Protein AF-A0A074RHG2-F1 (afdb_monomer_lite)

Foldseek 3Di:
DQDAFDPAQGDFFPSDPDDPDLWQDDDDPVLLVLLLVLLVLLLVLLVCVVDPPNDPSLSVRGLVSLVSVCNLQQYLVSLLVLLDLSLLLSLLVNQQPDPVVVDGRQLLRGSRSVSSVQSNLSSLLSLLCVLVVNSVVLSVVVVVDPGAGSLQSSQLSSLVVLVVLLVCVVVVHDPCVSQQRDADPVRDRDDGSDDLVSLLSVLVSCLVNVLSNLSNLQSQLPHRADRACLSVLSVLLVSLVVVVVPDDDPVSLVSLLSSLLSLLSCLLRHDLSRNVSSVSSNVSRDHDPCSLVAASAPDLVSLLSLLVSNLVSLVPPPDLVSVLDLSVLSNLSRNVSNDDPNNVVSVVSSVVSLVVSLVSNVVPPDPPDPPVVSVCSSCVSVPDD

Structure (mmCIF, N/CA/C/O backbone):
data_AF-A0A074RHG2-F1
#
_entry.id   AF-A0A074RHG2-F1
#
loop_
_atom_site.group_PDB
_atom_site.id
_atom_site.type_symbol
_atom_site.label_atom_id
_atom_site.label_alt_id
_atom_site.label_comp_id
_atom_site.label_asym_id
_atom_site.label_entity_id
_atom_site.label_seq_id
_atom_site.pdbx_PDB_ins_code
_atom_site.Cartn_x
_atom_site.Cartn_y
_atom_site.Cartn_z
_atom_site.occupancy
_atom_site.B_iso_or_equiv
_atom_site.auth_seq_id
_atom_site.auth_comp_id
_atom_site.auth_asym_id
_atom_site.auth_atom_id
_atom_site.pdbx_PDB_model_num
ATOM 1 N N . MET A 1 1 ? -20.731 -10.506 -21.272 1.00 42.00 1 MET A N 1
ATOM 2 C CA . MET A 1 1 ? -21.414 -11.430 -20.336 1.00 42.00 1 MET A CA 1
ATOM 3 C C . MET A 1 1 ? -21.201 -10.910 -18.922 1.00 42.00 1 MET A C 1
ATOM 5 O O . MET A 1 1 ? -20.057 -10.676 -18.565 1.00 42.00 1 MET A O 1
ATOM 9 N N . SER A 1 2 ? -22.266 -10.666 -18.153 1.00 51.94 2 SER A N 1
ATOM 10 C CA . SER A 1 2 ? -22.148 -10.250 -16.746 1.00 51.94 2 SER A CA 1
ATOM 11 C C . SER A 1 2 ? -21.793 -11.473 -15.893 1.00 51.94 2 SER A C 1
ATOM 13 O O . SER A 1 2 ? -22.537 -12.455 -15.886 1.00 51.94 2 SER A O 1
ATOM 15 N N . ILE A 1 3 ? -20.628 -11.448 -15.242 1.00 67.94 3 ILE A N 1
ATOM 16 C CA . ILE A 1 3 ? -20.178 -12.511 -14.335 1.00 67.94 3 ILE A CA 1
ATOM 17 C C . ILE A 1 3 ? -20.991 -12.388 -13.043 1.00 67.94 3 ILE A C 1
ATOM 19 O O . ILE A 1 3 ? -21.033 -11.317 -12.437 1.00 67.94 3 ILE A O 1
ATOM 23 N N . LYS A 1 4 ? -21.658 -13.470 -12.626 1.00 75.88 4 LYS A N 1
ATOM 24 C CA . LYS A 1 4 ? -22.418 -13.476 -11.369 1.00 75.88 4 LYS A CA 1
ATOM 25 C C . LYS A 1 4 ? -21.465 -13.314 -10.169 1.00 75.88 4 LYS A C 1
ATOM 27 O O . LYS A 1 4 ? -20.420 -13.964 -10.164 1.00 75.88 4 LYS A O 1
ATOM 32 N N . PRO A 1 5 ? -21.817 -12.495 -9.158 1.00 81.12 5 PRO A N 1
ATOM 33 C CA . PRO A 1 5 ? -21.038 -12.381 -7.926 1.00 81.12 5 PRO A CA 1
ATOM 34 C C . PRO A 1 5 ? -20.906 -13.731 -7.214 1.00 81.12 5 PRO A C 1
ATOM 36 O O . PRO A 1 5 ? -21.855 -14.518 -7.186 1.00 81.12 5 PRO A O 1
ATOM 39 N N . HIS A 1 6 ? -19.748 -13.970 -6.600 1.00 82.69 6 HIS A N 1
ATOM 40 C CA . HIS A 1 6 ? -19.561 -15.061 -5.652 1.00 82.69 6 HIS A CA 1
ATOM 41 C C . HIS A 1 6 ? -20.431 -14.802 -4.417 1.00 82.69 6 HIS A C 1
ATOM 43 O O . HIS A 1 6 ? -20.437 -13.692 -3.887 1.00 82.69 6 HIS A O 1
ATOM 49 N N . SER A 1 7 ? -21.146 -15.819 -3.935 1.00 79.94 7 SER A N 1
ATOM 50 C CA . SER A 1 7 ? -22.099 -15.669 -2.824 1.00 79.94 7 SER A CA 1
ATOM 51 C C . SER A 1 7 ? -21.453 -15.181 -1.527 1.00 79.94 7 SER A C 1
ATOM 53 O O . SER A 1 7 ? -22.093 -14.466 -0.767 1.00 79.94 7 SER A O 1
ATOM 55 N N . LEU A 1 8 ? -20.191 -15.550 -1.290 1.00 82.00 8 LEU A N 1
ATOM 56 C CA . LEU A 1 8 ? -19.457 -15.188 -0.076 1.00 82.00 8 LEU A CA 1
ATOM 57 C C . LEU A 1 8 ? -18.489 -14.017 -0.277 1.00 82.00 8 LEU A C 1
ATOM 59 O O . LEU A 1 8 ? -18.319 -13.184 0.604 1.00 82.00 8 LEU A O 1
ATOM 63 N N . TRP A 1 9 ? -17.821 -13.968 -1.429 1.00 85.44 9 TRP A N 1
ATOM 64 C CA . TRP A 1 9 ? -16.699 -13.046 -1.655 1.00 85.44 9 TRP A CA 1
ATOM 65 C C . TRP A 1 9 ? -17.087 -11.850 -2.512 1.00 85.44 9 TRP A C 1
ATOM 67 O O . TRP A 1 9 ? -16.282 -10.940 -2.706 1.00 85.44 9 TRP A O 1
ATOM 77 N N . GLY A 1 10 ? -18.319 -11.857 -3.017 1.00 85.44 10 GLY A N 1
ATOM 78 C CA . GLY A 1 10 ? -18.823 -10.821 -3.884 1.00 85.44 10 GLY A CA 1
ATOM 79 C C . GLY A 1 10 ? -18.240 -10.899 -5.292 1.00 85.44 10 GLY A C 1
ATOM 80 O O . GLY A 1 10 ? -17.945 -11.972 -5.823 1.00 85.44 10 GLY A O 1
ATOM 81 N N . ARG A 1 11 ? -18.135 -9.754 -5.955 1.00 86.25 11 ARG A N 1
ATOM 82 C CA . ARG A 1 11 ? -17.718 -9.658 -7.362 1.00 86.25 11 ARG A CA 1
ATOM 83 C C . ARG A 1 11 ? -16.200 -9.756 -7.527 1.00 86.25 11 ARG A C 1
ATOM 85 O O . ARG A 1 11 ? -15.438 -9.422 -6.624 1.00 86.25 11 ARG A O 1
ATOM 92 N N . ALA A 1 12 ? -15.767 -10.199 -8.707 1.00 87.00 12 ALA A N 1
ATOM 93 C CA . ALA A 1 12 ? -14.352 -10.274 -9.061 1.00 87.00 12 ALA A CA 1
ATOM 94 C C . ALA A 1 12 ? -13.756 -8.875 -9.302 1.00 87.00 12 ALA A C 1
ATOM 96 O O . ALA A 1 12 ? -14.414 -8.008 -9.892 1.00 87.00 12 ALA A O 1
ATOM 97 N N . ILE A 1 13 ? -12.504 -8.653 -8.903 1.00 81.06 13 ILE A N 1
ATOM 98 C CA . ILE A 1 13 ? -11.821 -7.369 -9.122 1.00 81.06 13 ILE A CA 1
ATOM 99 C C . ILE A 1 13 ? -11.649 -7.095 -10.623 1.00 81.06 13 ILE A C 1
ATOM 101 O O . ILE A 1 13 ? -11.209 -7.947 -11.398 1.00 81.06 13 ILE A O 1
ATOM 105 N N . GLY A 1 14 ? -12.016 -5.881 -11.040 1.00 73.62 14 GLY A N 1
ATOM 106 C CA . GLY A 1 14 ? -12.026 -5.463 -12.446 1.00 73.62 14 GLY A CA 1
ATOM 107 C C . GLY A 1 14 ? -13.284 -5.856 -13.230 1.00 73.62 14 GLY A C 1
ATOM 108 O O . GLY A 1 14 ? -13.358 -5.571 -14.418 1.00 73.62 14 GLY A O 1
ATOM 109 N N . SER A 1 15 ? -14.285 -6.480 -12.591 1.00 73.31 15 SER A N 1
ATOM 110 C CA . SER A 1 15 ? -15.606 -6.708 -13.211 1.00 73.31 15 SER A CA 1
ATOM 111 C C . SER A 1 15 ? -16.539 -5.487 -13.150 1.00 73.31 15 SER A C 1
ATOM 113 O O . SER A 1 15 ? -17.617 -5.495 -13.746 1.00 73.31 15 SER A O 1
ATOM 115 N N . TYR A 1 16 ? -16.121 -4.434 -12.447 1.00 63.84 16 TYR A N 1
ATOM 116 C CA . TYR A 1 16 ? -16.829 -3.166 -12.323 1.00 63.84 16 TYR A CA 1
ATOM 117 C C . TYR A 1 16 ? -16.283 -2.133 -13.308 1.00 63.84 16 TYR A C 1
ATOM 119 O O . TYR A 1 16 ? -15.071 -2.003 -13.448 1.00 63.84 16 TYR A O 1
ATOM 127 N N . ALA A 1 17 ? -17.172 -1.341 -13.911 1.00 49.00 17 ALA A N 1
ATOM 128 C CA . ALA A 1 17 ? -16.794 -0.082 -14.558 1.00 49.00 17 ALA A CA 1
ATOM 129 C C . ALA A 1 17 ? -16.627 1.070 -13.543 1.00 49.00 17 ALA A C 1
ATOM 131 O O . ALA A 1 17 ? -16.099 2.118 -13.891 1.00 49.00 17 ALA A O 1
ATOM 132 N N . TYR A 1 18 ? -17.102 0.879 -12.305 1.00 44.72 18 TYR A N 1
ATOM 133 C CA . TYR A 1 18 ? -17.202 1.917 -11.283 1.00 44.72 18 TYR A CA 1
ATOM 134 C C . TYR A 1 18 ? -17.098 1.289 -9.888 1.00 44.72 18 TYR A C 1
ATOM 136 O O . TYR A 1 18 ? -17.935 0.457 -9.526 1.00 44.72 18 TYR A O 1
ATOM 144 N N . TYR A 1 19 ? -16.075 1.654 -9.116 1.00 52.78 19 TYR A N 1
ATOM 145 C CA . TYR A 1 19 ? -16.136 1.491 -7.662 1.00 52.78 19 TYR A CA 1
ATOM 146 C C . TYR A 1 19 ? -17.039 2.601 -7.124 1.00 52.78 19 TYR A C 1
ATOM 148 O O . TYR A 1 19 ? -16.918 3.715 -7.622 1.00 52.78 19 TYR A O 1
ATOM 156 N N . PRO A 1 20 ? -17.957 2.332 -6.175 1.00 47.66 20 PRO A N 1
ATOM 157 C CA . PRO A 1 20 ? -18.769 3.391 -5.596 1.00 47.66 20 PRO A CA 1
ATOM 158 C C . PRO A 1 20 ? -17.838 4.478 -5.074 1.00 47.66 20 PRO A C 1
ATOM 160 O O . PRO A 1 20 ? -16.959 4.216 -4.253 1.00 47.66 20 PRO A O 1
ATOM 163 N N . ASP A 1 21 ? -18.021 5.665 -5.629 1.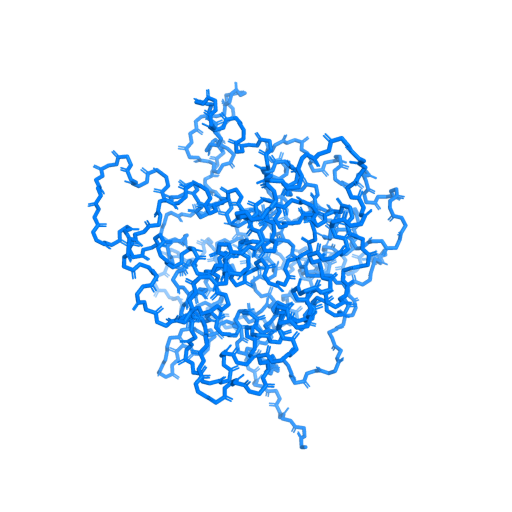00 46.84 21 ASP A N 1
ATOM 164 C CA . ASP A 1 21 ? -17.261 6.849 -5.308 1.00 46.84 21 ASP A CA 1
ATOM 165 C C . ASP A 1 21 ? -17.210 7.061 -3.804 1.00 46.84 21 ASP A C 1
ATOM 167 O O . ASP A 1 21 ? -18.189 7.453 -3.171 1.00 46.84 21 ASP A O 1
ATOM 171 N N . PHE A 1 22 ? -16.027 6.882 -3.234 1.00 54.28 22 PHE A N 1
ATOM 172 C CA . PHE A 1 22 ? -15.697 7.456 -1.942 1.00 54.28 22 PHE A CA 1
ATOM 173 C C . PHE A 1 22 ? -15.365 8.940 -2.152 1.00 54.28 22 PHE A C 1
ATOM 175 O O . PHE A 1 22 ? -14.281 9.409 -1.816 1.00 54.28 22 PHE A O 1
ATOM 182 N N . ILE A 1 23 ? -16.275 9.680 -2.793 1.00 60.59 23 ILE A N 1
ATOM 183 C CA . ILE A 1 23 ? -16.219 11.139 -2.844 1.00 60.59 23 ILE A CA 1
ATOM 184 C C . ILE A 1 23 ? -16.508 11.630 -1.429 1.00 60.59 23 ILE A C 1
ATOM 186 O O . ILE A 1 23 ? -17.357 11.072 -0.731 1.00 60.59 23 ILE A O 1
ATOM 190 N N . ARG A 1 24 ? -15.783 12.668 -1.001 1.00 66.50 24 ARG A N 1
ATOM 191 C CA . ARG A 1 24 ? -16.022 13.353 0.274 1.00 66.50 24 ARG A CA 1
ATOM 192 C C . ARG A 1 24 ? -17.527 13.545 0.484 1.00 66.50 24 ARG A C 1
ATOM 194 O O . ARG A 1 24 ? -18.171 14.265 -0.276 1.00 66.50 24 ARG A O 1
ATOM 201 N N . SER A 1 25 ? -18.056 12.927 1.532 1.00 71.75 25 SER A N 1
ATOM 202 C CA . SER A 1 25 ? -19.470 12.984 1.883 1.00 71.75 25 SER A CA 1
ATOM 203 C C . SER A 1 25 ? -19.589 13.204 3.379 1.00 71.75 25 SER A C 1
ATOM 205 O O 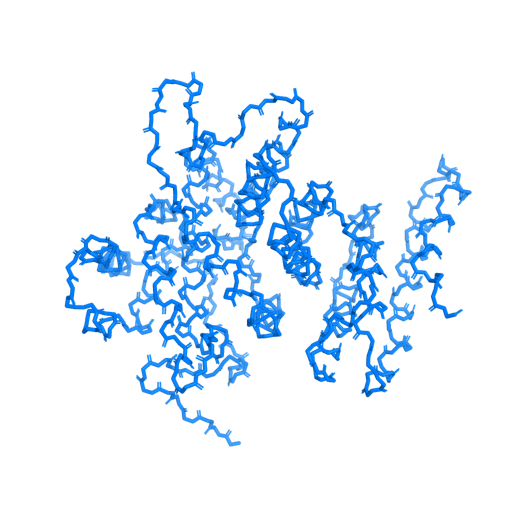. SER A 1 25 ? -18.880 12.566 4.150 1.00 71.75 25 SER A O 1
ATOM 207 N N . SER A 1 26 ? -20.499 14.087 3.792 1.00 80.00 26 SER A N 1
ATOM 208 C CA . SER A 1 26 ? -20.964 14.094 5.178 1.00 80.00 26 SER A CA 1
ATOM 209 C C . SER A 1 26 ? -21.779 12.828 5.399 1.00 80.00 26 SER A C 1
ATOM 211 O O . SER A 1 26 ? -22.755 12.598 4.673 1.00 80.00 26 SER A O 1
ATOM 213 N N . LEU A 1 27 ? -21.385 11.998 6.355 1.00 84.88 27 LEU A N 1
ATOM 214 C CA . LEU A 1 27 ? -22.165 10.820 6.699 1.00 84.88 27 LEU A CA 1
ATOM 215 C C . LEU A 1 27 ? -23.420 11.234 7.467 1.00 84.88 27 LEU A C 1
ATOM 217 O O . LEU A 1 27 ? -23.415 12.157 8.280 1.00 84.88 27 LEU A O 1
ATOM 221 N N . SER A 1 28 ? -24.522 10.534 7.200 1.00 90.50 28 SER A N 1
ATOM 222 C CA . SER A 1 28 ? -25.690 10.619 8.075 1.00 90.50 28 SER A CA 1
ATOM 223 C C . SER A 1 28 ? -25.382 9.944 9.415 1.00 90.50 28 SER A C 1
ATOM 225 O O . SER A 1 28 ? -24.558 9.029 9.465 1.00 90.50 28 SER A O 1
ATOM 227 N N . MET A 1 29 ? -26.087 10.335 10.483 1.00 90.56 29 MET A N 1
ATOM 228 C CA . MET A 1 29 ? -25.952 9.681 11.794 1.00 90.56 29 MET A CA 1
ATOM 229 C C . MET A 1 29 ? -26.195 8.165 11.712 1.00 90.56 29 MET A C 1
ATOM 231 O O . MET A 1 29 ? -25.479 7.395 12.346 1.00 90.56 29 MET A O 1
ATOM 235 N N . ASP A 1 30 ? -27.147 7.724 10.883 1.00 93.56 30 ASP A N 1
ATOM 236 C CA . ASP A 1 30 ? -27.438 6.299 10.684 1.00 93.56 30 ASP A CA 1
ATOM 237 C C . ASP A 1 30 ? -26.280 5.572 9.986 1.00 93.56 30 ASP A C 1
ATOM 239 O O . ASP A 1 30 ? -25.945 4.440 10.334 1.00 93.56 30 ASP A O 1
ATOM 243 N N . SER A 1 31 ? -25.639 6.225 9.009 1.00 92.25 31 SER A N 1
ATOM 244 C CA . SER A 1 31 ? -24.480 5.673 8.299 1.00 92.25 31 SER A CA 1
ATOM 245 C C . SER A 1 31 ? -23.241 5.600 9.190 1.00 92.25 31 SER A C 1
ATOM 247 O O . SER A 1 31 ? -22.529 4.598 9.146 1.00 92.25 31 SER A O 1
ATOM 249 N N . GLU A 1 32 ? -22.999 6.623 10.015 1.00 94.88 32 GLU A N 1
ATOM 250 C CA . GLU A 1 32 ? -21.931 6.605 11.019 1.00 94.88 32 GLU A CA 1
ATOM 251 C C . GLU A 1 32 ? -22.165 5.480 12.034 1.00 94.88 32 GLU A C 1
ATOM 253 O O . GLU A 1 32 ? -21.270 4.666 12.263 1.00 94.88 32 GLU A O 1
ATOM 258 N N . LEU A 1 33 ? -23.381 5.366 12.581 1.00 95.88 33 LEU A N 1
ATOM 259 C CA . LEU A 1 33 ? -23.732 4.313 13.533 1.00 95.88 33 LEU A CA 1
ATOM 260 C C . LEU A 1 33 ? -23.557 2.915 12.925 1.00 95.88 33 LEU A C 1
ATOM 262 O O . LEU A 1 33 ? -22.972 2.039 13.563 1.00 95.88 33 LEU A O 1
ATOM 266 N N . ALA A 1 34 ? -24.012 2.708 11.687 1.00 96.12 34 ALA A N 1
ATOM 267 C CA . ALA A 1 34 ? -23.821 1.448 10.974 1.00 96.12 34 ALA A CA 1
ATOM 268 C C . ALA A 1 34 ? -22.331 1.128 10.760 1.00 96.12 34 ALA A C 1
ATOM 270 O O . ALA A 1 34 ? -21.917 -0.023 10.915 1.00 96.12 34 ALA A O 1
ATOM 271 N N . GLY A 1 35 ? -21.512 2.134 10.440 1.00 95.88 35 GLY A N 1
ATOM 272 C CA . GLY A 1 35 ? -20.065 1.980 10.314 1.00 95.88 35 GLY A CA 1
ATOM 273 C C . GLY A 1 35 ? -19.389 1.615 11.636 1.00 95.88 35 GLY A C 1
ATOM 274 O O . GLY A 1 35 ? -18.554 0.712 11.664 1.00 95.88 35 GLY A O 1
ATOM 275 N N . LEU A 1 36 ? -19.787 2.247 12.742 1.00 97.00 36 LEU A N 1
ATOM 276 C CA . LEU A 1 36 ? -19.278 1.942 14.084 1.00 97.00 36 LEU A CA 1
ATOM 277 C C . LEU A 1 36 ? -19.653 0.523 14.531 1.00 97.00 36 LEU A C 1
ATOM 279 O O . LEU A 1 36 ? -18.794 -0.220 15.005 1.00 97.00 36 LEU A O 1
ATOM 283 N N . GLN A 1 37 ? -20.903 0.109 14.313 1.00 96.81 37 GLN A N 1
ATOM 284 C CA . GLN A 1 37 ? -21.355 -1.258 14.591 1.00 96.81 37 GLN A CA 1
ATOM 285 C C . GLN A 1 37 ? -20.599 -2.289 13.744 1.00 96.81 37 GLN A C 1
ATOM 287 O O . GLN A 1 37 ? -20.224 -3.354 14.236 1.00 96.81 37 GLN A O 1
ATOM 292 N N . ALA A 1 38 ? -20.338 -1.973 12.473 1.00 96.50 38 ALA A N 1
ATOM 293 C CA . ALA A 1 38 ? -19.537 -2.822 11.603 1.00 96.50 38 ALA A CA 1
ATOM 294 C C . ALA A 1 38 ? -18.084 -2.939 12.091 1.00 96.50 38 ALA A C 1
ATOM 296 O O . ALA A 1 38 ? -17.551 -4.048 12.144 1.00 96.50 38 ALA A O 1
ATOM 297 N N . MET A 1 39 ? -17.463 -1.827 12.498 1.00 96.38 39 MET A N 1
ATOM 298 C CA . MET A 1 39 ? -16.118 -1.806 13.085 1.00 96.38 39 MET A CA 1
ATOM 299 C C . MET A 1 39 ? -16.034 -2.660 14.351 1.00 96.38 39 MET A C 1
ATOM 301 O O . MET A 1 39 ? -15.096 -3.443 14.496 1.00 96.38 39 MET A O 1
ATOM 305 N N . GLU A 1 40 ? -17.019 -2.554 15.244 1.00 95.19 40 GLU A N 1
ATOM 306 C CA . GLU A 1 40 ? -17.087 -3.357 16.466 1.00 95.19 40 GLU A CA 1
ATOM 307 C C . GLU A 1 40 ? -17.216 -4.852 16.148 1.00 95.19 40 GLU A C 1
ATOM 309 O O . GLU A 1 40 ? -16.435 -5.663 16.650 1.00 95.19 40 GLU A O 1
ATOM 314 N N . LYS A 1 41 ? -18.133 -5.215 15.245 1.00 94.31 41 LYS A N 1
ATOM 315 C CA . LYS A 1 41 ? -18.333 -6.602 14.804 1.00 94.31 41 LYS A CA 1
ATOM 316 C C . LYS A 1 41 ? -17.066 -7.201 14.185 1.00 94.31 41 LYS A C 1
ATOM 318 O O . LYS A 1 41 ? -16.744 -8.357 14.438 1.00 94.31 41 LYS A O 1
ATOM 323 N N . ILE A 1 42 ? -16.332 -6.425 13.384 1.00 94.94 42 ILE A N 1
ATOM 324 C CA . ILE A 1 42 ? -15.057 -6.860 12.799 1.00 94.94 42 ILE A CA 1
ATOM 325 C C . ILE A 1 42 ? -13.995 -7.009 13.892 1.00 94.94 42 ILE A C 1
ATOM 327 O O . ILE A 1 42 ? -13.310 -8.026 13.931 1.00 94.94 42 ILE A O 1
ATOM 331 N N . ALA A 1 43 ? -13.875 -6.037 14.801 1.00 93.19 43 ALA A N 1
ATOM 332 C CA . ALA A 1 43 ? -12.892 -6.059 15.883 1.00 93.19 43 ALA A CA 1
ATOM 333 C C . ALA A 1 43 ? -13.054 -7.276 16.811 1.00 93.19 43 ALA A C 1
ATOM 335 O O . ALA A 1 43 ? -12.049 -7.812 17.286 1.00 93.19 43 ALA A O 1
ATOM 336 N N . GLN A 1 44 ? -14.289 -7.742 17.033 1.00 90.44 44 GLN A N 1
ATOM 337 C CA . GLN A 1 44 ? -14.590 -8.902 17.880 1.00 90.44 44 GLN A CA 1
ATOM 338 C C . GLN A 1 44 ? -13.887 -10.193 17.420 1.00 90.44 44 GLN A C 1
ATOM 340 O O . GLN A 1 44 ? -13.509 -11.005 18.270 1.00 90.44 44 GLN A O 1
ATOM 345 N N . LEU A 1 45 ? -13.597 -10.343 16.119 1.00 85.44 45 LEU A N 1
ATOM 346 C CA . LEU A 1 45 ? -12.856 -11.491 15.575 1.00 85.44 45 LEU A CA 1
ATOM 347 C C . LEU A 1 45 ? -11.479 -11.662 16.229 1.00 85.44 45 LEU A C 1
ATOM 349 O O . LEU A 1 45 ? -11.070 -12.781 16.540 1.00 85.44 45 LEU A O 1
ATOM 353 N N . SER A 1 46 ? -10.778 -10.560 16.503 1.00 75.38 46 SER A N 1
ATOM 354 C CA . SER A 1 46 ? -9.455 -10.599 17.140 1.00 75.38 46 SER A CA 1
ATOM 355 C C . SER A 1 46 ? -9.481 -11.103 18.592 1.00 75.38 46 SER A C 1
ATOM 357 O O . SER A 1 46 ? -8.519 -11.722 19.051 1.00 75.38 46 SER A O 1
ATOM 359 N N . THR A 1 47 ? -10.588 -10.884 19.305 1.00 67.00 47 THR A N 1
ATOM 360 C CA . THR A 1 47 ? -10.827 -11.341 20.686 1.00 67.00 47 THR A CA 1
ATOM 361 C C . THR A 1 47 ? -11.248 -12.808 20.755 1.00 67.00 47 THR A C 1
ATOM 363 O O . THR A 1 47 ? -10.822 -13.533 21.655 1.00 67.00 47 THR A O 1
ATOM 366 N N . GLU A 1 48 ? -12.057 -13.263 19.797 1.00 57.84 48 GLU A N 1
ATOM 367 C CA . GLU A 1 48 ? -12.600 -14.628 19.753 1.00 57.84 48 GLU A CA 1
ATOM 368 C C . GLU A 1 48 ? -11.622 -15.648 19.143 1.00 57.84 48 GLU A C 1
ATOM 370 O O . GLU A 1 48 ? -11.695 -16.846 19.435 1.00 57.84 48 GLU A O 1
ATOM 375 N N . ALA A 1 49 ? -10.621 -15.178 18.388 1.00 51.50 49 ALA A N 1
ATOM 376 C CA . ALA A 1 49 ? -9.544 -15.970 17.782 1.00 51.50 49 ALA A CA 1
ATOM 377 C C . ALA A 1 49 ? -8.588 -16.673 18.782 1.00 51.50 49 ALA A C 1
ATOM 379 O O . ALA A 1 49 ? -7.540 -17.193 18.394 1.00 51.50 49 ALA A O 1
ATOM 380 N N . ARG A 1 50 ? -8.937 -16.760 20.071 1.00 48.94 50 ARG A N 1
ATOM 381 C CA . ARG A 1 50 ? -8.250 -17.611 21.063 1.00 48.94 50 ARG A CA 1
ATOM 382 C C . ARG A 1 50 ? -9.007 -18.899 21.416 1.00 48.94 50 ARG A C 1
ATOM 384 O O . ARG A 1 50 ? -8.465 -19.713 22.159 1.00 48.94 50 ARG A O 1
ATOM 391 N N . ALA A 1 51 ? -10.208 -19.126 20.874 1.00 46.84 51 ALA A N 1
ATOM 392 C CA . ALA A 1 51 ? -10.957 -20.373 21.059 1.00 46.84 51 ALA A CA 1
ATOM 393 C C . ALA A 1 51 ? -10.868 -21.289 19.813 1.00 46.84 51 ALA A C 1
ATOM 395 O O . ALA A 1 51 ? -11.005 -20.795 18.697 1.00 46.84 51 ALA A O 1
ATOM 396 N N . PRO A 1 52 ? -10.689 -22.620 19.956 1.00 46.38 52 PRO A N 1
ATOM 397 C CA . PRO A 1 52 ? -10.467 -23.556 18.839 1.00 46.38 52 PRO A CA 1
ATOM 398 C C . PRO A 1 52 ? -11.673 -23.795 17.898 1.00 46.38 52 PRO A C 1
ATOM 400 O O . PRO A 1 52 ? -11.599 -24.639 17.007 1.00 46.38 52 PRO A O 1
ATOM 403 N N . ALA A 1 53 ? -12.778 -23.056 18.037 1.00 45.69 53 ALA A N 1
ATOM 404 C CA . ALA A 1 53 ? -13.975 -23.165 17.194 1.00 45.69 53 ALA A CA 1
ATOM 405 C C . ALA A 1 53 ? -13.972 -22.113 16.059 1.00 45.69 53 ALA A C 1
ATOM 407 O O . ALA A 1 53 ? -14.873 -21.293 15.945 1.00 45.69 53 ALA A O 1
ATOM 408 N N . GLN A 1 54 ? -12.916 -22.084 15.243 1.00 50.66 54 GLN A N 1
ATOM 409 C CA . GLN A 1 54 ? -12.511 -20.869 14.511 1.00 50.66 54 GLN A CA 1
ATOM 410 C C . GLN A 1 54 ? -12.976 -20.712 13.062 1.00 50.66 54 GLN A C 1
ATOM 412 O O . GLN A 1 54 ? -12.679 -19.699 12.437 1.00 50.66 54 GLN A O 1
ATOM 417 N N . GLN A 1 55 ? -13.703 -21.672 12.496 1.00 48.94 55 GLN A N 1
ATOM 418 C CA . GLN A 1 55 ? -14.134 -21.537 11.101 1.00 48.94 55 GLN A CA 1
ATOM 419 C C . GLN A 1 55 ? -15.478 -20.816 10.968 1.00 48.94 55 GLN A C 1
ATOM 421 O O . GLN A 1 55 ? -15.659 -20.112 9.990 1.00 48.94 55 GLN A O 1
ATOM 426 N N . HIS A 1 56 ? -16.390 -20.900 11.942 1.00 48.22 56 HIS A N 1
ATOM 427 C CA . HIS A 1 56 ? -17.753 -20.375 11.776 1.00 48.22 56 HIS A CA 1
ATOM 428 C C . HIS A 1 56 ? -17.888 -18.849 11.923 1.00 48.22 56 HIS A C 1
ATOM 430 O O . HIS A 1 56 ? -18.751 -18.272 11.264 1.00 48.22 56 HIS A O 1
ATOM 436 N N . THR A 1 57 ? -17.039 -18.179 12.710 1.00 54.28 57 THR A N 1
ATOM 437 C CA . THR A 1 57 ? -17.182 -16.735 12.985 1.00 54.28 57 THR A CA 1
ATOM 438 C C . THR A 1 57 ? -16.758 -15.850 11.809 1.00 54.28 57 THR A C 1
ATOM 440 O O . THR A 1 57 ? -17.390 -14.828 11.547 1.00 54.28 57 THR A O 1
ATOM 443 N N . VAL A 1 58 ? -15.745 -16.259 11.035 1.00 59.00 58 VAL A N 1
ATOM 444 C CA . VAL A 1 58 ? -15.281 -15.482 9.868 1.00 59.00 58 VAL A CA 1
ATOM 445 C C . VAL A 1 58 ? -16.337 -15.441 8.751 1.00 59.00 58 VAL A C 1
ATOM 447 O O . VAL A 1 58 ? -16.446 -14.445 8.041 1.00 59.00 58 VAL A O 1
ATOM 450 N N . TYR A 1 59 ? -17.204 -16.457 8.658 1.00 64.69 59 TYR A N 1
ATOM 451 C CA . TYR A 1 59 ? -18.339 -16.466 7.721 1.00 64.69 59 TYR A CA 1
ATOM 452 C C . TYR A 1 59 ? -19.472 -15.494 8.100 1.00 64.69 59 TYR A C 1
ATOM 454 O O . TYR A 1 59 ? -20.415 -15.344 7.329 1.00 64.69 59 TYR A O 1
ATOM 462 N N . GLY A 1 60 ? -19.405 -14.838 9.266 1.00 80.25 60 GLY A N 1
ATOM 463 C CA . GLY A 1 60 ? -20.412 -13.876 9.723 1.00 80.25 60 GLY A CA 1
ATOM 464 C C . GLY A 1 60 ? -20.185 -12.431 9.262 1.00 80.25 60 GLY A C 1
ATOM 465 O O . GLY A 1 60 ? -21.059 -11.585 9.483 1.00 80.25 60 GLY A O 1
ATOM 466 N N . ILE A 1 61 ? -19.030 -12.123 8.660 1.00 90.44 61 ILE A N 1
ATOM 467 C CA . ILE A 1 61 ? -18.740 -10.803 8.086 1.00 90.44 61 ILE A CA 1
ATOM 468 C C . ILE A 1 61 ? -19.070 -10.833 6.599 1.00 90.44 61 ILE A C 1
ATOM 470 O O . ILE A 1 61 ? -18.463 -11.585 5.842 1.00 90.44 61 ILE A O 1
ATOM 474 N N . GLU A 1 62 ? -20.011 -9.989 6.185 1.00 92.00 62 GLU A N 1
ATOM 475 C CA . GLU A 1 62 ? -20.418 -9.831 4.789 1.00 92.00 62 GLU A CA 1
ATOM 476 C C . GLU A 1 62 ? -19.707 -8.638 4.131 1.00 92.00 62 GLU A C 1
ATOM 478 O O . GLU A 1 62 ? -19.222 -7.728 4.808 1.00 92.00 62 GLU A O 1
ATOM 483 N N . VAL A 1 63 ? -19.717 -8.590 2.793 1.00 90.50 63 VAL A N 1
ATOM 484 C CA . VAL A 1 63 ? -19.213 -7.446 2.004 1.00 90.50 63 VAL A CA 1
ATOM 485 C C . VAL A 1 63 ? -19.847 -6.121 2.453 1.00 90.50 63 VAL A C 1
ATOM 487 O O . VAL A 1 63 ? -19.150 -5.115 2.567 1.00 90.50 63 VAL A O 1
ATOM 490 N N . SER A 1 64 ? -21.145 -6.125 2.767 1.00 92.19 64 SER A N 1
ATOM 491 C CA . SER A 1 64 ? -21.887 -4.960 3.272 1.00 92.19 64 SER A CA 1
ATOM 492 C C . SER A 1 64 ? -21.314 -4.427 4.589 1.00 92.19 64 SER A C 1
ATOM 494 O O . SER A 1 64 ? -21.191 -3.219 4.761 1.00 92.19 64 SER A O 1
ATOM 496 N N . THR A 1 65 ? -20.888 -5.317 5.492 1.00 94.75 65 THR A N 1
ATOM 497 C CA . THR A 1 65 ? -20.271 -4.945 6.775 1.00 94.75 65 THR A CA 1
ATOM 498 C C . THR A 1 65 ? -18.945 -4.220 6.536 1.00 94.75 65 THR A C 1
ATOM 500 O O . THR A 1 65 ? -18.708 -3.156 7.104 1.00 94.75 65 THR A O 1
ATOM 503 N N . LEU A 1 66 ? -18.101 -4.745 5.640 1.00 94.56 66 LEU A N 1
ATOM 504 C CA . LEU A 1 66 ? -16.832 -4.108 5.270 1.00 94.56 66 LEU A CA 1
ATOM 505 C C . LEU A 1 66 ? -17.044 -2.737 4.617 1.00 94.56 66 LEU A C 1
ATOM 507 O O . LEU A 1 66 ? -16.317 -1.793 4.916 1.00 94.56 66 LEU A O 1
ATOM 511 N N . GLN A 1 67 ? -18.053 -2.616 3.749 1.00 92.88 67 GLN A N 1
ATOM 512 C CA . GLN A 1 67 ? -18.419 -1.346 3.122 1.00 92.88 67 GLN A CA 1
ATOM 513 C C . GLN A 1 67 ? -18.881 -0.322 4.161 1.00 92.88 67 GLN A C 1
ATOM 515 O O . GLN A 1 67 ? -18.381 0.797 4.145 1.00 92.88 67 GLN A O 1
ATOM 520 N N . SER A 1 68 ? -19.773 -0.698 5.085 1.00 94.06 68 SER A N 1
ATOM 521 C CA . SER A 1 68 ? -20.229 0.187 6.164 1.00 94.06 68 SER A CA 1
ATOM 522 C C . SER A 1 68 ? -19.073 0.681 7.033 1.00 94.06 68 SER A C 1
ATOM 524 O O . SER A 1 68 ? -19.008 1.870 7.323 1.00 94.06 68 SER A O 1
ATOM 526 N N . ALA A 1 69 ? -18.131 -0.193 7.401 1.00 95.94 69 ALA A N 1
ATOM 527 C CA . ALA A 1 69 ? -16.945 0.209 8.159 1.00 95.94 69 ALA A CA 1
ATOM 528 C C . ALA A 1 69 ? -16.054 1.184 7.365 1.00 95.94 69 ALA A C 1
ATOM 530 O O . ALA A 1 69 ? -15.626 2.208 7.895 1.00 95.94 69 ALA A O 1
ATOM 531 N N . LEU A 1 70 ? -15.813 0.905 6.079 1.00 92.50 70 LEU A N 1
ATOM 532 C CA . LEU A 1 70 ? -15.014 1.772 5.210 1.00 92.50 70 LEU A CA 1
ATOM 533 C C . LEU A 1 70 ? -15.661 3.128 4.933 1.00 92.50 70 LEU A C 1
ATOM 535 O O . LEU A 1 70 ? -14.935 4.086 4.713 1.00 92.50 70 LEU A O 1
ATOM 539 N N . GLN A 1 71 ? -16.989 3.255 4.984 1.00 91.75 71 GLN A N 1
ATOM 540 C CA . GLN A 1 71 ? -17.640 4.560 4.825 1.00 91.75 71 GLN A CA 1
ATOM 541 C C . GLN A 1 71 ? -17.140 5.582 5.855 1.00 91.75 71 GLN A C 1
ATOM 543 O O . GLN A 1 71 ? -17.027 6.759 5.532 1.00 91.75 71 GLN A O 1
ATOM 548 N N . LEU A 1 72 ? -16.712 5.155 7.047 1.00 92.81 72 LEU A N 1
ATOM 549 C CA . LEU A 1 72 ? -16.126 6.064 8.037 1.00 92.81 72 LEU A CA 1
ATOM 550 C C . LEU A 1 72 ? -14.858 6.786 7.534 1.00 92.81 72 LEU A C 1
ATOM 552 O O . LEU A 1 72 ? -14.481 7.801 8.117 1.00 92.81 72 LEU A O 1
ATOM 556 N N . SER A 1 73 ? -14.192 6.307 6.473 1.00 90.62 73 SER A N 1
ATOM 557 C CA . SER A 1 73 ? -13.007 6.960 5.895 1.00 90.62 73 SER A CA 1
ATOM 558 C C . SER A 1 73 ? -13.334 8.122 4.954 1.00 90.62 73 SER A C 1
ATOM 560 O O . SER A 1 73 ? -12.411 8.828 4.538 1.00 90.62 73 SER A O 1
ATOM 562 N N . VAL A 1 74 ? -14.607 8.336 4.595 1.00 87.31 74 VAL A N 1
ATOM 563 C CA . VAL A 1 74 ? -15.000 9.400 3.651 1.00 87.31 74 VAL A CA 1
ATOM 564 C C . VAL A 1 74 ? -15.468 10.694 4.295 1.00 87.31 74 VAL A C 1
ATOM 566 O O . VAL A 1 74 ? -15.596 11.700 3.591 1.00 87.31 74 VAL A O 1
ATOM 569 N N . ASP A 1 75 ? -15.662 10.691 5.613 1.00 88.00 75 ASP A N 1
ATOM 570 C CA . ASP A 1 75 ? -16.035 11.871 6.389 1.00 88.00 75 ASP A CA 1
ATOM 571 C C . ASP A 1 75 ? -14.871 12.293 7.316 1.00 88.00 75 ASP A C 1
ATOM 573 O O . ASP A 1 75 ? -14.345 11.472 8.079 1.00 88.00 75 ASP A O 1
ATOM 577 N N . PRO A 1 76 ? -14.427 13.568 7.258 1.00 85.75 76 PRO A N 1
ATOM 578 C CA . PRO A 1 76 ? -13.353 14.074 8.115 1.00 85.75 76 PRO A CA 1
ATOM 579 C C . PRO A 1 76 ? -13.623 13.901 9.618 1.00 85.75 76 PRO A C 1
ATOM 581 O O . PRO A 1 76 ? -12.681 13.777 10.404 1.00 85.75 76 PRO A O 1
ATOM 584 N N . LEU A 1 77 ? -14.891 13.914 10.035 1.00 88.62 77 LEU A N 1
ATOM 585 C CA . LEU A 1 77 ? -15.273 13.780 11.439 1.00 88.62 77 LEU A CA 1
ATOM 586 C C . LEU A 1 77 ? -15.100 12.334 11.911 1.00 88.62 77 LEU A C 1
ATOM 588 O O . LEU A 1 77 ? -14.547 12.089 12.989 1.00 88.62 77 LEU A O 1
ATOM 592 N N . THR A 1 78 ? -15.471 11.371 11.068 1.00 92.25 78 THR A N 1
ATOM 593 C CA . THR A 1 78 ? -15.512 9.953 11.436 1.00 92.25 78 THR A CA 1
ATOM 594 C C . THR A 1 78 ? -14.210 9.204 11.181 1.00 92.25 78 THR A C 1
ATOM 596 O O . THR A 1 78 ? -14.018 8.133 11.746 1.00 92.25 78 THR A O 1
ATOM 599 N N . ILE A 1 79 ? -13.279 9.744 10.386 1.00 90.31 79 ILE A N 1
ATOM 600 C CA . ILE A 1 79 ? -12.037 9.037 10.016 1.00 90.31 79 ILE A CA 1
ATOM 601 C C . ILE A 1 79 ? -11.169 8.622 11.213 1.00 90.31 79 ILE A C 1
ATOM 603 O O . ILE A 1 79 ? -10.448 7.625 11.149 1.00 90.31 79 ILE A O 1
ATOM 607 N N . GLY A 1 80 ? -11.252 9.349 12.330 1.00 92.25 80 GLY A N 1
ATOM 608 C CA . GLY A 1 80 ? -10.541 8.969 13.551 1.00 92.25 80 GLY A CA 1
ATOM 609 C C . GLY A 1 80 ? -11.137 7.751 14.253 1.00 92.25 80 GLY A C 1
ATOM 610 O O . GLY A 1 80 ? -10.406 7.064 14.953 1.00 92.25 80 GLY A O 1
ATOM 611 N N . HIS A 1 81 ? -12.403 7.396 13.998 1.00 94.94 81 HIS A N 1
ATOM 612 C CA . HIS A 1 81 ? -12.988 6.140 14.493 1.00 94.94 81 HIS A CA 1
ATOM 613 C C . HIS A 1 81 ? -12.286 4.904 13.915 1.00 94.94 81 HIS A C 1
ATOM 615 O O . HIS A 1 81 ? -12.376 3.814 14.478 1.00 94.94 81 HIS A O 1
ATOM 621 N N . LEU A 1 82 ? -11.555 5.064 12.805 1.00 94.94 82 LEU A N 1
ATOM 622 C CA . LEU A 1 82 ? -10.746 4.000 12.214 1.00 94.94 82 LEU A CA 1
ATOM 623 C C . LEU A 1 82 ? -9.461 3.713 12.994 1.00 94.94 82 LEU A C 1
ATOM 625 O O . LEU A 1 82 ? -8.846 2.684 12.735 1.00 94.94 82 LEU A O 1
ATOM 629 N N . ALA A 1 83 ? -9.059 4.554 13.955 1.00 95.19 83 ALA A N 1
ATOM 630 C CA . ALA A 1 83 ? -7.893 4.324 14.810 1.00 95.19 83 ALA A CA 1
ATOM 631 C C . ALA A 1 83 ? -8.141 3.200 15.847 1.00 95.19 83 ALA A C 1
ATOM 633 O O . ALA A 1 83 ? -7.980 3.374 17.050 1.00 95.19 83 ALA A O 1
ATOM 634 N N . ASN A 1 84 ? -8.532 2.011 15.379 1.00 94.06 84 ASN A N 1
ATOM 635 C CA . ASN A 1 84 ? -8.794 0.831 16.192 1.00 94.06 84 ASN A CA 1
ATOM 636 C C . ASN A 1 84 ? -7.830 -0.313 15.815 1.00 94.06 84 ASN A C 1
ATOM 638 O O . ASN A 1 84 ? -8.047 -0.998 14.809 1.00 94.06 84 ASN A O 1
ATOM 642 N N . PRO A 1 85 ? -6.798 -0.590 16.639 1.00 92.62 85 PRO A N 1
ATOM 643 C CA . PRO A 1 85 ? -5.813 -1.637 16.359 1.00 92.62 85 PRO A CA 1
ATOM 644 C C . PRO A 1 85 ? -6.408 -3.045 16.190 1.00 92.62 85 PRO A C 1
ATOM 646 O O . PRO A 1 85 ? -5.883 -3.855 15.429 1.00 92.62 85 PRO A O 1
ATOM 649 N N . SER A 1 86 ? -7.520 -3.348 16.866 1.00 93.06 86 SER A N 1
ATOM 650 C CA . SER A 1 86 ? -8.168 -4.669 16.819 1.00 93.06 86 SER A CA 1
ATOM 651 C C . SER A 1 86 ? -8.726 -4.995 15.430 1.00 93.06 86 SER A C 1
ATOM 653 O O . SER A 1 86 ? -8.760 -6.159 15.017 1.00 93.06 86 SER A O 1
ATOM 655 N N . VAL A 1 87 ? -9.121 -3.966 14.675 1.00 95.50 87 VAL A N 1
ATOM 656 C CA . VAL A 1 87 ? -9.604 -4.116 13.297 1.00 95.50 87 VAL A CA 1
ATOM 657 C C . VAL A 1 87 ? -8.470 -4.516 12.358 1.00 95.50 87 VAL A C 1
ATOM 659 O O . VAL A 1 87 ? -8.684 -5.360 11.493 1.00 95.50 87 VAL A O 1
ATOM 662 N N . ILE A 1 88 ? -7.251 -4.009 12.572 1.00 95.62 88 ILE A N 1
ATOM 663 C CA . ILE A 1 88 ? -6.086 -4.313 11.726 1.00 95.62 88 ILE A CA 1
ATOM 664 C C . ILE A 1 88 ? -5.825 -5.829 11.700 1.00 95.62 88 ILE A C 1
ATOM 666 O O . ILE A 1 88 ? -5.778 -6.431 10.627 1.00 95.62 88 ILE A O 1
ATOM 670 N N . ASN A 1 89 ? -5.736 -6.462 12.876 1.00 91.69 89 ASN A N 1
ATOM 671 C CA . ASN A 1 89 ? -5.524 -7.912 12.996 1.00 91.69 89 ASN A CA 1
ATOM 672 C C . ASN A 1 89 ? -6.688 -8.716 12.401 1.00 91.69 89 ASN A C 1
ATOM 674 O O . ASN A 1 89 ? -6.478 -9.717 11.717 1.00 91.69 89 ASN A O 1
ATOM 678 N N . SER A 1 90 ? -7.921 -8.265 12.639 1.00 93.75 90 SER A N 1
ATOM 679 C CA . SER A 1 90 ? -9.124 -8.930 12.133 1.00 93.75 90 SER A CA 1
ATOM 680 C C . SER A 1 90 ? -9.152 -8.926 10.603 1.00 93.75 90 SER A C 1
ATOM 682 O O . SER A 1 90 ? -9.395 -9.962 9.991 1.00 93.75 90 SER A O 1
ATOM 684 N N . CYS A 1 91 ? -8.791 -7.812 9.961 1.00 95.69 91 CYS A N 1
ATOM 685 C CA . CYS A 1 91 ? -8.708 -7.731 8.504 1.00 95.69 91 CYS A CA 1
ATOM 686 C C . CYS A 1 91 ? -7.656 -8.677 7.901 1.00 95.69 91 CYS A C 1
ATOM 688 O O . CYS A 1 91 ? -7.903 -9.238 6.833 1.00 95.69 91 CYS A O 1
ATOM 690 N N . VAL A 1 92 ? -6.523 -8.918 8.580 1.00 94.19 92 VAL A N 1
ATOM 691 C CA . VAL A 1 92 ? -5.547 -9.936 8.141 1.00 94.19 92 VAL A CA 1
ATOM 692 C C . VAL A 1 92 ? -6.202 -11.319 8.097 1.00 94.19 92 VAL A C 1
ATOM 694 O O . VAL A 1 92 ? -6.042 -12.037 7.111 1.00 94.19 92 VAL A O 1
ATOM 697 N N . GLN A 1 93 ? -6.979 -11.680 9.124 1.00 92.00 93 GLN A N 1
ATOM 698 C CA . GLN A 1 93 ? -7.702 -12.958 9.173 1.00 92.00 93 GLN A CA 1
ATOM 699 C C . GLN A 1 93 ? -8.766 -13.052 8.073 1.00 92.00 93 GLN A C 1
ATOM 701 O O . GLN A 1 93 ? -8.864 -14.077 7.400 1.00 92.00 93 GLN A O 1
ATOM 706 N N . LEU A 1 94 ? -9.528 -11.977 7.840 1.00 92.69 94 LEU A N 1
ATOM 707 C CA . LEU A 1 94 ? -10.540 -11.934 6.780 1.00 92.69 94 LEU A CA 1
ATOM 708 C C . LEU A 1 94 ? -9.921 -12.179 5.399 1.00 92.69 94 LEU A C 1
ATOM 710 O O . LEU A 1 94 ? -10.420 -13.004 4.631 1.00 92.69 94 LEU A O 1
ATOM 714 N N . MET A 1 95 ? -8.794 -11.527 5.104 1.00 93.00 95 MET A N 1
ATOM 715 C CA . MET A 1 95 ? -8.086 -11.680 3.831 1.00 93.00 95 MET A CA 1
ATOM 716 C C . MET A 1 95 ? -7.612 -13.119 3.573 1.00 93.00 95 MET A C 1
ATOM 718 O O . MET A 1 95 ? -7.665 -13.578 2.433 1.00 93.00 95 MET A O 1
ATOM 722 N N . GLN A 1 96 ? -7.219 -13.864 4.614 1.00 90.81 96 GLN A N 1
ATOM 723 C CA . GLN A 1 96 ? -6.786 -15.266 4.485 1.00 90.81 96 GLN A CA 1
ATOM 724 C C . GLN A 1 96 ? -7.893 -16.199 3.972 1.00 90.81 96 GLN A C 1
ATOM 726 O O . GLN A 1 96 ? -7.600 -17.285 3.472 1.00 90.81 96 GLN A O 1
ATOM 731 N N . THR A 1 97 ? -9.163 -15.809 4.097 1.00 87.50 97 THR A N 1
ATOM 732 C CA . THR A 1 97 ? -10.294 -16.677 3.734 1.00 87.50 97 THR A CA 1
ATOM 733 C C . THR A 1 97 ? -10.666 -16.642 2.255 1.00 87.50 97 THR A C 1
ATOM 735 O O . THR A 1 97 ? -11.405 -17.511 1.786 1.00 87.50 97 THR A O 1
ATOM 738 N N . VAL A 1 98 ? -10.156 -15.667 1.500 1.00 84.44 98 VAL A N 1
ATOM 739 C CA . VAL A 1 98 ? -10.521 -15.460 0.095 1.00 84.44 98 VAL A CA 1
ATOM 740 C C . VAL A 1 98 ? -9.682 -16.355 -0.809 1.00 84.44 98 VAL A C 1
ATOM 742 O O . VAL A 1 98 ? -8.458 -16.291 -0.789 1.00 84.44 98 VAL A O 1
ATOM 745 N N . GLY A 1 99 ? -10.328 -17.192 -1.627 1.00 68.19 99 GLY A N 1
ATOM 746 C CA . GLY A 1 99 ? -9.647 -18.055 -2.606 1.00 68.19 99 GLY A CA 1
ATOM 747 C C . GLY A 1 99 ? -8.916 -19.271 -2.016 1.00 68.19 99 GLY A C 1
ATOM 748 O O . GLY A 1 99 ? -8.392 -20.092 -2.761 1.00 68.19 99 GLY A O 1
ATOM 749 N N . GLY A 1 100 ? -8.933 -19.441 -0.691 1.00 62.41 100 GLY A N 1
ATOM 750 C CA . GLY A 1 100 ? -8.056 -20.361 0.037 1.00 62.41 100 GLY A CA 1
ATOM 751 C C . GLY A 1 100 ? -8.319 -21.870 -0.082 1.00 62.41 100 GLY A C 1
ATOM 752 O O . GLY A 1 100 ? -7.739 -22.617 0.706 1.00 62.41 100 GLY A O 1
ATOM 753 N N . ARG A 1 101 ? -9.184 -22.380 -0.982 1.00 57.97 101 ARG A N 1
ATOM 754 C CA . ARG A 1 101 ? -9.401 -2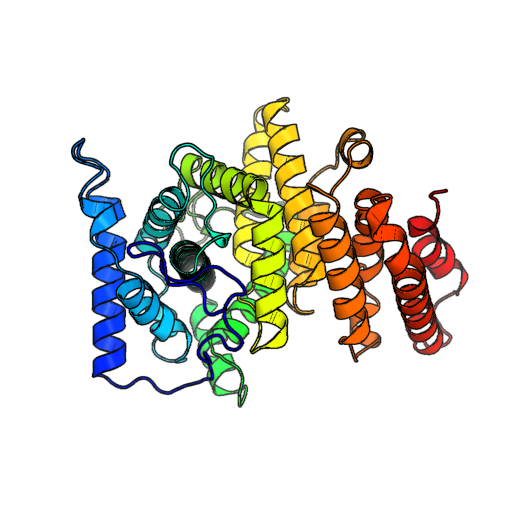3.842 -1.113 1.00 57.97 101 ARG A CA 1
ATOM 755 C C . ARG A 1 101 ? -9.688 -24.337 -2.541 1.00 57.97 101 ARG A C 1
ATOM 757 O O . ARG A 1 101 ? -10.752 -24.007 -3.064 1.00 57.97 101 ARG A O 1
ATOM 764 N N . PRO A 1 102 ? -8.834 -25.220 -3.113 1.00 55.25 102 PRO A N 1
ATOM 765 C CA . PRO A 1 102 ? -7.475 -25.603 -2.698 1.00 55.25 102 PRO A CA 1
ATOM 766 C C . PRO A 1 102 ? -6.440 -24.688 -3.379 1.00 55.25 102 PRO A C 1
ATOM 768 O O . PRO A 1 102 ? -5.987 -24.976 -4.481 1.00 55.25 102 PRO A O 1
ATOM 771 N N . GLY A 1 103 ? -6.077 -23.566 -2.756 1.00 69.06 103 GLY A N 1
ATOM 772 C CA . GLY A 1 103 ? -5.113 -22.616 -3.320 1.00 69.06 103 GLY A CA 1
ATOM 773 C C . GLY A 1 103 ? -4.613 -21.615 -2.277 1.00 69.06 103 GLY A C 1
ATOM 774 O O . GLY A 1 103 ? -5.203 -21.541 -1.194 1.00 69.06 103 GLY A O 1
ATOM 775 N N . PRO A 1 104 ? -3.522 -20.879 -2.557 1.00 75.75 104 PRO A N 1
ATOM 776 C CA . PRO A 1 104 ? -3.101 -19.774 -1.703 1.00 75.75 104 PRO A CA 1
ATOM 777 C C . PRO A 1 104 ? -4.214 -18.716 -1.622 1.00 75.75 104 PRO A C 1
ATOM 779 O O . PRO A 1 104 ? -4.991 -18.578 -2.574 1.00 75.75 104 PRO A O 1
ATOM 782 N N . PRO A 1 105 ? -4.314 -17.964 -0.511 1.00 83.06 105 PRO A N 1
ATOM 783 C CA . PRO A 1 105 ? -5.254 -16.857 -0.435 1.00 83.06 105 PRO A CA 1
ATOM 784 C C . PRO A 1 105 ? -5.009 -15.861 -1.571 1.00 83.06 105 PRO A C 1
ATOM 786 O O . PRO A 1 105 ? -3.865 -15.519 -1.864 1.00 83.06 105 PRO A O 1
ATOM 789 N N . SER A 1 106 ? -6.087 -15.382 -2.185 1.00 89.81 106 SER A N 1
ATOM 790 C CA . SER A 1 106 ? -6.042 -14.348 -3.220 1.00 89.81 106 SER A CA 1
ATOM 791 C C . SER A 1 106 ? -7.005 -13.222 -2.841 1.00 89.81 106 SER A C 1
ATOM 793 O O . SER A 1 106 ? -8.120 -13.134 -3.375 1.00 89.81 106 SER A O 1
ATOM 795 N N . PRO A 1 107 ? -6.636 -12.392 -1.844 1.00 91.38 107 PRO A N 1
ATOM 796 C CA . PRO A 1 107 ? -7.488 -11.308 -1.360 1.00 91.38 107 PRO A CA 1
ATOM 797 C C . PRO A 1 107 ? -7.889 -10.325 -2.467 1.00 91.38 107 PRO A C 1
ATOM 799 O O . PRO A 1 107 ? -8.969 -9.745 -2.397 1.00 91.38 107 PRO A O 1
ATOM 802 N N . PHE A 1 108 ? -7.080 -10.163 -3.514 1.00 92.19 108 PHE A N 1
ATOM 803 C CA . PHE A 1 108 ? -7.347 -9.244 -4.618 1.00 92.19 108 PHE A CA 1
ATOM 804 C C . PHE A 1 108 ? -8.050 -9.904 -5.812 1.00 92.19 108 PHE A C 1
ATOM 806 O O . PHE A 1 108 ? -8.258 -9.254 -6.836 1.00 92.19 108 PHE A O 1
ATOM 813 N N . SER A 1 109 ? -8.474 -11.166 -5.699 1.00 90.19 109 SER A N 1
ATOM 814 C CA . SER A 1 109 ? -9.365 -11.774 -6.697 1.00 90.19 109 SER A CA 1
ATOM 815 C C . SER A 1 109 ? -10.803 -11.258 -6.593 1.00 90.19 109 SER A C 1
ATOM 817 O O . SER A 1 109 ? -11.501 -11.169 -7.605 1.00 90.19 109 SER A O 1
ATOM 819 N N . TYR A 1 110 ? -11.253 -10.895 -5.387 1.00 90.12 110 TYR A N 1
ATOM 820 C CA . TYR A 1 110 ? -12.643 -10.526 -5.106 1.00 90.12 110 TYR A CA 1
ATOM 821 C C . TYR A 1 110 ? -12.754 -9.276 -4.233 1.00 90.12 110 TYR A C 1
ATOM 823 O O . TYR A 1 110 ? -11.843 -8.932 -3.482 1.00 90.12 110 TYR A O 1
ATOM 831 N N . GLU A 1 111 ? -13.911 -8.617 -4.293 1.00 88.81 111 GLU A N 1
ATOM 832 C CA . GLU A 1 111 ? -14.169 -7.388 -3.539 1.00 88.81 111 GLU A CA 1
ATOM 833 C C . GLU A 1 111 ? -14.030 -7.560 -2.026 1.00 88.81 111 GLU A C 1
ATOM 835 O O . GLU A 1 111 ? -13.565 -6.642 -1.360 1.00 88.81 111 GLU A O 1
ATOM 840 N N . TYR A 1 112 ? -14.368 -8.730 -1.481 1.00 92.06 112 TYR A N 1
ATOM 841 C CA . TYR A 1 112 ? -14.263 -8.989 -0.048 1.00 92.06 112 TYR A CA 1
ATOM 842 C C . TYR A 1 112 ? -12.840 -8.808 0.492 1.00 92.06 112 TYR A C 1
ATOM 844 O O . TYR A 1 112 ? -12.627 -8.108 1.483 1.00 92.06 112 TYR A O 1
ATOM 852 N N . GLY A 1 113 ? -11.848 -9.418 -0.162 1.00 92.69 113 GLY A N 1
ATOM 853 C CA . GLY A 1 113 ? -10.459 -9.320 0.285 1.00 92.69 113 GLY A CA 1
ATOM 854 C C . GLY A 1 113 ? -9.881 -7.933 0.016 1.00 92.69 113 GLY A C 1
ATOM 855 O O . GLY A 1 113 ? -9.172 -7.399 0.864 1.00 92.69 113 GLY A O 1
ATOM 856 N N . TYR A 1 114 ? -10.273 -7.299 -1.091 1.00 92.19 114 TYR A N 1
ATOM 857 C CA . TYR A 1 114 ? -9.892 -5.922 -1.402 1.00 92.19 114 TYR A CA 1
ATOM 858 C C . TYR A 1 114 ? -10.434 -4.905 -0.383 1.00 92.19 114 TYR A C 1
ATOM 860 O O . TYR A 1 114 ? -9.690 -4.052 0.095 1.00 92.19 114 TYR A O 1
ATOM 868 N N . LEU A 1 115 ? -11.707 -5.011 0.008 1.00 92.56 115 LEU A N 1
ATOM 869 C CA . LEU A 1 115 ? -12.300 -4.161 1.045 1.00 92.56 115 LEU A CA 1
ATOM 870 C C . LEU A 1 115 ? -11.665 -4.431 2.413 1.00 92.56 115 LEU A C 1
ATOM 872 O O . LEU A 1 115 ? -11.371 -3.487 3.141 1.00 92.56 115 LEU A O 1
ATOM 876 N N . SER A 1 116 ? -11.393 -5.699 2.738 1.00 95.12 116 SER A N 1
ATOM 877 C CA . SER A 1 116 ? -10.667 -6.065 3.963 1.00 95.12 116 SER A CA 1
ATOM 878 C C . SER A 1 116 ? -9.274 -5.423 3.998 1.00 95.12 116 SER A C 1
ATOM 880 O O . SER A 1 116 ? -8.882 -4.849 5.012 1.00 95.12 116 SER A O 1
ATOM 882 N N . PHE A 1 117 ? -8.551 -5.452 2.874 1.00 95.69 117 PHE A N 1
ATOM 883 C CA . PHE A 1 117 ? -7.251 -4.799 2.725 1.00 95.69 117 PHE A CA 1
ATOM 884 C C . PHE A 1 117 ? -7.347 -3.275 2.866 1.00 95.69 117 PHE A C 1
ATOM 886 O O . PHE A 1 117 ? -6.581 -2.676 3.616 1.00 95.69 117 PHE A O 1
ATOM 893 N N . ASN A 1 118 ? -8.311 -2.635 2.204 1.00 93.75 118 ASN A N 1
ATOM 894 C CA . ASN A 1 118 ? -8.504 -1.191 2.326 1.00 93.75 118 ASN A CA 1
ATOM 895 C C . ASN A 1 118 ? -8.846 -0.782 3.761 1.00 93.75 118 ASN A C 1
ATOM 897 O O . ASN A 1 118 ? -8.338 0.228 4.241 1.00 93.75 118 ASN A O 1
ATOM 901 N N . LEU A 1 119 ? -9.677 -1.559 4.462 1.00 95.56 119 LEU A N 1
ATOM 902 C CA . LEU A 1 119 ? -10.012 -1.287 5.857 1.00 95.56 119 LEU A CA 1
ATOM 903 C C . LEU A 1 119 ? -8.791 -1.456 6.765 1.00 95.56 119 LEU A C 1
ATOM 905 O O . LEU A 1 119 ? -8.560 -0.610 7.625 1.00 95.56 119 LEU A O 1
ATOM 909 N N . LEU A 1 120 ? -7.981 -2.497 6.534 1.00 97.19 120 LEU A N 1
ATOM 910 C CA . LEU A 1 120 ? -6.702 -2.699 7.218 1.00 97.19 120 LEU A CA 1
ATOM 911 C C . LEU A 1 120 ? -5.797 -1.479 7.072 1.00 97.19 120 LEU A C 1
ATOM 913 O O . LEU A 1 120 ? -5.300 -0.967 8.073 1.00 97.19 120 LEU A O 1
ATOM 917 N N . VAL A 1 121 ? -5.580 -1.016 5.838 1.00 96.44 121 VAL A N 1
ATOM 918 C CA . VAL A 1 121 ? -4.678 0.109 5.568 1.00 96.44 121 VAL A CA 1
ATOM 919 C C . VAL A 1 121 ? -5.250 1.405 6.143 1.00 96.44 121 VAL A C 1
ATOM 921 O O . VAL A 1 121 ? -4.505 2.156 6.762 1.00 96.44 121 VAL A O 1
ATOM 924 N N . SER A 1 122 ? -6.559 1.654 6.031 1.00 95.06 122 SER A N 1
ATOM 925 C CA . SER A 1 122 ? -7.188 2.834 6.640 1.00 95.06 122 SER A CA 1
ATOM 926 C C . SER A 1 122 ? -7.022 2.846 8.156 1.00 95.06 122 SER A C 1
ATOM 928 O O . SER A 1 122 ? -6.606 3.857 8.718 1.00 95.06 122 SER A O 1
ATOM 930 N N . ALA A 1 123 ? -7.303 1.719 8.816 1.00 96.81 123 ALA A N 1
ATOM 931 C CA . ALA A 1 123 ? -7.175 1.610 10.262 1.00 96.81 123 ALA A CA 1
ATOM 932 C C . ALA A 1 123 ? -5.717 1.754 10.715 1.00 96.81 123 ALA A C 1
ATOM 934 O O . ALA A 1 123 ? -5.425 2.486 11.660 1.00 96.81 123 ALA A O 1
ATOM 935 N N . LEU A 1 124 ? -4.784 1.127 9.991 1.00 97.62 124 LEU A N 1
ATOM 936 C CA . LEU A 1 124 ? -3.352 1.264 10.238 1.00 97.62 124 LEU A CA 1
ATOM 937 C C . LEU A 1 124 ? -2.895 2.721 10.107 1.00 97.62 124 LEU A C 1
ATOM 939 O O . LEU A 1 124 ? -2.210 3.227 10.994 1.00 97.62 124 LEU A O 1
ATOM 943 N N . ASN A 1 125 ? -3.293 3.397 9.030 1.00 96.38 125 ASN A N 1
ATOM 944 C CA . ASN A 1 125 ? -2.929 4.784 8.767 1.00 96.38 125 ASN A CA 1
ATOM 945 C C . ASN A 1 125 ? -3.454 5.716 9.872 1.00 96.38 125 ASN A C 1
ATOM 947 O O . ASN A 1 125 ? -2.686 6.524 10.399 1.00 96.38 125 ASN A O 1
ATOM 951 N N . SER A 1 126 ? -4.720 5.561 10.278 1.00 96.00 126 SER A N 1
ATOM 952 C CA . SER A 1 126 ? -5.307 6.333 11.380 1.00 96.00 126 SER A CA 1
ATOM 953 C C . SER A 1 126 ? -4.612 6.059 12.717 1.00 96.00 126 SER A C 1
ATOM 955 O O . SER A 1 126 ? -4.281 7.005 13.427 1.00 96.00 126 SER A O 1
ATOM 957 N N . CYS A 1 127 ? -4.316 4.797 13.048 1.00 97.06 127 CYS A N 1
ATOM 958 C CA . CYS A 1 127 ? -3.588 4.451 14.272 1.00 97.06 127 CYS A CA 1
ATOM 959 C C . CYS A 1 127 ? -2.161 5.020 14.308 1.00 97.06 127 CYS A C 1
ATOM 961 O O . CYS A 1 127 ? -1.699 5.445 15.366 1.00 97.06 127 CYS A O 1
ATOM 963 N N . LEU A 1 128 ? -1.439 5.006 13.184 1.00 97.12 128 LEU A N 1
ATOM 964 C CA . LEU A 1 128 ? -0.088 5.567 13.107 1.00 97.12 128 LEU A CA 1
ATOM 965 C C . LEU A 1 128 ? -0.107 7.082 13.332 1.00 97.12 128 LEU A C 1
ATOM 967 O O . LEU A 1 128 ? 0.651 7.583 14.160 1.00 97.12 128 LEU A O 1
ATOM 971 N N . LEU A 1 129 ? -1.012 7.797 12.657 1.00 96.75 129 LEU A N 1
ATOM 972 C CA . LEU A 1 129 ? -1.181 9.238 12.850 1.00 96.75 129 LEU A CA 1
ATOM 973 C C . LEU A 1 129 ? -1.618 9.583 14.274 1.00 96.75 129 LEU A C 1
ATOM 975 O O . LEU A 1 129 ? -1.101 10.535 14.848 1.00 96.75 129 LEU A O 1
ATOM 979 N N . GLU A 1 130 ? -2.530 8.811 14.869 1.00 95.62 130 GLU A N 1
ATOM 980 C CA . GLU A 1 130 ? -2.948 9.016 16.259 1.00 95.62 130 GLU A CA 1
ATOM 981 C C . GLU A 1 130 ? -1.756 8.885 17.212 1.00 95.62 130 GLU A C 1
ATOM 983 O O . GLU A 1 130 ? -1.519 9.755 18.050 1.00 95.62 130 GLU A O 1
ATOM 988 N N . ARG A 1 131 ? -0.952 7.829 17.052 1.00 94.88 131 ARG A N 1
ATOM 989 C CA . ARG A 1 131 ? 0.213 7.592 17.911 1.00 94.88 131 ARG A CA 1
ATOM 990 C C . ARG A 1 131 ? 1.312 8.632 17.720 1.00 94.88 131 ARG A C 1
ATOM 992 O O . ARG A 1 131 ? 1.977 8.951 18.702 1.00 94.88 131 ARG A O 1
ATOM 999 N N . TRP A 1 132 ? 1.483 9.171 16.512 1.00 94.31 132 TRP A N 1
ATOM 1000 C CA . TRP A 1 132 ? 2.382 10.298 16.237 1.00 94.31 132 TRP A CA 1
ATOM 1001 C C . TRP A 1 132 ? 1.809 11.668 16.616 1.00 94.31 132 TRP A C 1
ATOM 1003 O O . TRP A 1 132 ? 2.550 12.641 16.567 1.00 94.31 132 TRP A O 1
ATOM 1013 N N . ASN A 1 133 ? 0.553 11.744 17.071 1.00 93.50 133 ASN A N 1
ATOM 1014 C CA . ASN A 1 133 ? -0.147 12.994 17.385 1.00 93.50 133 ASN A CA 1
ATOM 1015 C C . ASN A 1 133 ? -0.360 13.910 16.157 1.00 93.50 133 ASN A C 1
ATOM 1017 O O . ASN A 1 133 ? -0.380 15.129 16.276 1.00 93.50 133 ASN A O 1
ATOM 1021 N N . GLU A 1 134 ? -0.556 13.298 14.988 1.00 95.19 134 GLU A N 1
ATOM 1022 C CA . GLU A 1 134 ? -0.704 13.944 13.672 1.00 95.19 134 GLU A CA 1
ATOM 1023 C C . GLU A 1 134 ? -2.122 13.774 13.088 1.00 95.19 134 GLU A C 1
ATOM 1025 O O . GLU A 1 134 ? -2.458 14.303 12.027 1.00 95.19 134 GLU A O 1
ATOM 1030 N N . LEU A 1 135 ? -2.993 13.010 13.762 1.00 92.62 135 LEU A N 1
ATOM 1031 C CA . LEU A 1 135 ? -4.340 12.709 13.263 1.00 92.62 135 LEU A CA 1
ATOM 1032 C C . LEU A 1 135 ? -5.238 13.953 13.203 1.00 92.62 135 LEU A C 1
ATOM 1034 O O . LEU A 1 135 ? -5.982 14.127 12.237 1.00 92.62 135 LEU A O 1
ATOM 1038 N N . ASP A 1 136 ? -5.163 14.828 14.204 1.00 91.19 136 ASP A N 1
ATOM 1039 C CA . ASP A 1 136 ? -5.963 16.057 14.236 1.00 91.19 136 ASP A CA 1
ATOM 1040 C C . ASP A 1 136 ? -5.476 17.090 13.211 1.00 91.19 136 ASP A C 1
ATOM 1042 O O . ASP A 1 136 ? -6.287 17.810 12.620 1.00 91.19 136 ASP A O 1
ATOM 1046 N N . GLU A 1 137 ? -4.172 17.115 12.921 1.00 89.94 137 GLU A N 1
ATOM 1047 C CA . GLU A 1 137 ? -3.623 17.906 11.820 1.00 89.94 137 GLU A CA 1
ATOM 1048 C C . GLU A 1 137 ? -4.130 17.384 10.470 1.00 89.94 137 GLU A C 1
ATOM 1050 O O . GLU A 1 137 ? -4.670 18.156 9.675 1.00 89.94 137 GLU A O 1
ATOM 1055 N N . ALA A 1 138 ? -4.073 16.068 10.239 1.00 89.44 138 ALA A N 1
ATOM 1056 C CA . ALA A 1 138 ? -4.612 15.449 9.028 1.00 89.44 138 ALA A CA 1
ATOM 1057 C C . ALA A 1 138 ? -6.115 15.744 8.842 1.00 89.44 138 ALA A C 1
ATOM 1059 O O . ALA A 1 138 ? -6.573 16.042 7.732 1.00 89.44 138 ALA A O 1
ATOM 1060 N N . ARG A 1 139 ? -6.897 15.710 9.930 1.00 87.69 139 ARG A N 1
ATOM 1061 C CA . ARG A 1 139 ? -8.320 16.092 9.932 1.00 87.69 139 ARG A CA 1
ATOM 1062 C C . ARG A 1 139 ? -8.513 17.560 9.580 1.00 87.69 139 ARG A C 1
ATOM 1064 O O . ARG A 1 139 ? -9.340 17.881 8.726 1.00 87.69 139 ARG A O 1
ATOM 1071 N N . THR A 1 140 ? -7.727 18.443 10.187 1.00 87.06 140 THR A N 1
ATOM 1072 C CA . THR A 1 140 ? -7.771 19.882 9.909 1.00 87.06 140 THR A CA 1
ATOM 1073 C C . THR A 1 140 ? -7.462 20.152 8.438 1.00 87.06 140 THR A C 1
ATOM 1075 O O . THR A 1 140 ? -8.243 20.821 7.759 1.00 87.06 140 THR A O 1
ATOM 1078 N N . LEU A 1 141 ? -6.402 19.548 7.899 1.00 85.12 141 LEU A N 1
ATOM 1079 C CA . LEU A 1 141 ? -6.038 19.660 6.487 1.00 85.12 141 LEU A CA 1
ATOM 1080 C C . LEU A 1 141 ? -7.160 19.163 5.567 1.00 85.12 141 LEU A C 1
ATOM 1082 O O . LEU A 1 141 ? -7.481 19.798 4.565 1.00 85.12 141 LEU A O 1
ATOM 1086 N N . THR A 1 142 ? -7.830 18.075 5.942 1.00 82.44 142 THR A N 1
ATOM 1087 C CA . THR A 1 142 ? -8.967 17.544 5.183 1.00 82.44 142 THR A CA 1
ATOM 1088 C C . THR A 1 142 ? -10.115 18.552 5.078 1.00 82.44 142 THR A C 1
ATOM 1090 O O . THR A 1 142 ? -10.770 18.654 4.038 1.00 82.44 142 THR A O 1
ATOM 1093 N N . THR A 1 143 ? -10.367 19.339 6.128 1.00 78.38 143 THR A N 1
ATOM 1094 C CA . THR A 1 143 ? -11.404 20.380 6.065 1.00 78.38 143 THR A CA 1
ATOM 1095 C C . THR A 1 143 ? -11.031 21.511 5.101 1.00 78.38 143 THR A C 1
ATOM 1097 O O . THR A 1 143 ? -11.925 22.046 4.445 1.00 78.38 143 THR A O 1
ATOM 1100 N N . GLN A 1 144 ? -9.733 21.804 4.956 1.00 79.88 144 GLN A N 1
ATOM 1101 C CA . GLN A 1 144 ? -9.183 22.877 4.117 1.00 79.88 144 GLN A CA 1
ATOM 1102 C C . GLN A 1 144 ? -9.064 22.496 2.634 1.00 79.88 144 GLN A C 1
ATOM 1104 O O . GLN A 1 144 ? -9.254 23.347 1.766 1.00 79.88 144 GLN A O 1
ATOM 1109 N N . VAL A 1 145 ? -8.775 21.229 2.318 1.00 74.69 145 VAL A N 1
ATOM 1110 C CA . VAL A 1 145 ? -8.659 20.763 0.929 1.00 74.69 145 VAL A CA 1
ATOM 1111 C C . VAL A 1 145 ? -10.050 20.441 0.376 1.00 74.69 145 VAL A C 1
ATOM 1113 O O . VAL A 1 145 ? -10.629 19.380 0.630 1.00 74.69 145 VAL A O 1
ATOM 1116 N N . ALA A 1 146 ? -10.611 21.379 -0.389 1.00 65.44 146 ALA A N 1
ATOM 1117 C CA . ALA A 1 146 ? -11.872 21.174 -1.094 1.00 65.44 146 ALA A CA 1
ATOM 1118 C C . ALA A 1 146 ? -11.768 19.972 -2.056 1.00 65.44 146 ALA A C 1
ATOM 1120 O O . ALA A 1 146 ? -10.771 19.813 -2.756 1.00 65.44 146 ALA A O 1
ATOM 1121 N N . ASN A 1 147 ? -12.812 19.138 -2.099 1.00 68.62 147 ASN A N 1
ATOM 1122 C CA . ASN A 1 147 ? -12.970 17.994 -3.013 1.00 68.62 147 ASN A CA 1
ATOM 1123 C C . ASN A 1 147 ? -12.000 16.805 -2.843 1.00 68.62 147 ASN A C 1
ATOM 1125 O O . ASN A 1 147 ? -12.122 15.838 -3.591 1.00 68.62 147 ASN A O 1
ATOM 1129 N N . ALA A 1 148 ? -11.086 16.814 -1.866 1.00 71.69 148 ALA A N 1
ATOM 1130 C CA . ALA A 1 148 ? -10.289 15.630 -1.541 1.00 71.69 148 ALA A CA 1
ATOM 1131 C C . ALA A 1 148 ? -11.022 14.722 -0.543 1.00 71.69 148 ALA A C 1
ATOM 1133 O O . ALA A 1 148 ? -11.568 15.192 0.459 1.00 71.69 148 ALA A O 1
ATOM 1134 N N . THR A 1 149 ? -11.010 13.414 -0.798 1.00 78.44 149 THR A N 1
ATOM 1135 C CA . THR A 1 149 ? -11.510 12.418 0.154 1.00 78.44 149 THR A CA 1
ATOM 1136 C C . THR A 1 149 ? -10.613 12.402 1.399 1.00 78.44 149 THR A C 1
ATOM 1138 O O . THR A 1 149 ? -9.388 12.347 1.245 1.00 78.44 149 THR A O 1
ATOM 1141 N N . PRO A 1 150 ? -11.173 12.404 2.625 1.00 84.62 150 PRO A N 1
ATOM 1142 C CA . PRO A 1 150 ? -10.398 12.380 3.871 1.00 84.62 150 PRO A CA 1
ATOM 1143 C C . PRO A 1 150 ? -9.326 11.300 3.904 1.00 84.62 150 PRO A C 1
ATOM 1145 O O . PRO A 1 150 ? -8.170 11.581 4.195 1.00 84.62 150 PRO A O 1
ATOM 1148 N N . GLN A 1 151 ? -9.670 10.089 3.476 1.00 86.88 151 GLN A N 1
ATOM 1149 C CA . GLN A 1 151 ? -8.743 8.967 3.365 1.00 86.88 151 GLN A CA 1
ATOM 1150 C C . GLN A 1 151 ? -7.472 9.270 2.550 1.00 86.88 151 GLN A C 1
ATOM 1152 O O . GLN A 1 151 ? -6.387 8.804 2.908 1.00 86.88 151 GLN A O 1
ATOM 1157 N N . ILE A 1 152 ? -7.577 10.051 1.471 1.00 84.75 152 ILE A N 1
ATOM 1158 C CA . ILE A 1 152 ? -6.437 10.429 0.622 1.00 84.75 152 ILE A CA 1
ATOM 1159 C C . ILE A 1 152 ? -5.568 11.450 1.347 1.00 84.75 152 ILE A C 1
ATOM 1161 O O . ILE A 1 152 ? -4.348 11.305 1.373 1.00 84.75 152 ILE A O 1
ATOM 1165 N N . VAL A 1 153 ? -6.191 12.460 1.962 1.00 87.56 153 VAL A N 1
ATOM 1166 C CA . VAL A 1 153 ? -5.479 13.491 2.728 1.00 87.56 153 VAL A CA 1
ATOM 1167 C C . VAL A 1 153 ? -4.736 12.848 3.895 1.00 87.56 153 VAL A C 1
ATOM 1169 O O . VAL A 1 153 ? -3.528 13.014 4.001 1.00 87.56 153 VAL A O 1
ATOM 1172 N N . THR A 1 154 ? -5.416 12.013 4.682 1.00 90.75 154 THR A N 1
ATOM 1173 C CA . THR A 1 154 ? -4.827 11.215 5.765 1.00 90.75 154 THR A CA 1
ATOM 1174 C C . THR A 1 154 ? -3.663 10.361 5.272 1.00 90.75 154 THR A C 1
ATOM 1176 O O . THR A 1 154 ? -2.600 10.358 5.888 1.00 90.75 154 THR A O 1
ATOM 1179 N N . SER A 1 155 ? -3.816 9.678 4.135 1.00 91.94 155 SER A N 1
ATOM 1180 C CA . SER A 1 155 ? -2.731 8.878 3.557 1.00 91.94 155 SER A CA 1
ATOM 1181 C C . SER A 1 155 ? -1.530 9.737 3.144 1.00 91.94 155 SER A C 1
ATOM 1183 O O . SER A 1 155 ? -0.387 9.338 3.361 1.00 91.94 155 SER A O 1
ATOM 1185 N N . ASN A 1 156 ? -1.760 10.913 2.554 1.00 90.12 156 ASN A N 1
ATOM 1186 C CA . ASN A 1 156 ? -0.697 11.823 2.121 1.00 90.12 156 ASN A CA 1
ATOM 1187 C C . ASN A 1 156 ? 0.026 12.468 3.308 1.00 90.12 156 ASN A C 1
ATOM 1189 O O . ASN A 1 156 ? 1.255 12.511 3.309 1.00 90.12 156 ASN A O 1
ATOM 1193 N N . THR A 1 157 ? -0.709 12.897 4.338 1.00 93.44 157 THR A N 1
ATOM 1194 C CA . THR A 1 157 ? -0.123 13.365 5.601 1.00 93.44 157 THR A CA 1
ATOM 1195 C C . THR A 1 157 ? 0.745 12.270 6.209 1.00 93.44 157 THR A C 1
ATOM 1197 O O . THR A 1 157 ? 1.907 12.509 6.524 1.00 93.44 157 THR A O 1
ATOM 1200 N N . LEU A 1 158 ? 0.235 11.036 6.274 1.00 95.81 158 LEU A N 1
ATOM 1201 C CA . LEU A 1 158 ? 0.997 9.899 6.780 1.00 95.81 158 LEU A CA 1
ATOM 1202 C C . LEU A 1 158 ? 2.286 9.652 5.991 1.00 95.81 158 LEU A C 1
ATOM 1204 O O . LEU A 1 158 ? 3.313 9.379 6.604 1.00 95.81 158 LEU A O 1
ATOM 1208 N N . ALA A 1 159 ? 2.265 9.751 4.660 1.00 95.06 159 ALA A N 1
ATOM 1209 C CA . ALA A 1 159 ? 3.475 9.585 3.856 1.00 95.06 159 ALA A CA 1
ATOM 1210 C C . ALA A 1 159 ? 4.546 10.629 4.208 1.00 95.06 159 ALA A C 1
ATOM 1212 O O . ALA A 1 159 ? 5.714 10.270 4.350 1.00 95.06 159 ALA A O 1
ATOM 1213 N N . SER A 1 160 ? 4.149 11.886 4.434 1.00 94.50 160 SER A N 1
ATOM 1214 C CA . SER A 1 160 ? 5.061 12.932 4.912 1.00 94.50 160 SER A CA 1
ATOM 1215 C C . SER A 1 160 ? 5.636 12.602 6.291 1.00 94.50 160 SER A C 1
ATOM 1217 O O . SER A 1 160 ? 6.839 12.730 6.503 1.00 94.50 160 SER A O 1
ATOM 1219 N N . VAL A 1 161 ? 4.803 12.131 7.224 1.00 96.19 161 VAL A N 1
ATOM 1220 C CA . VAL A 1 161 ? 5.261 11.738 8.566 1.00 96.19 161 VAL A CA 1
ATOM 1221 C C . VAL A 1 161 ? 6.233 10.560 8.481 1.00 96.19 161 VAL A C 1
ATOM 1223 O O . VAL A 1 161 ? 7.292 10.598 9.102 1.00 96.19 161 VAL A O 1
ATOM 1226 N N . VAL A 1 162 ? 5.929 9.544 7.669 1.00 96.44 162 VAL A N 1
ATOM 1227 C CA . VAL A 1 162 ? 6.797 8.377 7.435 1.00 96.44 162 VAL A CA 1
ATOM 1228 C C . VAL A 1 162 ? 8.177 8.792 6.919 1.00 96.44 162 VAL A C 1
ATOM 1230 O O . VAL A 1 162 ? 9.177 8.240 7.378 1.00 96.44 162 VAL A O 1
ATOM 1233 N N . LEU A 1 163 ? 8.262 9.777 6.019 1.00 94.88 163 LEU A N 1
ATOM 1234 C CA . LEU A 1 163 ? 9.547 10.311 5.553 1.00 94.88 163 LEU A CA 1
ATOM 1235 C C . LEU A 1 163 ? 10.372 10.893 6.700 1.00 94.88 163 LEU A C 1
ATOM 1237 O O . LEU A 1 163 ? 11.527 10.505 6.876 1.00 94.88 163 LEU A O 1
ATOM 1241 N N . THR A 1 164 ? 9.755 11.727 7.538 1.00 95.19 164 THR A N 1
ATOM 1242 C CA . THR A 1 164 ? 10.402 12.260 8.743 1.00 95.19 164 THR A CA 1
ATOM 1243 C C . THR A 1 164 ? 10.887 11.135 9.659 1.00 95.19 164 THR A C 1
ATOM 1245 O O . THR A 1 164 ? 11.981 11.211 10.214 1.00 95.19 164 THR A O 1
ATOM 1248 N N . GLN A 1 165 ? 10.124 10.045 9.795 1.00 95.06 165 GLN A N 1
ATOM 1249 C CA . GLN A 1 165 ? 10.542 8.903 10.614 1.00 95.06 165 GLN A CA 1
ATOM 1250 C C . GLN A 1 165 ? 11.716 8.125 10.018 1.00 95.06 165 GLN A C 1
ATOM 1252 O O . GLN A 1 165 ? 12.550 7.621 10.771 1.00 95.06 165 GLN A O 1
ATOM 1257 N N . PHE A 1 166 ? 11.832 8.041 8.691 1.00 93.75 166 PHE A N 1
ATOM 1258 C CA . PHE A 1 166 ? 13.032 7.490 8.062 1.00 93.75 166 PHE A CA 1
ATOM 1259 C C . PHE A 1 166 ? 14.269 8.351 8.332 1.00 93.75 166 PHE A C 1
ATOM 1261 O O . PHE A 1 166 ? 15.345 7.797 8.569 1.00 93.75 166 PHE A O 1
ATOM 1268 N N . ASP A 1 167 ? 14.131 9.676 8.363 1.00 93.50 167 ASP A N 1
ATOM 1269 C CA . ASP A 1 167 ? 15.236 10.576 8.709 1.00 93.50 167 ASP A CA 1
ATOM 1270 C C . ASP A 1 167 ? 15.637 10.436 10.191 1.00 93.50 167 ASP A C 1
ATOM 1272 O O . ASP A 1 167 ? 16.829 10.365 10.515 1.00 93.50 167 ASP A O 1
ATOM 1276 N N . VAL A 1 168 ? 14.658 10.279 11.093 1.00 92.31 168 VAL A N 1
ATOM 1277 C CA . VAL A 1 168 ? 14.896 9.952 12.512 1.00 92.31 168 VAL A CA 1
ATOM 1278 C C . VAL A 1 168 ? 15.636 8.620 12.647 1.00 92.31 168 VAL A C 1
ATOM 1280 O O . VAL A 1 168 ? 16.657 8.556 13.332 1.00 92.31 168 VAL A O 1
ATOM 1283 N N . ALA A 1 169 ? 15.172 7.570 11.966 1.00 90.75 169 ALA A N 1
ATOM 1284 C CA . ALA A 1 169 ? 15.798 6.250 12.001 1.00 90.75 169 ALA A CA 1
ATOM 1285 C C . ALA A 1 169 ? 17.240 6.281 11.472 1.00 90.75 169 ALA A C 1
ATOM 1287 O O . ALA A 1 169 ? 18.133 5.674 12.062 1.00 90.75 169 ALA A O 1
ATOM 1288 N N . SER A 1 170 ? 17.479 7.023 10.387 1.00 89.25 170 SER A N 1
ATOM 1289 C CA . SER A 1 170 ? 18.810 7.196 9.786 1.00 89.25 170 SER A CA 1
ATOM 1290 C C . SER A 1 170 ? 19.765 7.956 10.708 1.00 89.25 170 SER A C 1
ATOM 1292 O O . SER A 1 170 ? 20.970 7.721 10.683 1.00 89.25 170 SER A O 1
ATOM 1294 N N . SER A 1 171 ? 19.222 8.815 11.573 1.00 91.19 171 SER A N 1
ATOM 1295 C CA . SER A 1 171 ? 19.964 9.533 12.614 1.00 91.19 171 SER A CA 1
ATOM 1296 C C . SER A 1 171 ? 20.164 8.706 13.896 1.00 91.19 171 SER A C 1
ATOM 1298 O O . SER A 1 171 ? 20.659 9.227 14.893 1.00 91.19 171 SER A O 1
ATOM 1300 N N . GLY A 1 172 ? 19.774 7.424 13.897 1.00 87.62 172 GLY A N 1
ATOM 1301 C CA . GLY A 1 172 ? 19.878 6.526 15.051 1.00 87.62 172 GLY A CA 1
ATOM 1302 C C . GLY A 1 172 ? 18.752 6.670 16.081 1.00 87.62 172 GLY A C 1
ATOM 1303 O O . GLY A 1 172 ? 18.859 6.123 17.177 1.00 87.62 172 GLY A O 1
ATOM 1304 N N . GLY A 1 173 ? 17.684 7.403 15.756 1.00 88.94 173 GLY A N 1
ATOM 1305 C CA . GLY A 1 173 ? 16.512 7.554 16.614 1.00 88.94 173 GLY A CA 1
ATOM 1306 C C . GLY A 1 173 ? 15.584 6.335 16.600 1.00 88.94 173 GLY A C 1
ATOM 1307 O O . GLY A 1 173 ? 15.578 5.532 15.665 1.00 88.94 173 GLY A O 1
ATOM 1308 N N . ASP A 1 174 ? 14.760 6.218 17.643 1.00 87.88 174 ASP A N 1
ATOM 1309 C CA . ASP A 1 174 ? 13.739 5.176 17.749 1.00 87.88 174 ASP A CA 1
ATOM 1310 C C . ASP A 1 174 ? 12.436 5.608 17.059 1.00 87.88 174 ASP A C 1
ATOM 1312 O O . ASP A 1 174 ? 11.773 6.558 17.477 1.00 87.88 174 ASP A O 1
ATOM 1316 N N . CYS A 1 175 ? 12.059 4.872 16.017 1.00 90.56 175 CYS A N 1
ATOM 1317 C CA . CYS A 1 175 ? 10.791 5.013 15.302 1.00 90.56 175 CYS A CA 1
ATOM 1318 C C . CYS A 1 175 ? 9.875 3.786 15.473 1.00 90.56 175 CYS A C 1
ATOM 1320 O O . CYS A 1 175 ? 8.781 3.754 14.914 1.00 90.56 175 CYS A O 1
ATOM 1322 N N . ASP A 1 176 ? 10.290 2.784 16.254 1.00 92.12 176 ASP A N 1
ATOM 1323 C CA . ASP A 1 176 ? 9.546 1.540 16.462 1.00 92.12 176 ASP A CA 1
ATOM 1324 C C . ASP A 1 176 ? 8.494 1.686 17.581 1.00 92.12 176 ASP A C 1
ATOM 1326 O O . ASP A 1 176 ? 7.524 0.926 17.633 1.00 92.12 176 ASP A O 1
ATOM 1330 N N . TRP A 1 177 ? 8.609 2.693 18.452 1.00 91.88 177 TRP A N 1
ATOM 1331 C CA . TRP A 1 177 ? 7.679 2.888 19.574 1.00 91.88 177 TRP A CA 1
ATOM 1332 C C . TRP A 1 177 ? 6.231 3.088 19.112 1.00 91.88 177 TRP A C 1
ATOM 1334 O O . TRP A 1 177 ? 5.297 2.598 19.751 1.00 91.88 177 TRP A O 1
ATOM 1344 N N . VAL A 1 178 ? 6.033 3.746 17.965 1.00 92.88 178 VAL A N 1
ATOM 1345 C CA . VAL A 1 178 ? 4.714 3.958 17.348 1.00 92.88 178 VAL A CA 1
ATOM 1346 C C . VAL A 1 178 ? 4.069 2.626 16.956 1.00 92.88 178 VAL A C 1
ATOM 1348 O O . VAL A 1 178 ? 2.853 2.468 17.011 1.00 92.88 178 VAL A O 1
ATOM 135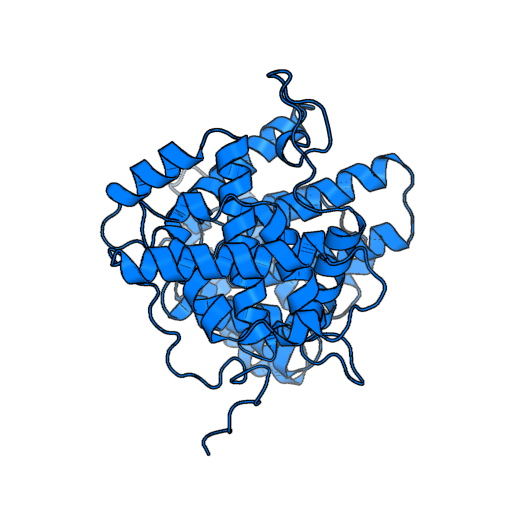1 N N . LEU A 1 179 ? 4.877 1.611 16.651 1.00 94.25 179 LEU A N 1
ATOM 1352 C CA . LEU A 1 179 ? 4.418 0.268 16.313 1.00 94.25 179 LEU A CA 1
ATOM 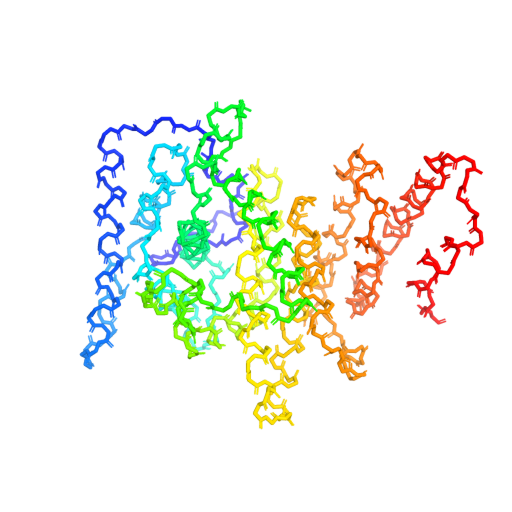1353 C C . LEU A 1 179 ? 4.090 -0.560 17.562 1.00 94.25 179 LEU A C 1
ATOM 1355 O O . LEU A 1 179 ? 3.562 -1.662 17.432 1.00 94.25 179 LEU A O 1
ATOM 1359 N N . GLY A 1 180 ? 4.343 -0.027 18.766 1.00 92.31 180 GLY A N 1
ATOM 1360 C CA . GLY A 1 180 ? 4.198 -0.731 20.044 1.00 92.31 180 GLY A CA 1
ATOM 1361 C C . GLY A 1 180 ? 5.337 -1.718 20.304 1.00 92.31 180 GLY A C 1
ATOM 1362 O O . GLY A 1 180 ? 5.142 -2.758 20.927 1.00 92.31 180 GLY A O 1
ATOM 1363 N N . TRP A 1 181 ? 6.514 -1.444 19.743 1.00 91.19 181 TRP A N 1
ATOM 1364 C CA . TRP A 1 181 ? 7.651 -2.366 19.696 1.00 91.19 181 TRP A CA 1
ATOM 1365 C C . TRP A 1 181 ? 8.808 -1.999 20.625 1.00 91.19 181 TRP A C 1
ATOM 1367 O O . TRP A 1 181 ? 9.680 -2.840 20.870 1.00 91.19 181 TRP A O 1
ATOM 1377 N N . SER A 1 182 ? 8.790 -0.766 21.119 1.00 87.44 182 SER A N 1
ATOM 1378 C CA . SER A 1 182 ? 9.706 -0.165 22.084 1.00 87.44 182 SER A CA 1
ATOM 1379 C C . SER A 1 182 ? 8.936 0.849 22.946 1.00 87.44 182 SER A C 1
ATOM 1381 O O . SER A 1 182 ? 7.745 1.099 22.727 1.00 87.44 182 SER A O 1
ATOM 1383 N N . SER A 1 183 ? 9.588 1.395 23.971 1.00 86.31 183 SER A N 1
ATOM 1384 C CA . SER A 1 183 ? 8.978 2.370 24.881 1.00 86.31 183 SER A CA 1
ATOM 1385 C C . SER A 1 183 ? 8.816 3.735 24.208 1.00 86.31 183 SER A C 1
ATOM 1387 O O . SER A 1 183 ? 9.754 4.236 23.596 1.00 86.31 183 SER A O 1
ATOM 1389 N N . SER A 1 184 ? 7.650 4.373 24.361 1.00 86.75 184 SER A N 1
ATOM 1390 C CA . SER A 1 184 ? 7.452 5.739 23.859 1.00 86.75 184 SER A CA 1
ATOM 1391 C C . SER A 1 184 ? 8.347 6.737 24.606 1.00 86.75 184 SER A C 1
ATOM 1393 O O . SER A 1 184 ? 8.480 6.619 25.829 1.00 86.75 184 SER A O 1
ATOM 1395 N N . PRO A 1 185 ? 8.850 7.793 23.934 1.00 80.62 185 PRO A N 1
ATOM 1396 C CA . PRO A 1 185 ? 9.527 8.915 24.593 1.00 80.62 185 PRO A CA 1
ATOM 1397 C C . PRO A 1 185 ? 8.687 9.571 25.701 1.00 80.62 185 PRO A C 1
ATOM 1399 O O . PRO A 1 185 ? 9.224 10.117 26.658 1.00 80.62 185 PRO A O 1
ATOM 1402 N N . SER A 1 186 ? 7.357 9.488 25.587 1.00 83.19 186 SER A N 1
ATOM 1403 C CA . SER A 1 186 ? 6.398 10.007 26.571 1.00 83.19 186 SER A CA 1
ATOM 1404 C C . SER A 1 186 ? 6.153 9.077 27.770 1.00 83.19 186 SER A C 1
ATOM 1406 O O . SER A 1 186 ? 5.334 9.389 28.631 1.00 83.19 186 SER A O 1
ATOM 1408 N N . GLY A 1 187 ? 6.786 7.899 27.805 1.00 80.19 187 GLY A N 1
ATOM 1409 C CA . GLY A 1 187 ? 6.511 6.847 28.789 1.00 80.19 187 GLY A CA 1
ATOM 1410 C C . GLY A 1 187 ? 5.196 6.090 28.556 1.00 80.19 187 GLY A C 1
ATOM 1411 O O . GLY A 1 187 ? 4.877 5.174 29.311 1.00 80.19 187 GLY A O 1
ATOM 1412 N N . ARG A 1 188 ? 4.425 6.429 27.511 1.00 83.62 188 ARG A N 1
ATOM 1413 C CA . ARG A 1 188 ? 3.222 5.678 27.127 1.00 83.62 188 ARG A CA 1
ATOM 1414 C C . ARG A 1 188 ? 3.599 4.313 26.550 1.00 83.62 188 ARG A C 1
ATOM 1416 O O . ARG A 1 188 ? 4.432 4.210 25.650 1.00 83.62 188 ARG A O 1
ATOM 1423 N N . HIS A 1 189 ? 2.938 3.267 27.028 1.00 82.25 189 HIS A N 1
ATOM 1424 C CA . HIS A 1 189 ? 3.045 1.934 26.450 1.00 82.25 189 HIS A CA 1
ATOM 1425 C C . HIS A 1 189 ? 1.890 1.699 25.485 1.00 82.25 189 HIS A C 1
ATOM 1427 O O . HIS A 1 189 ? 0.727 1.711 25.883 1.00 82.25 189 HIS A O 1
ATOM 1433 N N . TYR A 1 190 ? 2.221 1.466 24.218 1.00 88.50 190 TYR A N 1
ATOM 1434 C CA . TYR A 1 190 ? 1.246 1.087 23.207 1.00 88.50 190 TYR A CA 1
ATOM 1435 C C . TYR A 1 190 ? 1.296 -0.418 22.965 1.00 88.50 190 TYR A C 1
ATOM 1437 O O . TYR A 1 190 ? 2.374 -0.997 22.833 1.00 88.50 190 TYR A O 1
ATOM 1445 N N . ALA A 1 191 ? 0.127 -1.050 22.849 1.00 90.56 191 ALA A N 1
ATOM 1446 C CA . ALA A 1 191 ? 0.051 -2.414 22.344 1.00 90.56 191 ALA A CA 1
ATOM 1447 C C . ALA A 1 191 ? 0.564 -2.470 20.888 1.00 90.56 191 ALA A C 1
ATOM 1449 O O . ALA A 1 191 ? 0.386 -1.494 20.144 1.00 90.56 191 ALA A O 1
ATOM 1450 N N . PRO A 1 192 ? 1.177 -3.580 20.445 1.00 92.81 192 PRO A N 1
ATOM 1451 C CA . PRO A 1 192 ? 1.572 -3.740 19.051 1.00 92.81 192 PRO A CA 1
ATOM 1452 C C . PRO A 1 192 ? 0.388 -3.545 18.093 1.00 92.81 192 PRO A C 1
ATOM 1454 O O . PRO A 1 192 ? -0.688 -4.081 18.347 1.00 92.81 192 PRO A O 1
ATOM 1457 N N . LEU A 1 193 ? 0.577 -2.791 17.001 1.00 94.31 193 LEU A N 1
ATOM 1458 C CA . LEU A 1 193 ? -0.473 -2.621 15.974 1.00 94.31 193 LEU A CA 1
ATOM 1459 C C . LEU A 1 193 ? -0.764 -3.926 15.229 1.00 94.31 193 LEU A C 1
ATOM 1461 O O . LEU A 1 193 ? -1.910 -4.215 14.908 1.00 94.31 193 LEU A O 1
ATOM 1465 N N . LEU A 1 194 ? 0.289 -4.702 14.986 1.00 93.50 194 LEU A N 1
ATOM 1466 C CA . LEU A 1 194 ? 0.256 -6.029 14.389 1.00 93.50 194 LEU A CA 1
ATOM 1467 C C . LEU A 1 194 ? 1.271 -6.915 15.112 1.00 93.50 194 LEU A C 1
ATOM 1469 O O . LEU A 1 194 ? 2.341 -6.450 15.529 1.00 93.50 194 LEU A O 1
ATOM 1473 N N . SER A 1 195 ? 0.959 -8.204 15.232 1.00 92.12 195 SER A N 1
ATOM 1474 C CA . SER A 1 195 ? 1.936 -9.191 15.691 1.00 92.12 195 SER A CA 1
ATOM 1475 C C . SER A 1 195 ? 2.985 -9.470 14.605 1.00 92.12 195 SER A C 1
ATOM 1477 O O . SER A 1 195 ? 2.743 -9.291 13.412 1.00 92.12 195 SER A O 1
ATOM 1479 N N . GLN A 1 196 ? 4.164 -9.964 14.993 1.00 91.75 196 GLN A N 1
ATOM 1480 C CA . GLN A 1 196 ? 5.203 -10.339 14.023 1.00 91.75 196 GLN A CA 1
ATOM 1481 C C . GLN A 1 196 ? 4.751 -11.444 13.053 1.00 91.75 196 GLN A C 1
ATOM 1483 O O . GLN A 1 196 ? 5.188 -11.461 11.899 1.00 91.75 196 GLN A O 1
ATOM 1488 N N . SER A 1 197 ? 3.890 -12.361 13.509 1.00 91.62 197 SER A N 1
ATOM 1489 C CA . SER A 1 197 ? 3.295 -13.401 12.666 1.00 91.62 197 SER A CA 1
ATOM 1490 C C . SER A 1 197 ? 2.304 -12.818 11.667 1.00 91.62 197 SER A C 1
ATOM 1492 O O . SER A 1 197 ? 2.336 -13.211 10.501 1.00 91.62 197 SER A O 1
ATOM 1494 N N . ASP A 1 198 ? 1.481 -11.850 12.076 1.00 93.75 198 ASP A N 1
ATOM 1495 C CA . ASP A 1 198 ? 0.508 -11.216 11.180 1.00 93.75 198 ASP A CA 1
ATOM 1496 C C . ASP A 1 198 ? 1.210 -10.389 10.106 1.00 93.75 198 ASP A C 1
ATOM 1498 O O . ASP A 1 198 ? 0.840 -10.469 8.940 1.00 93.75 198 ASP A O 1
ATOM 1502 N N . ILE A 1 199 ? 2.289 -9.679 10.456 1.00 96.12 199 ILE A N 1
ATOM 1503 C CA . ILE A 1 199 ? 3.103 -8.926 9.488 1.00 96.12 199 ILE A CA 1
ATOM 1504 C C . ILE A 1 199 ? 3.727 -9.864 8.460 1.00 96.12 199 ILE A C 1
ATOM 1506 O O . ILE A 1 199 ? 3.637 -9.612 7.260 1.00 96.12 199 ILE A O 1
ATOM 1510 N N . SER A 1 200 ? 4.333 -10.967 8.914 1.00 94.69 200 SER A N 1
ATOM 1511 C CA . SER A 1 200 ? 4.907 -11.962 8.004 1.00 94.69 200 SER A CA 1
ATOM 1512 C C . SER A 1 200 ? 3.840 -12.590 7.111 1.00 94.69 200 SER A C 1
ATOM 1514 O O . SER A 1 200 ? 4.096 -12.838 5.935 1.00 94.69 200 SER A O 1
ATOM 1516 N N . THR A 1 201 ? 2.657 -12.864 7.661 1.00 94.31 201 THR A N 1
ATOM 1517 C CA . THR A 1 201 ? 1.552 -13.473 6.916 1.00 94.31 201 THR A CA 1
ATOM 1518 C C . THR A 1 201 ? 1.002 -12.513 5.874 1.00 94.31 201 THR A C 1
ATOM 1520 O O . THR A 1 201 ? 0.831 -12.903 4.724 1.00 94.31 201 THR A O 1
ATOM 1523 N N . LEU A 1 202 ? 0.795 -11.250 6.247 1.00 96.81 202 LEU A N 1
ATOM 1524 C CA . LEU A 1 202 ? 0.346 -10.206 5.340 1.00 96.81 202 LEU A CA 1
ATOM 1525 C C . LEU A 1 202 ? 1.361 -9.989 4.214 1.00 96.81 202 LEU A C 1
ATOM 1527 O O . LEU A 1 202 ? 0.980 -10.030 3.052 1.00 96.81 202 LEU A O 1
ATOM 1531 N N . LEU A 1 203 ? 2.654 -9.847 4.529 1.00 96.94 203 LEU A N 1
ATOM 1532 C CA . LEU A 1 203 ? 3.706 -9.681 3.520 1.00 96.94 203 LEU A CA 1
ATOM 1533 C C . LEU A 1 203 ? 3.737 -10.847 2.519 1.00 96.94 203 LEU A C 1
ATOM 1535 O O . LEU A 1 203 ? 3.798 -10.624 1.310 1.00 96.94 203 LEU A O 1
ATOM 1539 N N . ASN A 1 204 ? 3.671 -12.088 3.013 1.00 95.75 204 ASN A N 1
ATOM 1540 C CA . ASN A 1 204 ? 3.634 -13.269 2.152 1.00 95.75 204 ASN A CA 1
ATOM 1541 C C . ASN A 1 204 ? 2.378 -13.290 1.281 1.00 95.75 204 ASN A C 1
ATOM 1543 O O . ASN A 1 204 ? 2.500 -13.480 0.079 1.00 95.75 204 ASN A O 1
ATOM 1547 N N . MET A 1 205 ? 1.208 -13.018 1.858 1.00 95.56 205 MET A N 1
ATOM 1548 C CA . MET A 1 205 ? -0.060 -13.011 1.132 1.00 95.56 205 MET A CA 1
ATOM 1549 C C . MET A 1 205 ? -0.087 -11.959 0.019 1.00 95.56 205 MET A C 1
ATOM 1551 O O . MET A 1 205 ? -0.493 -12.260 -1.098 1.00 95.56 205 MET A O 1
ATOM 1555 N N . LEU A 1 206 ? 0.383 -10.738 0.299 1.00 96.81 206 LEU A N 1
ATOM 1556 C CA . LEU A 1 206 ? 0.466 -9.680 -0.709 1.00 96.81 206 LEU A CA 1
ATOM 1557 C C . LEU A 1 206 ? 1.425 -10.062 -1.843 1.00 96.81 206 LEU A C 1
ATOM 1559 O O . LEU A 1 206 ? 1.140 -9.778 -3.002 1.00 96.81 206 LEU A O 1
ATOM 1563 N N . TRP A 1 207 ? 2.553 -10.707 -1.525 1.00 96.50 207 TRP A N 1
ATOM 1564 C CA . TRP A 1 207 ? 3.517 -11.141 -2.536 1.00 96.50 207 TRP A CA 1
ATOM 1565 C C . TRP A 1 207 ? 3.028 -12.351 -3.346 1.00 96.50 207 TRP A C 1
ATOM 1567 O O . TRP A 1 207 ? 3.231 -12.404 -4.560 1.00 96.50 207 TRP A O 1
ATOM 1577 N N . ASP A 1 208 ? 2.361 -13.312 -2.711 1.00 95.06 208 ASP A N 1
ATOM 1578 C CA . ASP A 1 208 ? 1.766 -14.459 -3.401 1.00 95.06 208 ASP A CA 1
ATOM 1579 C C . ASP A 1 208 ? 0.670 -13.985 -4.378 1.00 95.06 208 ASP A C 1
ATOM 1581 O O . ASP A 1 208 ? 0.584 -14.490 -5.496 1.00 95.06 208 ASP A O 1
ATOM 1585 N N . ASP A 1 209 ? -0.078 -12.934 -4.016 1.00 94.94 209 ASP A N 1
ATOM 1586 C CA . ASP A 1 209 ? -1.143 -12.323 -4.827 1.00 94.94 209 ASP A CA 1
ATOM 1587 C C . ASP A 1 209 ? -0.691 -11.060 -5.601 1.00 94.94 209 ASP A C 1
ATOM 1589 O O . ASP A 1 209 ? -1.505 -10.231 -6.012 1.00 94.94 209 ASP A O 1
ATOM 1593 N N . ARG A 1 210 ? 0.622 -10.881 -5.817 1.00 95.88 210 ARG A N 1
ATOM 1594 C CA . ARG A 1 210 ? 1.234 -9.619 -6.298 1.00 95.88 210 ARG A CA 1
ATOM 1595 C C . ARG A 1 210 ? 0.747 -9.104 -7.657 1.00 95.88 210 ARG A C 1
ATOM 1597 O O . ARG A 1 210 ? 0.744 -7.892 -7.886 1.00 95.88 210 ARG A O 1
ATOM 1604 N N . LYS A 1 211 ? 0.325 -10.003 -8.553 1.00 95.25 211 LYS A N 1
ATOM 1605 C CA . LYS A 1 211 ? -0.295 -9.645 -9.842 1.00 95.25 211 LYS A CA 1
ATOM 1606 C C . LYS A 1 211 ? -1.637 -8.953 -9.612 1.00 95.25 211 LYS A C 1
ATOM 1608 O O . LYS A 1 211 ? -1.880 -7.859 -10.121 1.00 95.25 211 LYS A O 1
ATOM 1613 N N . PHE A 1 212 ? -2.506 -9.571 -8.811 1.00 93.56 212 PHE A N 1
ATOM 1614 C CA . PHE A 1 212 ? -3.814 -9.008 -8.492 1.00 93.56 212 PHE A CA 1
ATOM 1615 C C . PHE A 1 212 ? -3.711 -7.803 -7.559 1.00 93.56 212 PHE A C 1
ATOM 1617 O O . PHE A 1 212 ? -4.495 -6.873 -7.714 1.00 93.56 212 PHE A O 1
ATOM 1624 N N . PHE A 1 213 ? -2.707 -7.754 -6.679 1.00 94.81 213 PHE A N 1
ATOM 1625 C CA . PHE A 1 213 ? -2.359 -6.555 -5.917 1.00 94.81 213 PHE A CA 1
ATOM 1626 C C . PHE A 1 213 ? -2.107 -5.362 -6.849 1.00 94.81 213 PHE A C 1
ATOM 1628 O O . PHE A 1 213 ? -2.804 -4.355 -6.738 1.00 94.81 213 PHE A O 1
ATOM 1635 N N . LEU A 1 214 ? -1.184 -5.484 -7.816 1.00 94.81 214 LEU A N 1
ATOM 1636 C CA . LEU A 1 214 ? -0.899 -4.410 -8.776 1.00 94.81 214 LEU A CA 1
ATOM 1637 C C . LEU A 1 214 ? -2.150 -4.026 -9.577 1.00 94.81 214 LEU A C 1
ATOM 1639 O O . LEU A 1 214 ? -2.440 -2.843 -9.734 1.00 94.81 214 LEU A O 1
ATOM 1643 N N . LYS A 1 215 ? -2.920 -5.021 -10.034 1.00 92.50 215 LYS A N 1
ATOM 1644 C CA . LYS A 1 215 ? -4.167 -4.802 -10.777 1.00 92.50 215 LYS A CA 1
ATOM 1645 C C . LYS A 1 215 ? -5.205 -4.040 -9.951 1.00 92.50 215 LYS A C 1
ATOM 1647 O O . LYS A 1 215 ? -5.857 -3.137 -10.463 1.00 92.50 215 LYS A O 1
ATOM 1652 N N . ALA A 1 216 ? -5.383 -4.404 -8.685 1.00 89.62 216 ALA A N 1
ATOM 1653 C CA . ALA A 1 216 ? -6.326 -3.739 -7.796 1.00 89.62 216 ALA A CA 1
ATOM 1654 C C . ALA A 1 216 ? -5.917 -2.279 -7.564 1.00 89.62 216 ALA A C 1
ATOM 1656 O O . ALA A 1 216 ? -6.757 -1.388 -7.655 1.00 89.62 216 ALA A O 1
ATOM 1657 N N . GLN A 1 217 ? -4.625 -2.026 -7.337 1.00 89.06 217 GLN A N 1
ATOM 1658 C CA . GLN A 1 217 ? -4.113 -0.668 -7.162 1.00 89.06 217 GLN A CA 1
ATOM 1659 C C . GLN A 1 217 ? -4.263 0.173 -8.443 1.00 89.06 217 GLN A C 1
ATOM 1661 O O . GLN A 1 217 ? -4.787 1.287 -8.373 1.00 89.06 217 GLN A O 1
ATOM 1666 N N . SER A 1 218 ? -3.915 -0.368 -9.618 1.00 87.31 218 SER A N 1
ATOM 1667 C CA . SER A 1 218 ? -3.997 0.365 -10.893 1.00 87.31 218 SER A CA 1
ATOM 1668 C C . SER A 1 218 ? -5.428 0.751 -11.275 1.00 87.31 218 SER A C 1
ATOM 1670 O O . SER A 1 218 ? -5.666 1.864 -11.743 1.00 87.31 218 SER A O 1
ATOM 1672 N N . LEU A 1 219 ? -6.408 -0.121 -11.013 1.00 81.56 219 LEU A N 1
ATOM 1673 C CA . LEU A 1 219 ? -7.824 0.179 -11.255 1.00 81.56 219 LEU A CA 1
ATOM 1674 C C . LEU A 1 219 ? -8.326 1.351 -10.401 1.00 81.56 219 LEU A C 1
ATOM 1676 O O . LEU A 1 219 ? -9.186 2.114 -10.836 1.00 81.56 219 LEU A O 1
ATOM 1680 N N . THR A 1 220 ? -7.793 1.509 -9.191 1.00 69.00 220 THR A N 1
ATOM 1681 C CA . THR A 1 220 ? -8.262 2.534 -8.243 1.00 69.00 220 THR A CA 1
ATOM 1682 C C . THR A 1 220 ? -7.601 3.893 -8.432 1.00 69.00 220 THR A C 1
ATOM 1684 O O . THR A 1 220 ? -8.205 4.920 -8.119 1.00 69.00 220 THR A O 1
ATOM 1687 N N . GLN A 1 221 ? -6.408 3.914 -9.031 1.00 61.72 221 GLN A N 1
ATOM 1688 C CA . GLN A 1 221 ? -5.707 5.138 -9.408 1.00 61.72 221 GLN A CA 1
ATOM 1689 C C . GLN A 1 221 ? -6.523 5.994 -10.391 1.00 61.72 221 GLN A C 1
ATOM 1691 O O . GLN A 1 221 ? -6.544 7.215 -10.270 1.00 61.72 221 GLN A O 1
ATOM 1696 N N . SER A 1 222 ? -7.229 5.352 -11.327 1.00 50.72 222 SER A N 1
ATOM 1697 C CA . SER A 1 222 ? -8.011 6.022 -12.374 1.00 50.72 222 SER A CA 1
ATOM 1698 C C . SER A 1 222 ? -9.299 6.681 -11.875 1.00 50.72 222 SER A C 1
ATOM 1700 O O . SER A 1 222 ? -9.855 7.504 -12.598 1.00 50.72 222 SER A O 1
ATOM 1702 N N . ILE A 1 223 ? -9.821 6.269 -10.717 1.00 49.00 223 ILE A N 1
ATOM 1703 C CA . ILE A 1 223 ? -11.212 6.554 -10.356 1.00 49.00 223 ILE A CA 1
ATOM 1704 C C . ILE A 1 223 ? -11.269 7.697 -9.342 1.00 49.00 223 ILE A C 1
ATOM 1706 O O . ILE A 1 223 ? -11.759 8.752 -9.708 1.00 49.00 223 ILE A O 1
ATOM 1710 N N . HIS A 1 224 ? -10.682 7.582 -8.144 1.00 49.12 224 HIS A N 1
ATOM 1711 C CA . HIS A 1 224 ? -10.729 8.666 -7.142 1.00 49.12 224 HIS A CA 1
ATOM 1712 C C . HIS A 1 224 ? -9.535 8.692 -6.169 1.00 49.12 224 HIS A C 1
ATOM 1714 O O . HIS A 1 224 ? -9.639 9.269 -5.096 1.00 49.12 224 HIS A O 1
ATOM 1720 N N . GLY A 1 225 ? -8.382 8.126 -6.547 1.00 57.44 225 GLY A N 1
ATOM 1721 C CA . GLY A 1 225 ? -7.173 8.073 -5.716 1.00 57.44 225 GLY A CA 1
ATOM 1722 C C . GLY A 1 225 ? -7.127 6.825 -4.833 1.00 57.44 225 GLY A C 1
ATOM 1723 O O . GLY A 1 225 ? -8.031 6.563 -4.044 1.00 57.44 225 GLY A O 1
ATOM 1724 N N . SER A 1 226 ? -6.068 6.027 -4.979 1.00 69.06 226 SER A N 1
ATOM 1725 C CA . SER A 1 226 ? -5.854 4.830 -4.164 1.00 69.06 226 SER A CA 1
ATOM 1726 C C . SER A 1 226 ? -5.523 5.209 -2.719 1.00 69.06 226 SER A C 1
ATOM 1728 O O . SER A 1 226 ? -4.888 6.237 -2.459 1.00 69.06 226 SER A O 1
ATOM 1730 N N . ILE A 1 227 ? -5.896 4.351 -1.767 1.00 83.31 227 ILE A N 1
ATOM 1731 C CA . ILE A 1 227 ? -5.403 4.490 -0.398 1.00 83.31 227 ILE A CA 1
ATOM 1732 C C . ILE A 1 227 ? -3.874 4.384 -0.392 1.00 83.31 227 ILE A C 1
ATOM 1734 O O . ILE A 1 227 ? -3.294 3.517 -1.048 1.00 83.31 227 ILE A O 1
ATOM 1738 N N . GLY A 1 228 ? -3.207 5.293 0.316 1.00 90.69 228 GLY A N 1
ATOM 1739 C CA . GLY A 1 228 ? -1.751 5.311 0.356 1.00 90.69 228 GLY A CA 1
ATOM 1740 C C . GLY A 1 228 ? -1.194 4.205 1.244 1.00 90.69 228 GLY A C 1
ATOM 1741 O O . GLY A 1 228 ? -1.633 4.027 2.381 1.00 90.69 228 GLY A O 1
ATOM 1742 N N . LEU A 1 229 ? -0.199 3.480 0.731 1.00 95.56 229 LEU A N 1
ATOM 1743 C CA . LEU A 1 229 ? 0.437 2.353 1.415 1.00 95.56 229 LEU A CA 1
ATOM 1744 C C . LEU A 1 229 ? 1.714 2.726 2.180 1.00 95.56 229 LEU A C 1
ATOM 1746 O O . LEU A 1 229 ? 2.355 1.829 2.722 1.00 95.56 229 LEU A O 1
ATOM 1750 N N . ALA A 1 230 ? 2.101 4.007 2.259 1.00 95.50 230 ALA A N 1
ATOM 1751 C CA . ALA A 1 230 ? 3.345 4.418 2.922 1.00 95.50 230 ALA A CA 1
ATOM 1752 C C . ALA A 1 230 ? 3.469 3.878 4.361 1.00 95.50 230 ALA A C 1
ATOM 1754 O O . ALA A 1 230 ? 4.517 3.350 4.726 1.00 95.50 230 ALA A O 1
ATOM 1755 N N . GLY A 1 231 ? 2.388 3.927 5.150 1.00 96.69 231 GLY A N 1
ATOM 1756 C CA . GLY A 1 231 ? 2.362 3.370 6.507 1.00 96.69 231 GLY A CA 1
ATOM 1757 C C . GLY A 1 231 ? 2.583 1.857 6.545 1.00 96.69 231 GLY A C 1
ATOM 1758 O O . GLY A 1 231 ? 3.385 1.367 7.336 1.00 96.69 231 GLY A O 1
ATOM 1759 N N . LEU A 1 232 ? 1.929 1.108 5.654 1.00 97.62 232 LEU A N 1
ATOM 1760 C CA . LEU A 1 232 ? 2.102 -0.343 5.561 1.00 97.62 232 LEU A CA 1
ATOM 1761 C C . LEU A 1 232 ? 3.528 -0.722 5.130 1.00 97.62 232 LEU A C 1
ATOM 1763 O O . LEU A 1 232 ? 4.140 -1.608 5.727 1.00 97.62 232 LEU A O 1
ATOM 1767 N N . MET A 1 233 ? 4.080 -0.024 4.134 1.00 97.06 233 MET A N 1
ATOM 1768 C CA . MET A 1 233 ? 5.450 -0.262 3.671 1.00 97.06 233 MET A CA 1
ATOM 1769 C C . MET A 1 233 ? 6.482 0.098 4.748 1.00 97.06 233 MET A C 1
ATOM 1771 O O . MET A 1 233 ? 7.469 -0.620 4.906 1.00 97.06 233 MET A O 1
ATOM 1775 N N . PHE A 1 234 ? 6.225 1.142 5.544 1.00 96.56 234 PHE A N 1
ATOM 1776 C CA . PHE A 1 234 ? 7.015 1.468 6.732 1.00 96.56 234 PHE A CA 1
ATOM 1777 C C . PHE A 1 234 ? 6.970 0.341 7.775 1.00 96.56 234 PHE A C 1
ATOM 1779 O O . PHE A 1 234 ? 8.015 -0.102 8.242 1.00 96.56 234 PHE A O 1
ATOM 1786 N N . VAL A 1 235 ? 5.792 -0.205 8.098 1.00 97.12 235 VAL A N 1
ATOM 1787 C CA . VAL A 1 235 ? 5.684 -1.352 9.025 1.00 97.12 235 VAL A CA 1
ATOM 1788 C C . VAL A 1 235 ? 6.522 -2.538 8.539 1.00 97.12 235 VAL A C 1
ATOM 1790 O O . VAL A 1 235 ? 7.256 -3.138 9.330 1.00 97.12 235 VAL A O 1
ATOM 1793 N N . PHE A 1 236 ? 6.453 -2.869 7.246 1.00 97.00 236 PHE A N 1
ATOM 1794 C CA . PHE A 1 236 ? 7.251 -3.955 6.679 1.00 97.00 236 PHE A CA 1
ATOM 1795 C C . PHE A 1 236 ? 8.754 -3.675 6.717 1.00 97.00 236 PHE A C 1
ATOM 1797 O O . PHE A 1 236 ? 9.524 -4.574 7.067 1.00 97.00 236 PHE A O 1
ATOM 1804 N N . SER A 1 237 ? 9.185 -2.452 6.399 1.00 95.50 237 SER A N 1
ATOM 1805 C CA . SER A 1 237 ? 10.607 -2.097 6.428 1.00 95.50 237 SER A CA 1
ATOM 1806 C C . SER A 1 237 ? 11.168 -2.226 7.843 1.00 95.50 237 SER A C 1
ATOM 1808 O O . SER A 1 237 ? 12.163 -2.923 8.051 1.00 95.50 237 SER A O 1
ATOM 1810 N N . ARG A 1 238 ? 10.464 -1.674 8.840 1.00 94.06 238 ARG A N 1
ATOM 1811 C CA . ARG A 1 238 ? 10.845 -1.755 10.255 1.00 94.06 238 ARG A CA 1
ATOM 1812 C C . ARG A 1 238 ? 10.861 -3.190 10.768 1.00 94.06 238 ARG A C 1
ATOM 1814 O O . ARG A 1 238 ? 11.791 -3.580 11.476 1.00 94.06 238 ARG A O 1
ATOM 1821 N N . TYR A 1 239 ? 9.878 -4.002 10.372 1.00 93.62 239 TYR A N 1
ATOM 1822 C CA . TYR A 1 239 ? 9.839 -5.428 10.698 1.00 93.62 239 TYR A CA 1
ATOM 1823 C C . TYR A 1 239 ? 11.108 -6.156 10.233 1.00 93.62 239 TYR A C 1
ATOM 1825 O O . TYR A 1 239 ? 11.725 -6.885 11.014 1.00 93.62 239 TYR A O 1
ATOM 1833 N N . LEU A 1 240 ? 11.539 -5.925 8.989 1.00 91.81 240 LEU A N 1
ATOM 1834 C CA . LEU A 1 240 ? 12.764 -6.524 8.459 1.00 91.81 240 LEU A CA 1
ATOM 1835 C C . LEU A 1 240 ? 14.025 -5.968 9.122 1.00 91.81 240 LEU A C 1
ATOM 1837 O O . LEU A 1 240 ? 14.933 -6.742 9.428 1.00 91.81 240 LEU A O 1
ATOM 1841 N N . SER A 1 241 ? 14.085 -4.659 9.381 1.00 89.88 241 SER A N 1
ATOM 1842 C CA . SER A 1 241 ? 15.222 -4.038 10.069 1.00 89.88 241 SER A CA 1
ATOM 1843 C C . SER A 1 241 ? 15.468 -4.668 11.439 1.00 89.88 241 SER A C 1
ATOM 1845 O O . SER A 1 241 ? 16.611 -4.984 11.754 1.00 89.88 241 SER A O 1
ATOM 1847 N N . ARG A 1 242 ? 14.415 -4.921 12.230 1.00 87.12 242 ARG A N 1
ATOM 1848 C CA . ARG A 1 242 ? 14.555 -5.537 13.562 1.00 87.12 242 ARG A CA 1
ATOM 1849 C C . ARG A 1 242 ? 15.015 -6.989 13.513 1.00 87.12 242 ARG A C 1
ATOM 1851 O O . ARG A 1 242 ? 15.803 -7.396 14.359 1.00 87.12 242 ARG A O 1
ATOM 1858 N N . ARG A 1 243 ? 14.538 -7.769 12.539 1.00 83.00 243 ARG A N 1
ATOM 1859 C CA . ARG A 1 243 ? 14.925 -9.183 12.400 1.00 83.00 243 ARG A CA 1
ATOM 1860 C C . ARG A 1 243 ? 16.400 -9.348 12.033 1.00 83.00 243 ARG A C 1
ATOM 1862 O O . ARG A 1 243 ? 17.097 -10.146 12.652 1.00 83.00 243 ARG A O 1
ATOM 1869 N N . ARG A 1 244 ? 16.903 -8.492 11.142 1.00 73.38 244 ARG A N 1
ATOM 1870 C CA . ARG A 1 244 ? 18.301 -8.527 10.684 1.00 73.38 244 ARG A CA 1
ATOM 1871 C C . ARG A 1 244 ? 19.341 -8.210 11.750 1.00 73.38 244 ARG A C 1
ATOM 1873 O O . ARG A 1 244 ? 20.492 -8.598 11.581 1.00 73.38 244 ARG A O 1
ATOM 1880 N N . VAL A 1 245 ? 18.966 -7.515 12.827 1.00 62.16 245 VAL A N 1
ATOM 1881 C CA . VAL A 1 245 ? 19.868 -7.305 13.974 1.00 62.16 245 VAL A CA 1
ATOM 1882 C C . VAL A 1 245 ? 20.258 -8.646 14.607 1.00 62.16 245 VAL A C 1
ATOM 1884 O O . VAL A 1 245 ? 21.325 -8.743 15.204 1.00 62.16 245 VAL A O 1
ATOM 1887 N N . SER A 1 246 ? 19.421 -9.679 14.458 1.00 61.09 246 SER A N 1
ATOM 1888 C CA . SER A 1 246 ? 19.625 -10.963 15.119 1.00 61.09 246 SER A CA 1
ATOM 1889 C C . SER A 1 246 ? 20.486 -11.944 14.320 1.00 61.09 246 SER A C 1
ATOM 1891 O O . SER A 1 246 ? 21.316 -12.580 14.950 1.00 61.09 246 SER A O 1
ATOM 1893 N N . GLU A 1 247 ? 20.307 -12.098 12.997 1.00 60.44 247 GLU A N 1
ATOM 1894 C CA . GLU A 1 247 ? 21.136 -12.963 12.124 1.00 60.44 247 GLU A CA 1
ATOM 1895 C C . GLU A 1 247 ? 20.656 -12.905 10.658 1.00 60.44 247 GLU A C 1
ATOM 1897 O O . GLU A 1 247 ? 19.467 -13.060 10.394 1.00 60.44 247 GLU A O 1
ATOM 1902 N N . LYS A 1 248 ? 21.559 -12.760 9.672 1.00 73.38 248 LYS A N 1
ATOM 1903 C CA . LYS A 1 248 ? 21.181 -12.759 8.244 1.00 73.38 248 LYS A CA 1
ATOM 1904 C C . LYS A 1 248 ? 20.856 -14.181 7.772 1.00 73.38 248 LYS A C 1
ATOM 1906 O O . LYS A 1 248 ? 21.744 -14.930 7.369 1.00 73.38 248 LYS A O 1
ATOM 1911 N N . THR A 1 249 ? 19.580 -14.557 7.813 1.00 82.44 249 THR A N 1
ATOM 1912 C CA . THR A 1 249 ? 19.118 -15.878 7.352 1.00 82.44 249 THR A CA 1
ATOM 1913 C C . THR A 1 249 ? 18.626 -15.842 5.893 1.00 82.44 249 THR A C 1
ATOM 1915 O O . THR A 1 249 ? 18.094 -14.819 5.453 1.00 82.44 249 THR A O 1
ATOM 1918 N N . PRO A 1 250 ? 18.698 -16.956 5.131 1.00 84.75 250 PRO A N 1
ATOM 1919 C CA . PRO A 1 250 ? 18.123 -17.035 3.777 1.00 84.75 250 PRO A CA 1
ATOM 1920 C C . PRO A 1 250 ? 16.622 -16.704 3.728 1.00 84.75 250 PRO A C 1
ATOM 1922 O O . PRO A 1 250 ? 16.102 -16.193 2.733 1.00 84.75 250 PRO A O 1
ATOM 1925 N N . TYR A 1 251 ? 15.911 -16.977 4.824 1.00 85.62 251 TYR A N 1
ATOM 1926 C CA . TYR A 1 251 ? 14.507 -16.614 4.985 1.00 85.62 251 TYR A CA 1
ATOM 1927 C C . TYR A 1 251 ? 14.306 -15.091 5.008 1.00 85.62 251 TYR A C 1
ATOM 1929 O O . TYR A 1 251 ? 13.411 -14.574 4.343 1.00 85.62 251 TYR A O 1
ATOM 1937 N N . GLU A 1 252 ? 15.157 -14.353 5.721 1.00 84.69 252 GLU A N 1
ATOM 1938 C CA . GLU A 1 252 ? 15.090 -12.889 5.775 1.00 84.69 252 GLU A CA 1
ATOM 1939 C C . GLU A 1 252 ? 15.462 -12.229 4.450 1.00 84.69 252 GLU A C 1
ATOM 1941 O O . GLU A 1 252 ? 14.838 -11.241 4.066 1.00 84.69 252 GLU A O 1
ATOM 1946 N N . GLU A 1 253 ? 16.431 -12.790 3.725 1.00 86.31 253 GLU A N 1
ATOM 1947 C CA . GLU A 1 253 ? 16.744 -12.362 2.356 1.00 86.31 253 GLU A CA 1
ATOM 1948 C C . GLU A 1 253 ? 15.541 -12.571 1.429 1.00 86.31 253 GLU A C 1
ATOM 1950 O O . GLU A 1 253 ? 15.189 -11.690 0.645 1.00 86.31 253 GLU A O 1
ATOM 1955 N N . THR A 1 254 ? 14.845 -13.699 1.579 1.00 90.38 254 THR A N 1
ATOM 1956 C CA . THR A 1 254 ? 13.617 -13.973 0.827 1.00 90.38 254 THR A CA 1
ATOM 1957 C C . THR A 1 254 ? 12.534 -12.941 1.142 1.00 90.38 254 THR A C 1
ATOM 1959 O O . THR A 1 254 ? 11.966 -12.363 0.219 1.00 90.38 254 THR A O 1
ATOM 1962 N N . LEU A 1 255 ? 12.267 -12.650 2.419 1.00 91.06 255 LEU A N 1
ATOM 1963 C CA . LEU A 1 255 ? 11.274 -11.638 2.799 1.00 91.06 255 LEU A CA 1
ATOM 1964 C C . LEU A 1 255 ? 11.645 -10.232 2.306 1.00 91.06 255 LEU A C 1
ATOM 1966 O O . LEU A 1 255 ? 10.771 -9.488 1.866 1.00 91.06 255 LEU A O 1
ATOM 1970 N N . ALA A 1 256 ? 12.929 -9.879 2.337 1.00 92.00 256 ALA A N 1
ATOM 1971 C CA . ALA A 1 256 ? 13.430 -8.622 1.791 1.00 92.00 256 ALA A CA 1
ATOM 1972 C C . ALA A 1 256 ? 13.176 -8.502 0.287 1.00 92.00 256 ALA A C 1
ATOM 1974 O O . ALA A 1 256 ? 12.683 -7.476 -0.175 1.00 92.00 256 ALA A O 1
ATOM 1975 N N . ASN A 1 257 ? 13.437 -9.572 -0.465 1.00 92.12 257 ASN A N 1
ATOM 1976 C CA . ASN A 1 257 ? 13.167 -9.625 -1.898 1.00 92.12 257 ASN A CA 1
ATOM 1977 C C . ASN A 1 257 ? 11.667 -9.500 -2.202 1.00 92.12 257 ASN A C 1
ATOM 1979 O O . ASN A 1 257 ? 11.299 -8.781 -3.134 1.00 92.12 257 ASN A O 1
ATOM 1983 N N . LYS A 1 258 ? 10.809 -10.140 -1.392 1.00 94.50 258 LYS A N 1
ATOM 1984 C CA . LYS A 1 258 ? 9.348 -10.008 -1.499 1.00 94.50 258 LYS A CA 1
ATOM 1985 C C . LYS A 1 258 ? 8.891 -8.568 -1.276 1.00 94.50 258 LYS A C 1
ATOM 1987 O O . LYS A 1 258 ? 8.110 -8.050 -2.071 1.00 94.50 258 LYS A O 1
ATOM 1992 N N . LEU A 1 259 ? 9.397 -7.916 -0.225 1.00 95.56 259 LEU A N 1
ATOM 1993 C CA . LEU A 1 259 ? 9.072 -6.520 0.063 1.00 95.56 259 LEU A CA 1
ATOM 1994 C C . LEU A 1 259 ? 9.559 -5.591 -1.053 1.00 95.56 259 LEU A C 1
ATOM 1996 O O . LEU A 1 259 ? 8.775 -4.778 -1.526 1.00 95.56 259 LEU A O 1
ATOM 2000 N N . ASN A 1 260 ? 10.799 -5.753 -1.525 1.00 93.25 260 ASN A N 1
ATOM 2001 C CA . ASN A 1 260 ? 11.324 -4.970 -2.646 1.00 93.25 260 ASN A CA 1
ATOM 2002 C C . ASN A 1 260 ? 10.412 -5.063 -3.871 1.00 93.25 260 ASN A C 1
ATOM 2004 O O . ASN A 1 260 ? 10.026 -4.039 -4.425 1.00 93.25 260 ASN A O 1
ATOM 2008 N N . GLU A 1 261 ? 10.015 -6.272 -4.273 1.00 94.81 261 GLU A N 1
ATOM 2009 C CA . GLU A 1 261 ? 9.127 -6.448 -5.426 1.00 94.81 261 GLU A CA 1
ATOM 2010 C C . GLU A 1 261 ? 7.760 -5.776 -5.224 1.00 94.81 261 GLU A C 1
ATOM 2012 O O . GLU A 1 261 ? 7.266 -5.115 -6.137 1.00 94.81 261 GLU A O 1
ATOM 2017 N N . LEU A 1 262 ? 7.161 -5.887 -4.033 1.00 96.69 262 LEU A N 1
ATOM 2018 C CA . LEU A 1 262 ? 5.897 -5.212 -3.722 1.00 96.69 262 LEU A CA 1
ATOM 2019 C C . LEU A 1 262 ? 6.018 -3.688 -3.766 1.00 96.69 262 LEU A C 1
ATOM 2021 O O . LEU A 1 262 ? 5.118 -3.020 -4.275 1.00 96.69 262 LEU A O 1
ATOM 2025 N N . VAL A 1 263 ? 7.120 -3.139 -3.259 1.00 95.44 263 VAL A N 1
ATOM 2026 C CA . VAL A 1 263 ? 7.365 -1.694 -3.254 1.00 95.44 263 VAL A CA 1
ATOM 2027 C C . VAL A 1 263 ? 7.597 -1.181 -4.675 1.00 95.44 263 VAL A C 1
ATOM 2029 O O . VAL A 1 263 ? 6.984 -0.187 -5.055 1.00 95.44 263 VAL A O 1
ATOM 2032 N N . PHE A 1 264 ? 8.382 -1.887 -5.497 1.00 94.56 264 PHE A N 1
ATOM 2033 C CA . PHE A 1 264 ? 8.543 -1.543 -6.914 1.00 94.56 264 PHE A CA 1
ATOM 2034 C C . PHE A 1 264 ? 7.211 -1.579 -7.668 1.00 94.56 264 PHE A C 1
ATOM 2036 O O . PHE A 1 264 ? 6.900 -0.634 -8.388 1.00 94.56 264 PHE A O 1
ATOM 2043 N N . ARG A 1 265 ? 6.387 -2.616 -7.459 1.00 95.50 265 ARG A N 1
ATOM 2044 C CA . ARG A 1 265 ? 5.035 -2.684 -8.039 1.00 95.50 265 ARG A CA 1
ATOM 2045 C C . ARG A 1 265 ? 4.164 -1.519 -7.578 1.00 95.50 265 ARG A C 1
ATOM 2047 O O . ARG A 1 265 ? 3.456 -0.936 -8.390 1.00 95.50 265 ARG A O 1
ATOM 2054 N N . TYR A 1 266 ? 4.222 -1.161 -6.297 1.00 94.81 266 TYR A N 1
ATOM 2055 C CA . TYR A 1 266 ? 3.447 -0.048 -5.761 1.00 94.81 266 TYR A CA 1
ATOM 2056 C C . TYR A 1 266 ? 3.875 1.301 -6.353 1.00 94.81 266 TYR A C 1
ATOM 2058 O O . TYR A 1 266 ? 3.013 2.094 -6.706 1.00 94.81 266 TYR A O 1
ATOM 2066 N N . ILE A 1 267 ? 5.174 1.554 -6.540 1.00 92.38 267 ILE A N 1
ATOM 2067 C CA . ILE A 1 267 ? 5.683 2.808 -7.129 1.00 92.38 267 ILE A CA 1
ATOM 2068 C C . ILE A 1 267 ? 5.102 3.078 -8.529 1.00 92.38 267 ILE A C 1
ATOM 2070 O O . ILE A 1 267 ? 4.880 4.241 -8.865 1.00 92.38 267 ILE A O 1
ATOM 2074 N N . LEU A 1 268 ? 4.793 2.030 -9.305 1.00 91.94 268 LEU A N 1
ATOM 2075 C CA . LEU A 1 268 ? 4.186 2.139 -10.643 1.00 91.94 268 LEU A CA 1
ATOM 2076 C C . LEU A 1 268 ? 2.755 2.692 -10.642 1.00 91.94 268 LEU A C 1
ATOM 2078 O O . LEU A 1 268 ? 2.241 3.033 -11.700 1.00 91.94 268 LEU A O 1
ATOM 2082 N N . VAL A 1 269 ? 2.088 2.699 -9.489 1.00 90.81 269 VAL A N 1
ATOM 2083 C CA . VAL A 1 269 ? 0.675 3.094 -9.339 1.00 90.81 269 VAL A CA 1
ATOM 2084 C C . VAL A 1 269 ? 0.459 4.077 -8.186 1.00 90.81 269 VAL A C 1
ATOM 2086 O O . VAL A 1 269 ? -0.644 4.580 -7.977 1.00 90.81 269 VAL A O 1
ATOM 2089 N N . ALA A 1 270 ? 1.507 4.347 -7.407 1.00 89.31 270 ALA A N 1
ATOM 2090 C CA . ALA A 1 270 ? 1.477 5.254 -6.277 1.00 89.31 270 ALA A CA 1
ATOM 2091 C C . ALA A 1 270 ? 1.343 6.704 -6.750 1.00 89.31 270 ALA A C 1
ATOM 2093 O O . ALA A 1 270 ? 1.985 7.141 -7.709 1.00 89.31 270 ALA A O 1
ATOM 2094 N N . SER A 1 271 ? 0.563 7.489 -6.005 1.00 85.38 271 SER A N 1
ATOM 2095 C CA . SER A 1 271 ? 0.547 8.937 -6.192 1.00 85.38 271 SER A CA 1
ATOM 2096 C C . SER A 1 271 ? 1.913 9.543 -5.853 1.00 85.38 271 SER A C 1
ATOM 2098 O O . SER A 1 271 ? 2.664 9.008 -5.030 1.00 85.38 271 SER A O 1
ATOM 2100 N N . LYS A 1 272 ? 2.202 10.717 -6.422 1.00 81.94 272 LYS A N 1
ATOM 2101 C CA . LYS A 1 272 ? 3.429 11.482 -6.149 1.00 81.94 272 LYS A CA 1
ATOM 2102 C C . LYS A 1 272 ? 3.737 11.669 -4.657 1.00 81.94 272 LYS A C 1
ATOM 2104 O O . LYS A 1 272 ? 4.889 11.628 -4.249 1.00 81.94 272 LYS A O 1
ATOM 2109 N N . TYR A 1 273 ? 2.707 11.821 -3.823 1.00 84.94 273 TYR A N 1
ATOM 2110 C CA . TYR A 1 273 ? 2.862 12.022 -2.378 1.00 84.94 273 TYR A CA 1
ATOM 2111 C C . TYR A 1 273 ? 3.285 10.747 -1.640 1.00 84.94 273 TYR A C 1
ATOM 2113 O O . TYR A 1 273 ? 3.903 10.818 -0.585 1.00 84.94 273 TYR A O 1
ATOM 2121 N N . GLN A 1 274 ? 2.943 9.578 -2.181 1.00 90.19 274 GLN A N 1
ATOM 2122 C CA . GLN A 1 274 ? 3.253 8.281 -1.582 1.00 90.19 274 GLN A CA 1
ATOM 2123 C C . GLN A 1 274 ? 4.595 7.724 -2.055 1.00 90.19 274 GLN A C 1
ATOM 2125 O O . GLN A 1 274 ? 5.217 6.925 -1.352 1.00 90.19 274 GLN A O 1
ATOM 2130 N N . ARG A 1 275 ? 5.017 8.108 -3.262 1.00 89.31 275 ARG A N 1
ATOM 2131 C CA . ARG A 1 275 ? 6.132 7.475 -3.959 1.00 89.31 275 ARG A CA 1
ATOM 2132 C C . ARG A 1 275 ? 7.467 7.676 -3.252 1.0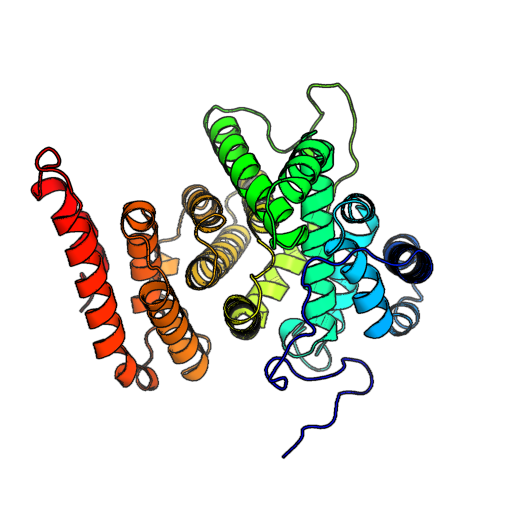0 89.31 275 ARG A C 1
ATOM 2134 O O . ARG A 1 275 ? 8.174 6.698 -3.044 1.00 89.31 275 ARG A O 1
ATOM 2141 N N . GLU A 1 276 ? 7.761 8.889 -2.794 1.00 89.25 276 GLU A N 1
ATOM 2142 C CA . GLU A 1 276 ? 9.000 9.181 -2.057 1.00 89.25 276 GLU A CA 1
ATOM 2143 C C . GLU A 1 276 ? 9.133 8.292 -0.804 1.00 89.25 276 GLU A C 1
ATOM 2145 O O . GLU A 1 276 ? 10.185 7.709 -0.549 1.00 89.25 276 GLU A O 1
ATOM 2150 N N . ALA A 1 277 ? 8.044 8.112 -0.044 1.00 91.94 277 ALA A N 1
ATOM 2151 C CA . ALA A 1 277 ? 8.042 7.247 1.138 1.00 91.94 277 ALA A CA 1
ATOM 2152 C C . ALA A 1 277 ? 8.277 5.772 0.773 1.00 91.94 277 ALA A C 1
ATOM 2154 O O . ALA A 1 277 ? 8.981 5.059 1.487 1.00 91.94 277 ALA A O 1
ATOM 2155 N N . ALA A 1 278 ? 7.726 5.319 -0.355 1.00 92.69 278 ALA A N 1
ATOM 2156 C CA . ALA A 1 278 ? 7.981 3.987 -0.890 1.00 92.69 278 ALA A CA 1
ATOM 2157 C C . ALA A 1 278 ? 9.443 3.821 -1.352 1.00 92.69 278 ALA A C 1
ATOM 2159 O O . ALA A 1 278 ? 10.050 2.786 -1.096 1.00 92.69 278 ALA A O 1
ATOM 2160 N N . ILE A 1 279 ? 10.050 4.839 -1.964 1.00 91.19 279 ILE A N 1
ATOM 2161 C CA . ILE A 1 279 ? 11.462 4.808 -2.377 1.00 91.19 279 ILE A CA 1
ATOM 2162 C C . ILE A 1 279 ? 12.385 4.707 -1.162 1.00 91.19 279 ILE A C 1
ATOM 2164 O O . ILE A 1 279 ? 13.267 3.850 -1.146 1.00 91.19 279 ILE A O 1
ATOM 2168 N N . ARG A 1 280 ? 12.121 5.468 -0.090 1.00 91.81 280 ARG A N 1
ATOM 2169 C CA . ARG A 1 280 ? 12.887 5.339 1.163 1.00 91.81 280 ARG A CA 1
ATOM 2170 C C . ARG A 1 280 ? 12.834 3.926 1.742 1.00 91.81 280 ARG A C 1
ATOM 2172 O O . ARG A 1 280 ? 13.816 3.471 2.319 1.00 91.81 280 ARG A O 1
ATOM 2179 N N . VAL A 1 281 ? 11.731 3.194 1.560 1.00 92.06 281 VAL A N 1
ATOM 2180 C CA . VAL A 1 281 ? 11.663 1.778 1.954 1.00 92.06 281 VAL A CA 1
ATOM 2181 C C . VAL A 1 281 ? 12.694 0.953 1.181 1.00 92.06 281 VAL A C 1
ATOM 2183 O O . VAL A 1 281 ? 13.424 0.194 1.816 1.00 92.06 281 VAL A O 1
ATOM 2186 N N . ILE A 1 282 ? 12.815 1.134 -0.139 1.00 89.31 282 ILE A N 1
ATOM 2187 C CA . ILE A 1 282 ? 13.821 0.439 -0.967 1.00 89.31 282 ILE A CA 1
ATOM 2188 C C . ILE A 1 282 ? 15.232 0.732 -0.453 1.00 89.31 282 ILE A C 1
ATOM 2190 O O . ILE A 1 282 ? 16.015 -0.198 -0.274 1.00 89.31 282 ILE A O 1
ATOM 2194 N N . ASP A 1 283 ? 15.540 1.991 -0.140 1.00 87.62 283 ASP A N 1
ATOM 2195 C CA . ASP A 1 283 ? 16.873 2.384 0.336 1.00 87.62 283 ASP A CA 1
ATOM 2196 C C . ASP A 1 283 ? 17.250 1.715 1.668 1.00 87.62 283 ASP A C 1
ATOM 2198 O O . ASP A 1 283 ? 18.422 1.436 1.928 1.00 87.62 283 ASP A O 1
ATOM 2202 N N . THR A 1 284 ? 16.260 1.388 2.508 1.00 85.75 284 THR A N 1
ATOM 2203 C CA . THR A 1 284 ? 16.488 0.643 3.760 1.00 85.75 284 THR A CA 1
ATOM 2204 C C . THR A 1 284 ? 16.634 -0.872 3.574 1.00 85.75 284 THR A C 1
ATOM 2206 O O . THR A 1 284 ? 17.000 -1.590 4.515 1.00 85.75 284 THR A O 1
ATOM 2209 N N . ILE A 1 285 ? 16.355 -1.396 2.377 1.00 83.69 285 ILE A N 1
ATOM 2210 C CA . ILE A 1 285 ? 16.394 -2.827 2.080 1.00 83.69 285 ILE A CA 1
ATOM 2211 C C . ILE A 1 285 ? 17.609 -3.110 1.175 1.00 83.69 285 ILE A C 1
ATOM 2213 O O . ILE A 1 285 ? 17.555 -2.876 -0.031 1.00 83.69 285 ILE A O 1
ATOM 2217 N N . PRO A 1 286 ? 18.707 -3.688 1.704 1.00 74.44 286 PRO A N 1
ATOM 2218 C CA . PRO A 1 286 ? 19.803 -4.162 0.883 1.00 74.44 286 PRO A CA 1
ATOM 2219 C C . PRO A 1 286 ? 19.252 -5.168 -0.123 1.00 74.44 286 PRO A C 1
ATOM 2221 O O . PRO A 1 286 ? 18.622 -6.166 0.240 1.00 74.44 286 PRO A O 1
ATOM 2224 N N . THR A 1 287 ? 19.478 -4.864 -1.393 1.00 69.38 287 THR A N 1
ATOM 2225 C CA . THR A 1 287 ? 19.076 -5.718 -2.503 1.00 69.38 287 THR A CA 1
ATOM 2226 C C . THR A 1 287 ? 20.146 -6.788 -2.688 1.00 69.38 287 THR A C 1
ATOM 2228 O O . THR A 1 287 ? 21.330 -6.473 -2.806 1.00 69.38 287 THR A O 1
ATOM 2231 N N . ASP A 1 288 ? 19.744 -8.059 -2.673 1.00 75.81 288 ASP A N 1
ATOM 2232 C CA . ASP A 1 288 ? 20.640 -9.165 -3.017 1.00 75.81 288 ASP A CA 1
ATOM 2233 C C . ASP A 1 288 ? 20.976 -9.096 -4.516 1.00 75.81 288 ASP A C 1
ATOM 2235 O O . ASP A 1 288 ? 20.107 -8.806 -5.337 1.00 75.81 288 ASP A O 1
ATOM 2239 N N . ALA A 1 289 ? 22.214 -9.416 -4.895 1.00 74.56 289 ALA A N 1
ATOM 2240 C CA . ALA A 1 289 ? 22.614 -9.559 -6.294 1.00 74.56 289 ALA A CA 1
ATOM 2241 C C . ALA A 1 289 ? 21.729 -10.570 -7.050 1.00 74.56 289 ALA A C 1
ATOM 2243 O O . ALA A 1 289 ? 21.537 -10.445 -8.255 1.00 74.56 289 ALA A O 1
ATOM 2244 N N . LYS A 1 290 ? 21.139 -11.547 -6.346 1.00 79.06 290 LYS A N 1
ATOM 2245 C CA . LYS A 1 290 ? 20.170 -12.494 -6.924 1.00 79.06 290 LYS A CA 1
ATOM 2246 C C . LYS A 1 290 ? 18.797 -11.887 -7.204 1.00 79.06 290 LYS A C 1
ATOM 2248 O O . LYS A 1 290 ? 17.999 -12.480 -7.926 1.00 79.06 290 LYS A O 1
ATOM 2253 N N . TRP A 1 291 ? 18.475 -10.728 -6.634 1.00 83.69 291 TRP A N 1
ATOM 2254 C CA . TRP A 1 291 ? 17.183 -10.099 -6.885 1.00 83.69 291 TRP A CA 1
ATOM 2255 C C . TRP A 1 291 ? 17.057 -9.687 -8.353 1.00 83.69 291 TRP A C 1
ATOM 2257 O O . TRP A 1 291 ? 16.013 -9.917 -8.950 1.00 83.69 291 TRP A O 1
ATOM 2267 N N . THR A 1 292 ? 18.115 -9.172 -8.980 1.00 85.31 292 THR A N 1
ATOM 2268 C CA . THR A 1 292 ? 18.086 -8.785 -10.402 1.00 85.31 292 THR A CA 1
ATOM 2269 C C . THR A 1 292 ? 18.149 -9.974 -11.364 1.00 85.31 292 THR A C 1
ATOM 2271 O O . THR A 1 292 ? 17.916 -9.794 -12.553 1.00 85.31 292 THR A O 1
ATOM 2274 N N . SER A 1 293 ? 18.425 -11.193 -10.886 1.00 85.31 293 SER A N 1
ATOM 2275 C CA . SER A 1 293 ? 18.607 -12.368 -11.750 1.00 85.31 293 SER A CA 1
ATOM 2276 C C . SER A 1 293 ? 17.331 -13.168 -12.022 1.00 85.31 293 SER A C 1
ATOM 2278 O O . SER A 1 293 ? 17.390 -14.177 -12.718 1.00 85.31 293 SER A O 1
ATOM 2280 N N . THR A 1 294 ? 16.189 -12.787 -11.446 1.00 87.00 294 THR A N 1
ATOM 2281 C CA . THR A 1 294 ? 14.914 -13.490 -11.659 1.00 87.00 294 THR A CA 1
ATOM 2282 C C . THR A 1 294 ? 13.898 -12.591 -12.344 1.00 87.00 294 THR A C 1
ATOM 2284 O O . THR A 1 294 ? 13.845 -11.391 -12.066 1.00 87.00 294 THR A O 1
ATOM 2287 N N . ALA A 1 295 ? 13.066 -13.175 -13.208 1.00 91.31 295 ALA A N 1
ATOM 2288 C CA . ALA A 1 295 ? 11.942 -12.468 -13.809 1.00 91.31 295 ALA A CA 1
ATOM 2289 C C . ALA A 1 295 ? 11.029 -11.881 -12.721 1.00 91.31 295 ALA A C 1
ATOM 2291 O O . ALA A 1 295 ? 10.826 -12.484 -11.662 1.00 91.31 295 ALA A O 1
ATOM 2292 N N . LYS A 1 296 ? 10.517 -10.676 -12.972 1.00 94.69 296 LYS A N 1
ATOM 2293 C CA . LYS A 1 296 ? 9.662 -9.931 -12.035 1.00 94.69 296 LYS A CA 1
ATOM 2294 C C . LYS A 1 296 ? 8.181 -9.963 -12.395 1.00 94.69 296 LYS A C 1
ATOM 2296 O O . LYS A 1 296 ? 7.383 -9.368 -11.674 1.00 94.69 296 LYS A O 1
ATOM 2301 N N . HIS A 1 297 ? 7.820 -10.673 -13.459 1.00 95.44 297 HIS A N 1
ATOM 2302 C CA . HIS A 1 297 ? 6.442 -10.993 -13.815 1.00 95.44 297 HIS A CA 1
ATOM 2303 C C . HIS A 1 297 ? 6.085 -12.424 -13.379 1.00 95.44 297 HIS A C 1
ATOM 2305 O O . HIS A 1 297 ? 6.950 -13.293 -13.271 1.00 95.44 297 HIS A O 1
ATOM 2311 N N . VAL A 1 298 ? 4.803 -12.669 -13.112 1.00 94.94 298 VAL A N 1
ATOM 2312 C CA . VAL A 1 298 ? 4.251 -14.016 -12.874 1.00 94.94 298 VAL A CA 1
ATOM 2313 C C . VAL A 1 298 ? 4.005 -14.752 -14.193 1.00 94.94 298 VAL A C 1
ATOM 2315 O O . VAL A 1 298 ? 4.251 -15.950 -14.293 1.00 94.94 298 VAL A O 1
ATOM 2318 N N . ASP A 1 299 ? 3.503 -14.027 -15.188 1.00 96.12 299 ASP A N 1
ATOM 2319 C CA . ASP A 1 299 ? 3.143 -14.501 -16.522 1.00 96.12 299 ASP A CA 1
ATOM 2320 C C . ASP A 1 299 ? 3.143 -13.313 -17.509 1.00 96.12 299 ASP A C 1
ATOM 2322 O O . ASP A 1 299 ? 3.366 -12.163 -17.110 1.00 96.12 299 ASP A O 1
ATOM 2326 N N . ALA A 1 300 ? 2.880 -13.578 -18.791 1.00 96.12 300 ALA A N 1
ATOM 2327 C CA . ALA A 1 300 ? 2.830 -12.553 -19.835 1.00 96.12 300 ALA A CA 1
ATOM 2328 C C . ALA A 1 300 ? 1.822 -11.426 -19.535 1.00 96.12 300 ALA A C 1
ATOM 2330 O O . ALA A 1 300 ? 2.109 -10.252 -19.767 1.00 96.12 300 ALA A O 1
ATOM 2331 N N . ASP A 1 301 ? 0.654 -11.752 -18.975 1.00 95.88 301 ASP A N 1
ATOM 2332 C CA . ASP A 1 301 ? -0.364 -10.756 -18.616 1.00 95.88 301 ASP A CA 1
ATOM 2333 C C . ASP A 1 301 ? 0.115 -9.829 -17.487 1.00 95.88 301 ASP A C 1
ATOM 2335 O O . ASP A 1 301 ? -0.165 -8.631 -17.505 1.00 95.88 301 ASP A O 1
ATOM 2339 N N . ASP A 1 302 ? 0.833 -10.365 -16.495 1.00 97.00 302 ASP A N 1
ATOM 2340 C CA . ASP A 1 302 ? 1.450 -9.578 -15.423 1.00 97.00 302 ASP A CA 1
ATOM 2341 C C . ASP A 1 302 ? 2.567 -8.679 -15.965 1.00 97.00 302 ASP A C 1
ATOM 2343 O O . ASP A 1 302 ? 2.663 -7.519 -15.571 1.00 97.00 302 ASP A O 1
ATOM 2347 N N . SER A 1 303 ? 3.362 -9.170 -16.922 1.00 97.44 303 SER A N 1
ATOM 2348 C CA . SER A 1 303 ? 4.355 -8.351 -17.626 1.00 97.44 303 SER A CA 1
ATOM 2349 C C . SER A 1 303 ? 3.693 -7.161 -18.330 1.00 97.44 303 SER A C 1
ATOM 2351 O O . SER A 1 303 ? 4.051 -6.007 -18.076 1.00 97.44 303 SER A O 1
ATOM 2353 N N . LYS A 1 304 ? 2.641 -7.409 -19.125 1.00 97.00 304 LYS A N 1
ATOM 2354 C CA . LYS A 1 304 ? 1.867 -6.345 -19.788 1.00 97.00 304 LYS A CA 1
ATOM 2355 C C . LYS A 1 304 ? 1.271 -5.364 -18.789 1.00 97.00 304 LYS A C 1
ATOM 2357 O O . LYS A 1 304 ? 1.299 -4.162 -19.037 1.00 97.00 304 LYS A O 1
ATOM 2362 N N . LEU A 1 305 ? 0.756 -5.854 -17.661 1.00 96.00 305 LEU A N 1
ATOM 2363 C CA . LEU A 1 305 ? 0.218 -5.011 -16.597 1.00 96.00 305 LEU A CA 1
ATOM 2364 C C . LEU A 1 305 ? 1.295 -4.094 -16.001 1.00 96.00 305 LEU A C 1
ATOM 2366 O O . LEU A 1 305 ? 1.039 -2.905 -15.838 1.00 96.00 305 LEU A O 1
ATOM 2370 N N . ILE A 1 306 ? 2.495 -4.610 -15.721 1.00 97.00 306 ILE A N 1
ATOM 2371 C CA . ILE A 1 306 ? 3.625 -3.819 -15.207 1.00 97.00 306 ILE A CA 1
ATOM 2372 C C . ILE A 1 306 ? 4.017 -2.719 -16.200 1.00 97.00 306 ILE A C 1
ATOM 2374 O O . ILE A 1 306 ? 4.127 -1.552 -15.815 1.00 97.00 306 ILE A O 1
ATOM 2378 N N . LEU A 1 307 ? 4.184 -3.069 -17.479 1.00 96.44 307 LEU A N 1
ATOM 2379 C CA . LEU A 1 307 ? 4.554 -2.115 -18.527 1.00 96.44 307 LEU A CA 1
ATOM 2380 C C . LEU A 1 307 ? 3.457 -1.066 -18.753 1.00 96.44 307 LEU A C 1
ATOM 2382 O O . LEU A 1 307 ? 3.752 0.123 -18.860 1.00 96.44 307 LEU A O 1
ATOM 2386 N N . ALA A 1 308 ? 2.190 -1.481 -18.781 1.00 95.25 308 ALA A N 1
ATOM 2387 C CA . ALA A 1 308 ? 1.059 -0.574 -18.927 1.00 95.25 308 ALA A CA 1
ATOM 2388 C C . ALA A 1 308 ? 0.927 0.374 -17.728 1.00 95.25 308 ALA A C 1
ATOM 2390 O O . ALA A 1 308 ? 0.670 1.559 -17.926 1.00 95.25 308 ALA A O 1
ATOM 2391 N N . SER A 1 309 ? 1.140 -0.107 -16.498 1.00 93.38 309 SER A N 1
ATOM 2392 C CA . SER A 1 309 ? 1.165 0.750 -15.308 1.00 93.38 309 SER A CA 1
ATOM 2393 C C . SER A 1 309 ? 2.280 1.791 -15.392 1.00 93.38 309 SER A C 1
ATOM 2395 O O . SER A 1 309 ? 2.013 2.964 -15.159 1.00 93.38 309 SER A O 1
ATOM 2397 N N . PHE A 1 310 ? 3.490 1.405 -15.814 1.00 93.12 310 PHE A N 1
ATOM 2398 C CA . PHE A 1 310 ? 4.584 2.355 -16.048 1.00 93.12 310 PHE A CA 1
ATOM 2399 C C . PHE A 1 310 ? 4.211 3.435 -17.075 1.00 93.12 310 PHE A C 1
ATOM 2401 O O . PHE A 1 310 ? 4.361 4.628 -16.810 1.00 93.12 310 PHE A O 1
ATOM 2408 N N . ILE A 1 311 ? 3.683 3.022 -18.233 1.00 92.62 311 ILE A N 1
ATOM 2409 C CA . ILE A 1 311 ? 3.248 3.939 -19.294 1.00 92.62 311 ILE A CA 1
ATOM 2410 C C . ILE A 1 311 ? 2.174 4.895 -18.768 1.00 92.62 311 ILE A C 1
ATOM 2412 O O . ILE A 1 311 ? 2.301 6.106 -18.927 1.00 92.62 311 ILE A O 1
ATOM 2416 N N . ASN A 1 312 ? 1.136 4.368 -18.114 1.00 89.94 312 ASN A N 1
ATOM 2417 C CA . ASN A 1 312 ? 0.041 5.168 -17.566 1.00 89.94 312 ASN A CA 1
ATOM 2418 C C . ASN A 1 312 ? 0.527 6.148 -16.497 1.00 89.94 312 ASN A C 1
ATOM 2420 O O . ASN A 1 312 ? 0.023 7.268 -16.425 1.00 89.94 312 ASN A O 1
ATOM 2424 N N . GLN A 1 313 ? 1.501 5.744 -15.683 1.00 86.88 313 GLN A N 1
ATOM 2425 C CA . GLN A 1 313 ? 2.076 6.604 -14.662 1.00 86.88 313 GLN A CA 1
ATOM 2426 C C . GLN A 1 313 ? 2.747 7.825 -15.292 1.00 86.88 313 GLN A C 1
ATOM 2428 O O . GLN A 1 313 ? 2.408 8.948 -14.934 1.00 86.88 313 GLN A O 1
ATOM 2433 N N . LEU A 1 314 ? 3.624 7.620 -16.279 1.00 85.94 314 LEU A N 1
ATOM 2434 C CA . LEU A 1 314 ? 4.289 8.721 -16.982 1.00 85.94 314 LEU A CA 1
ATOM 2435 C C . LEU A 1 314 ? 3.332 9.543 -17.850 1.00 85.94 314 LEU A C 1
ATOM 2437 O O . LEU A 1 314 ? 3.527 10.744 -18.020 1.00 85.94 314 LEU A O 1
ATOM 2441 N N . ALA A 1 315 ? 2.296 8.910 -18.401 1.00 85.81 315 ALA A N 1
ATOM 2442 C CA . ALA A 1 315 ? 1.339 9.579 -19.270 1.00 85.81 315 ALA A CA 1
ATOM 2443 C C . ALA A 1 315 ? 0.433 10.569 -18.534 1.00 85.81 315 ALA A C 1
ATOM 2445 O O . ALA A 1 315 ? 0.061 11.594 -19.106 1.00 85.81 315 ALA A O 1
ATOM 2446 N N . ASN A 1 316 ? 0.079 10.260 -17.286 1.00 76.81 316 ASN A N 1
ATOM 2447 C CA . ASN A 1 316 ? -0.855 11.050 -16.487 1.00 76.81 316 ASN A CA 1
ATOM 2448 C C . ASN A 1 316 ? -0.166 12.085 -15.580 1.00 76.81 316 ASN A C 1
ATOM 2450 O O . ASN A 1 316 ? -0.841 12.903 -14.950 1.00 76.81 316 ASN A O 1
ATOM 2454 N N . GLU A 1 317 ? 1.163 12.058 -15.479 1.00 71.12 317 GLU A N 1
ATOM 2455 C CA . GLU A 1 317 ? 1.919 12.945 -14.598 1.00 71.12 317 GLU A CA 1
ATOM 2456 C C . GLU A 1 317 ? 2.235 14.262 -15.327 1.00 71.12 317 GLU A C 1
ATOM 2458 O O . GLU A 1 317 ? 3.198 14.387 -16.074 1.00 71.12 317 GLU A O 1
ATOM 2463 N N . ASN A 1 318 ? 1.359 15.254 -15.137 1.00 56.75 318 ASN A N 1
ATOM 2464 C CA . ASN A 1 318 ? 1.413 16.551 -15.828 1.00 56.75 318 ASN A CA 1
ATOM 2465 C C . ASN A 1 318 ? 2.396 17.566 -15.208 1.00 56.75 318 ASN A C 1
ATOM 2467 O O . ASN A 1 318 ? 2.445 18.706 -15.666 1.00 56.75 318 ASN A O 1
ATOM 2471 N N . ASP A 1 319 ? 3.128 17.194 -14.153 1.00 56.25 319 ASP A N 1
ATOM 2472 C CA . ASP A 1 319 ? 4.040 18.087 -13.428 1.00 56.25 319 ASP A CA 1
ATOM 2473 C C . ASP A 1 319 ? 5.486 17.555 -13.475 1.00 56.25 319 ASP A C 1
ATOM 2475 O O . ASP A 1 319 ? 5.864 16.715 -12.649 1.00 56.25 319 ASP A O 1
ATOM 2479 N N . PRO A 1 320 ? 6.298 18.015 -14.442 1.00 51.19 320 PRO A N 1
ATOM 2480 C CA . PRO A 1 320 ? 7.689 17.587 -14.592 1.00 51.19 320 PRO A CA 1
ATOM 2481 C C . PRO A 1 320 ? 8.587 17.985 -13.405 1.00 51.19 320 PRO A C 1
ATOM 2483 O O . PRO A 1 320 ? 9.553 17.280 -13.121 1.00 51.19 320 PRO A O 1
ATOM 2486 N N . GLY A 1 321 ? 8.245 19.029 -12.635 1.00 50.03 321 GLY A N 1
ATOM 2487 C CA . GLY A 1 321 ? 9.036 19.488 -11.481 1.00 50.03 321 GLY A CA 1
ATOM 2488 C C . GLY A 1 321 ? 8.998 18.539 -10.277 1.00 50.03 321 GLY A C 1
ATOM 2489 O O . GLY A 1 321 ? 9.913 18.513 -9.454 1.00 50.03 321 GLY A O 1
ATOM 2490 N N . ILE A 1 322 ? 7.955 17.717 -10.183 1.00 47.72 322 ILE A N 1
ATOM 2491 C CA . ILE A 1 322 ? 7.765 16.724 -9.112 1.00 47.72 322 ILE A CA 1
ATOM 2492 C C . ILE A 1 322 ? 8.473 15.408 -9.430 1.00 47.72 322 ILE A C 1
ATOM 2494 O O . ILE A 1 322 ? 8.851 14.654 -8.537 1.00 47.72 322 ILE A O 1
ATOM 2498 N N . LEU A 1 323 ? 8.710 15.190 -10.712 1.00 49.94 323 LEU A N 1
ATOM 2499 C CA . LEU A 1 323 ? 9.368 14.032 -11.262 1.00 49.94 323 LEU A CA 1
ATOM 2500 C C . LEU A 1 323 ? 10.901 14.136 -11.225 1.00 49.94 323 LEU A C 1
ATOM 2502 O O . LEU A 1 323 ? 11.576 13.124 -11.264 1.00 49.94 323 LEU A O 1
ATOM 2506 N N . VAL A 1 324 ? 11.491 15.316 -11.019 1.00 48.47 324 VAL A N 1
ATOM 2507 C CA . VAL A 1 324 ? 12.961 15.496 -10.906 1.00 48.47 324 VAL A CA 1
ATOM 2508 C C . VAL A 1 324 ? 13.610 14.649 -9.778 1.00 48.47 324 VAL A C 1
ATOM 2510 O O . VAL A 1 324 ? 14.833 14.531 -9.697 1.00 48.47 324 VAL A O 1
ATOM 2513 N N . LYS A 1 325 ? 12.814 14.010 -8.912 1.00 56.78 325 LYS A N 1
ATOM 2514 C CA . LYS A 1 325 ? 13.268 13.056 -7.890 1.00 56.78 325 LYS A CA 1
ATOM 2515 C C . LYS A 1 325 ? 13.461 11.638 -8.457 1.00 56.78 325 LYS A C 1
ATOM 2517 O O . LYS A 1 325 ? 13.104 11.337 -9.586 1.00 56.78 325 LYS A O 1
ATOM 2522 N N . GLN A 1 326 ? 14.083 10.750 -7.681 1.00 60.38 326 GLN A N 1
ATOM 2523 C CA . GLN A 1 326 ? 14.592 9.420 -8.084 1.00 60.38 326 GLN A CA 1
ATOM 2524 C C . GLN A 1 326 ? 13.537 8.429 -8.648 1.00 60.38 326 GLN A C 1
ATOM 2526 O O . GLN A 1 326 ? 13.871 7.300 -9.013 1.00 60.38 326 GLN A O 1
ATOM 2531 N N . ASP A 1 327 ? 12.281 8.848 -8.754 1.00 70.81 327 ASP A N 1
ATOM 2532 C CA . ASP A 1 327 ? 11.077 8.101 -9.100 1.00 70.81 327 ASP A CA 1
ATOM 2533 C C . ASP A 1 327 ? 11.182 7.273 -10.385 1.00 70.81 327 ASP A C 1
ATOM 2535 O O . ASP A 1 327 ? 11.025 6.048 -10.356 1.00 70.81 327 ASP A O 1
ATOM 2539 N N . VAL A 1 328 ? 11.465 7.914 -11.523 1.00 76.12 328 VAL A N 1
ATOM 2540 C CA . VAL A 1 328 ? 11.506 7.219 -12.823 1.00 76.12 328 VAL A CA 1
ATOM 2541 C C . VAL A 1 328 ? 12.730 6.337 -12.952 1.00 76.12 328 VAL A C 1
ATOM 2543 O O . VAL A 1 328 ? 12.632 5.231 -13.481 1.00 76.12 328 VAL A O 1
ATOM 2546 N N . THR A 1 329 ? 13.861 6.750 -12.382 1.00 80.25 329 THR A N 1
ATOM 2547 C CA . THR A 1 329 ? 15.052 5.898 -12.321 1.00 80.25 329 THR A CA 1
ATOM 2548 C C . THR A 1 329 ? 14.769 4.618 -11.536 1.00 80.25 329 THR A C 1
ATOM 2550 O O . THR A 1 329 ? 15.176 3.539 -11.964 1.00 80.25 329 THR A O 1
ATOM 2553 N N . MET A 1 330 ? 14.040 4.704 -10.417 1.00 83.25 330 MET A N 1
ATOM 2554 C CA . MET A 1 330 ? 13.650 3.523 -9.647 1.00 83.25 330 MET A CA 1
ATOM 2555 C C . MET A 1 330 ? 12.690 2.624 -10.434 1.00 83.25 330 MET A C 1
ATOM 2557 O O . MET A 1 330 ? 12.909 1.415 -10.488 1.00 83.25 330 MET A O 1
ATOM 2561 N N . MET A 1 331 ? 11.686 3.183 -11.116 1.00 86.38 331 MET A N 1
ATOM 2562 C CA . MET A 1 331 ? 10.797 2.394 -11.980 1.00 86.38 331 MET A CA 1
ATOM 2563 C C . MET A 1 331 ? 11.559 1.688 -13.114 1.00 86.38 331 MET A C 1
ATOM 2565 O O . MET A 1 331 ? 11.340 0.501 -13.363 1.00 86.38 331 MET A O 1
ATOM 2569 N N . LEU A 1 332 ? 12.514 2.371 -13.751 1.00 87.06 332 LEU A N 1
ATOM 2570 C CA . LEU A 1 332 ? 13.346 1.816 -14.824 1.00 87.06 332 LEU A CA 1
ATOM 2571 C C . LEU A 1 332 ? 14.326 0.735 -14.355 1.00 87.06 332 LEU A C 1
ATOM 2573 O O . LEU A 1 332 ? 14.782 -0.052 -15.174 1.00 87.06 332 LEU A O 1
ATOM 2577 N N . ARG A 1 333 ? 14.628 0.624 -13.056 1.00 86.69 333 ARG A N 1
ATOM 2578 C CA . ARG A 1 333 ? 15.352 -0.547 -12.522 1.00 86.69 333 ARG A CA 1
ATOM 2579 C C . ARG A 1 333 ? 14.489 -1.807 -12.512 1.00 86.69 333 ARG A C 1
ATOM 2581 O O . ARG A 1 333 ? 15.025 -2.911 -12.511 1.00 86.69 333 ARG A O 1
ATOM 2588 N N . TYR A 1 334 ? 13.168 -1.646 -12.474 1.00 90.25 334 TYR A N 1
ATOM 2589 C CA . TYR A 1 334 ? 12.214 -2.742 -12.350 1.00 90.25 334 TYR A CA 1
ATOM 2590 C C . TYR A 1 334 ? 11.628 -3.178 -13.695 1.00 90.25 334 TYR A C 1
ATOM 2592 O O . TYR A 1 334 ? 11.560 -4.375 -13.963 1.00 90.25 334 TYR A O 1
ATOM 2600 N N . VAL A 1 335 ? 11.250 -2.228 -14.559 1.00 92.12 335 VAL A N 1
ATOM 2601 C CA . VAL A 1 335 ? 10.581 -2.509 -15.846 1.00 92.12 335 VAL A CA 1
ATOM 2602 C C . VAL A 1 335 ? 11.351 -3.507 -16.728 1.00 92.12 335 VAL A C 1
ATOM 2604 O O . VAL A 1 335 ? 10.728 -4.470 -17.173 1.00 92.12 335 VAL A O 1
ATOM 2607 N N . PRO A 1 336 ? 12.680 -3.388 -16.938 1.00 92.06 336 PRO A N 1
ATOM 2608 C CA . PRO A 1 336 ? 13.431 -4.349 -17.748 1.00 92.06 336 PRO A CA 1
ATOM 2609 C C . PRO A 1 336 ? 13.389 -5.774 -17.187 1.00 92.06 336 PRO A C 1
ATOM 2611 O O . PRO A 1 336 ? 13.323 -6.738 -17.942 1.00 92.06 336 PRO A O 1
ATOM 2614 N N . LEU A 1 337 ? 13.369 -5.916 -15.857 1.00 92.88 337 LEU A N 1
ATOM 2615 C CA . LEU A 1 337 ? 13.308 -7.216 -15.180 1.00 92.88 337 LEU A CA 1
ATOM 2616 C C . LEU A 1 337 ? 11.920 -7.868 -15.280 1.00 92.88 337 LEU A C 1
ATOM 2618 O O . LEU A 1 337 ? 11.765 -9.054 -14.979 1.00 92.88 337 LEU A O 1
ATOM 2622 N N . ALA A 1 338 ? 10.904 -7.094 -15.659 1.00 93.88 338 ALA A N 1
ATOM 2623 C CA . ALA A 1 338 ? 9.539 -7.557 -15.844 1.00 93.88 338 ALA A CA 1
ATOM 2624 C C . ALA A 1 338 ? 9.214 -7.912 -17.300 1.00 93.88 338 ALA A C 1
ATOM 2626 O O . ALA A 1 338 ? 8.116 -8.407 -17.542 1.00 93.88 338 ALA A O 1
ATOM 2627 N N . LEU A 1 339 ? 10.130 -7.712 -18.254 1.00 93.94 339 LEU A N 1
ATOM 2628 C CA . LEU A 1 339 ? 9.882 -7.982 -19.671 1.00 93.94 339 LEU A CA 1
ATOM 2629 C C . LEU A 1 339 ? 9.674 -9.470 -19.953 1.00 93.94 339 LEU A C 1
ATOM 2631 O O . LEU A 1 339 ? 10.486 -10.310 -19.572 1.00 93.94 339 LEU A O 1
ATOM 2635 N N . ASP A 1 340 ? 8.592 -9.760 -20.664 1.00 94.44 340 ASP A N 1
ATOM 2636 C CA . ASP A 1 340 ? 8.294 -11.061 -21.258 1.00 94.44 340 ASP A CA 1
ATOM 2637 C C . ASP A 1 340 ? 8.266 -10.948 -22.793 1.00 94.44 340 ASP A C 1
ATOM 2639 O O . ASP A 1 340 ? 8.009 -9.865 -23.335 1.00 94.44 340 ASP A O 1
ATOM 2643 N N . THR A 1 341 ? 8.512 -12.047 -23.513 1.00 92.94 341 THR A N 1
ATOM 2644 C CA . THR A 1 341 ? 8.474 -12.064 -24.986 1.00 92.94 341 THR A CA 1
ATOM 2645 C C . THR A 1 341 ? 7.131 -11.607 -25.544 1.00 92.94 341 THR A C 1
ATOM 2647 O O . THR A 1 341 ? 7.104 -10.905 -26.553 1.00 92.94 341 THR A O 1
ATOM 2650 N N . ASP A 1 342 ? 6.037 -11.915 -24.851 1.00 93.94 342 ASP A N 1
ATOM 2651 C CA . ASP A 1 342 ? 4.683 -11.579 -25.283 1.00 93.94 342 ASP A CA 1
ATOM 2652 C C . ASP A 1 342 ? 4.273 -10.148 -24.910 1.00 93.94 342 ASP A C 1
ATOM 2654 O O . ASP A 1 342 ? 3.137 -9.768 -25.170 1.00 93.94 342 ASP A O 1
ATOM 2658 N N . SER A 1 343 ? 5.153 -9.373 -24.265 1.00 93.44 343 SER A N 1
ATOM 2659 C CA . SER A 1 343 ? 4.919 -7.974 -23.858 1.00 93.44 343 SER A CA 1
ATOM 2660 C C . SER A 1 343 ? 5.706 -6.952 -24.686 1.00 93.44 343 SER A C 1
ATOM 2662 O O . SER A 1 343 ? 5.603 -5.742 -24.455 1.00 93.44 343 SER A O 1
ATOM 2664 N N . GLN A 1 344 ? 6.515 -7.424 -25.641 1.00 92.12 344 GLN A N 1
ATOM 2665 C CA . GLN A 1 344 ? 7.443 -6.590 -26.408 1.00 92.12 344 GLN A CA 1
ATOM 2666 C C . GLN A 1 344 ? 6.737 -5.513 -27.239 1.00 92.12 344 GLN A C 1
ATOM 2668 O O . GLN A 1 344 ? 7.345 -4.483 -27.533 1.00 92.12 344 GLN A O 1
ATOM 2673 N N . GLU A 1 345 ? 5.454 -5.686 -27.572 1.00 95.00 345 GLU A N 1
ATOM 2674 C CA . GLU A 1 345 ? 4.671 -4.667 -28.273 1.00 95.00 345 GLU A CA 1
ATOM 2675 C C . GLU A 1 345 ? 4.524 -3.355 -27.488 1.00 95.00 345 GLU A C 1
ATOM 2677 O O . GLU A 1 345 ? 4.270 -2.312 -28.090 1.00 95.00 345 GLU A O 1
ATOM 2682 N N . LEU A 1 346 ? 4.705 -3.381 -26.162 1.00 94.38 346 LEU A N 1
ATOM 2683 C CA . LEU A 1 346 ? 4.622 -2.197 -25.303 1.00 94.38 346 LEU A CA 1
ATOM 2684 C C . LEU A 1 346 ? 5.958 -1.445 -25.189 1.00 94.38 346 LEU A C 1
ATOM 2686 O O . LEU A 1 346 ? 5.964 -0.284 -24.779 1.00 94.38 346 LEU A O 1
ATOM 2690 N N . LEU A 1 347 ? 7.084 -2.057 -25.582 1.00 93.69 347 LEU A N 1
ATOM 2691 C CA . LEU A 1 347 ? 8.418 -1.448 -25.487 1.00 93.69 347 LEU A CA 1
ATOM 2692 C C . LEU A 1 347 ? 8.538 -0.095 -26.208 1.00 93.69 347 LEU A C 1
ATOM 2694 O O . LEU A 1 347 ? 9.119 0.821 -25.621 1.00 93.69 347 LEU A O 1
ATOM 2698 N N . PRO A 1 348 ? 7.992 0.096 -27.429 1.00 95.06 348 PRO A N 1
ATOM 2699 C CA . PRO A 1 348 ? 8.044 1.398 -28.087 1.00 95.06 348 PRO A CA 1
ATOM 2700 C C . PRO A 1 348 ? 7.375 2.511 -27.271 1.00 95.06 348 PRO A C 1
ATOM 2702 O O . PRO A 1 348 ? 7.903 3.620 -27.207 1.00 95.06 348 PRO A O 1
ATOM 2705 N N . GLU A 1 349 ? 6.247 2.228 -26.610 1.00 94.94 349 GLU A N 1
ATOM 2706 C CA . GLU A 1 349 ? 5.569 3.214 -25.760 1.00 94.94 349 GLU A CA 1
ATOM 2707 C C . GLU A 1 349 ? 6.320 3.444 -24.443 1.00 94.94 349 GLU A C 1
ATOM 2709 O O . GLU A 1 349 ? 6.439 4.595 -24.027 1.00 94.94 349 GLU A O 1
ATOM 2714 N N . VAL A 1 350 ? 6.898 2.401 -23.831 1.00 92.44 350 VAL A N 1
ATOM 2715 C CA . VAL A 1 350 ? 7.801 2.552 -22.672 1.00 92.44 350 VAL A CA 1
ATOM 2716 C C . VAL A 1 350 ? 8.931 3.526 -23.015 1.00 92.44 350 VAL A C 1
ATOM 2718 O O . VAL A 1 350 ? 9.094 4.538 -22.338 1.00 92.44 350 VAL A O 1
ATOM 2721 N N . LEU A 1 351 ? 9.656 3.276 -24.112 1.00 92.00 351 LEU A N 1
ATOM 2722 C CA . LEU A 1 351 ? 10.768 4.123 -24.554 1.00 92.00 351 LEU A CA 1
ATOM 2723 C C . LEU A 1 351 ? 10.320 5.553 -24.860 1.00 92.00 351 LEU A C 1
ATOM 2725 O O . LEU A 1 351 ? 10.971 6.508 -24.446 1.00 92.00 351 LEU A O 1
ATOM 2729 N N . LYS A 1 352 ? 9.198 5.718 -25.563 1.00 92.00 352 LYS A N 1
ATOM 2730 C CA . LYS A 1 352 ? 8.639 7.032 -25.893 1.00 92.00 352 LYS A CA 1
ATOM 2731 C C . LYS A 1 352 ? 8.336 7.853 -24.642 1.00 92.00 352 LYS A C 1
ATOM 2733 O O . LYS A 1 352 ? 8.692 9.030 -24.603 1.00 92.00 352 LYS A O 1
ATOM 2738 N N . TRP A 1 353 ? 7.686 7.264 -23.639 1.00 89.00 353 TRP A N 1
ATOM 2739 C CA . TRP A 1 353 ? 7.352 7.980 -22.408 1.00 89.00 353 TRP A CA 1
ATOM 2740 C C . TRP A 1 353 ? 8.580 8.253 -21.544 1.00 89.00 353 TRP A C 1
ATOM 2742 O O . TRP A 1 353 ? 8.688 9.360 -21.023 1.00 89.00 353 TRP A O 1
ATOM 2752 N N . THR A 1 354 ? 9.541 7.328 -21.478 1.00 87.50 354 THR A N 1
ATOM 2753 C CA . THR A 1 354 ? 10.842 7.573 -20.836 1.00 87.50 354 THR A CA 1
ATOM 2754 C C . THR A 1 354 ? 11.593 8.729 -21.494 1.00 87.50 354 THR A C 1
ATOM 2756 O O . THR A 1 354 ? 12.025 9.645 -20.808 1.00 87.50 354 THR A O 1
ATOM 2759 N N . LEU A 1 355 ? 11.694 8.753 -22.825 1.00 87.75 355 LEU A N 1
ATOM 2760 C CA . LEU A 1 355 ? 12.386 9.832 -23.536 1.00 87.75 355 LEU A CA 1
ATOM 2761 C C . LEU A 1 355 ? 11.667 11.173 -23.387 1.00 87.75 355 LEU A C 1
ATOM 2763 O O . LEU A 1 355 ? 12.312 12.198 -23.184 1.00 87.75 355 LEU A O 1
ATOM 2767 N N . LYS A 1 356 ? 10.330 11.183 -23.477 1.00 84.88 356 LYS A N 1
ATOM 2768 C CA . LYS A 1 356 ? 9.529 12.397 -23.270 1.00 84.88 356 LYS A CA 1
ATOM 2769 C C . LYS A 1 356 ? 9.747 12.960 -21.867 1.00 84.88 356 LYS A C 1
ATOM 2771 O O . LYS A 1 356 ? 9.878 14.170 -21.706 1.00 84.88 356 LYS A O 1
ATOM 2776 N N . TYR A 1 357 ? 9.796 12.073 -20.884 1.00 80.62 357 TYR A N 1
ATOM 2777 C CA . TYR A 1 357 ? 10.096 12.406 -19.509 1.00 80.62 357 TYR A CA 1
ATOM 2778 C C . TYR A 1 357 ? 11.504 12.993 -19.354 1.00 80.62 357 TYR A C 1
ATOM 2780 O O . TYR A 1 357 ? 11.637 14.121 -18.884 1.00 80.62 357 TYR A O 1
ATOM 2788 N N . ASP A 1 358 ? 12.539 12.277 -19.804 1.00 78.75 358 ASP A N 1
ATOM 2789 C CA . ASP A 1 358 ? 13.933 12.710 -19.658 1.00 78.75 358 ASP A CA 1
ATOM 2790 C C . ASP A 1 358 ? 14.147 14.065 -20.336 1.00 78.75 358 ASP A C 1
ATOM 2792 O O . ASP A 1 358 ? 14.817 14.944 -19.797 1.00 78.75 358 ASP A O 1
ATOM 2796 N N . TRP A 1 359 ? 13.509 14.265 -21.492 1.00 82.25 359 TRP A N 1
ATOM 2797 C CA . TRP A 1 359 ? 13.523 15.539 -22.196 1.00 82.25 359 TRP A CA 1
ATOM 2798 C C . TRP A 1 359 ? 12.839 16.658 -21.406 1.00 82.25 359 TRP A C 1
ATOM 2800 O O . TRP A 1 359 ? 13.378 17.758 -21.337 1.00 82.25 359 TRP A O 1
ATOM 2810 N N . SER A 1 360 ? 11.677 16.400 -20.795 1.00 76.62 360 SER A N 1
ATOM 2811 C CA . SER A 1 360 ? 10.991 17.403 -19.967 1.00 76.62 360 SER A CA 1
ATOM 2812 C C . SER A 1 360 ? 11.831 17.822 -18.763 1.00 76.62 360 SER A C 1
ATOM 2814 O O . SER A 1 360 ? 11.979 19.013 -18.512 1.00 76.62 360 SER A O 1
ATOM 2816 N N . VAL A 1 361 ? 12.478 16.859 -18.098 1.00 73.62 361 VAL A N 1
ATOM 2817 C CA . VAL A 1 361 ? 13.381 17.140 -16.981 1.00 73.62 361 VAL A CA 1
ATOM 2818 C C . VAL A 1 361 ? 14.560 17.988 -17.453 1.00 73.62 361 VAL A C 1
ATOM 2820 O O . VAL A 1 361 ? 14.866 18.988 -16.818 1.00 73.62 361 VAL A O 1
ATOM 2823 N N . LEU A 1 362 ? 15.188 17.641 -18.581 1.00 73.00 362 LEU A N 1
ATOM 2824 C CA . LEU A 1 362 ? 16.310 18.401 -19.144 1.00 73.00 362 LEU A CA 1
ATOM 2825 C C . LEU A 1 362 ? 15.942 19.838 -19.536 1.00 73.00 362 LEU A C 1
ATOM 2827 O O . LEU A 1 362 ? 16.768 20.729 -19.370 1.00 73.00 362 LEU A O 1
ATOM 2831 N N . VAL A 1 363 ? 14.739 20.061 -20.070 1.00 74.69 363 VAL A N 1
ATOM 2832 C CA . VAL A 1 363 ? 14.269 21.400 -20.467 1.00 74.69 363 VAL A CA 1
ATOM 2833 C C . VAL A 1 363 ? 13.927 22.262 -19.250 1.00 74.69 363 VAL A C 1
ATOM 2835 O O . VAL A 1 363 ? 14.175 23.464 -19.282 1.00 74.69 363 VAL A O 1
ATOM 2838 N N . ASP A 1 364 ? 13.405 21.658 -18.181 1.00 67.50 364 ASP A N 1
ATOM 2839 C CA . ASP A 1 364 ? 13.050 22.363 -16.944 1.00 67.50 364 ASP A CA 1
ATOM 2840 C C . ASP A 1 364 ? 14.241 22.566 -15.989 1.00 67.50 364 ASP A C 1
ATOM 2842 O O . ASP A 1 364 ? 14.128 23.302 -15.003 1.00 67.50 364 ASP A O 1
ATOM 2846 N N . MET A 1 365 ? 15.400 21.952 -16.261 1.00 63.03 365 MET A N 1
ATOM 2847 C CA . MET A 1 365 ? 16.632 22.280 -15.547 1.00 63.03 365 MET A CA 1
ATOM 2848 C C . MET A 1 365 ? 17.086 23.695 -15.922 1.00 63.03 365 MET A C 1
ATOM 2850 O O . MET A 1 365 ? 17.654 23.926 -16.986 1.00 63.03 365 MET A O 1
ATOM 2854 N N . ASP A 1 366 ? 16.873 24.638 -15.002 1.00 56.72 366 ASP A N 1
ATOM 2855 C CA . ASP A 1 366 ? 17.508 25.960 -15.015 1.00 56.72 366 ASP A CA 1
ATOM 2856 C C . ASP A 1 366 ? 19.029 25.782 -15.239 1.00 56.72 366 ASP A C 1
ATOM 2858 O O . ASP A 1 366 ? 19.614 24.851 -14.675 1.00 56.72 366 ASP A O 1
ATOM 2862 N N . GLU A 1 367 ? 19.679 26.649 -16.035 1.00 53.88 367 GLU A N 1
ATOM 2863 C CA . GLU A 1 367 ? 21.053 26.513 -16.604 1.00 53.88 367 GLU A CA 1
ATOM 2864 C C . GLU A 1 367 ? 22.199 26.213 -15.595 1.00 53.88 367 GLU A C 1
ATOM 2866 O O . GLU A 1 367 ? 23.371 26.111 -15.959 1.00 53.88 367 GLU A O 1
ATOM 2871 N N . LYS A 1 368 ? 21.893 26.087 -14.303 1.00 51.72 368 LYS A N 1
ATOM 2872 C CA . LYS A 1 368 ? 22.815 25.891 -13.181 1.00 51.72 368 LYS A CA 1
ATOM 2873 C C . LYS A 1 368 ? 23.132 24.429 -12.852 1.00 51.72 368 LYS A C 1
ATOM 2875 O O . LYS A 1 368 ? 24.043 24.207 -12.054 1.00 51.72 368 LYS A O 1
ATOM 2880 N N . VAL A 1 369 ? 22.423 23.442 -13.409 1.00 53.94 369 VAL A N 1
ATOM 2881 C CA . VAL A 1 369 ? 22.730 22.016 -13.173 1.00 53.94 369 VAL A CA 1
ATOM 2882 C C . VAL A 1 369 ? 23.579 21.469 -14.329 1.00 53.94 369 VAL A C 1
ATOM 2884 O O . VAL A 1 369 ? 23.112 21.451 -15.466 1.00 53.94 369 VAL A O 1
ATOM 2887 N N . PRO A 1 370 ? 24.824 21.006 -14.090 1.00 54.50 370 PRO A N 1
ATOM 2888 C CA . PRO A 1 370 ? 25.655 20.451 -15.153 1.00 54.50 370 PRO A CA 1
ATOM 2889 C C . PRO A 1 370 ? 25.003 19.199 -15.750 1.00 54.50 370 PRO A C 1
ATOM 2891 O O . PRO A 1 370 ? 24.804 18.206 -15.045 1.00 54.50 370 PRO A O 1
ATOM 2894 N N . ILE A 1 371 ? 24.739 19.221 -17.060 1.00 53.88 371 ILE A N 1
ATOM 2895 C CA . ILE A 1 371 ? 24.190 18.101 -17.857 1.00 53.88 371 ILE A CA 1
ATOM 2896 C C . ILE A 1 371 ? 24.967 16.789 -17.616 1.00 53.88 371 ILE A C 1
ATOM 2898 O O . ILE A 1 371 ? 24.403 15.694 -17.636 1.00 53.88 371 ILE A O 1
ATOM 2902 N N . GLU A 1 372 ? 26.260 16.898 -17.310 1.00 53.00 372 GLU A N 1
ATOM 2903 C CA . GLU A 1 372 ? 27.172 15.791 -16.999 1.00 53.00 372 GLU A CA 1
ATOM 2904 C C . GLU A 1 372 ? 26.742 14.957 -15.776 1.00 53.00 372 GLU A C 1
ATOM 2906 O O . GLU A 1 372 ? 27.056 13.769 -15.705 1.00 53.00 372 GLU A O 1
ATOM 2911 N N . SER A 1 373 ? 25.980 15.537 -14.842 1.00 54.06 373 SER A N 1
ATOM 2912 C CA . SER A 1 373 ? 25.431 14.832 -13.672 1.00 54.06 373 SER A CA 1
ATOM 2913 C C . SER A 1 373 ? 24.152 14.035 -13.974 1.00 54.06 373 SER A C 1
ATOM 2915 O O . SER A 1 373 ? 23.837 13.085 -13.256 1.00 54.06 373 SER A O 1
ATOM 2917 N N . PHE A 1 374 ? 23.445 14.370 -15.059 1.00 52.75 374 PHE A N 1
ATOM 2918 C CA . PHE A 1 374 ? 22.168 13.758 -15.437 1.00 52.75 374 PHE A CA 1
ATOM 2919 C C . PHE A 1 374 ? 22.334 12.524 -16.334 1.00 52.75 374 PHE A C 1
ATOM 2921 O O . PHE A 1 374 ? 21.623 11.530 -16.179 1.00 52.75 374 PHE A O 1
ATOM 2928 N N . LEU A 1 375 ? 23.315 12.544 -17.244 1.00 54.03 375 LEU A N 1
ATOM 2929 C CA . LEU A 1 375 ? 23.552 11.462 -18.211 1.00 54.03 375 LEU A CA 1
ATOM 2930 C C . LEU A 1 375 ? 23.749 10.068 -17.574 1.00 54.03 375 LEU A C 1
ATOM 2932 O O . LEU A 1 375 ? 23.193 9.100 -18.097 1.00 54.03 375 LEU A O 1
ATOM 2936 N N . PRO A 1 376 ? 24.468 9.906 -16.445 1.00 55.12 376 PRO A N 1
ATOM 2937 C CA . PRO A 1 376 ? 24.569 8.608 -15.786 1.00 55.12 376 PRO A CA 1
ATOM 2938 C C . PRO A 1 376 ? 23.231 8.116 -15.224 1.00 55.12 376 PRO A C 1
ATOM 2940 O O . PRO A 1 376 ? 23.029 6.913 -15.158 1.00 55.12 376 PRO A O 1
ATOM 2943 N N . ILE A 1 377 ? 22.320 9.009 -14.831 1.00 51.28 377 ILE A N 1
ATOM 2944 C CA . ILE A 1 377 ? 21.042 8.673 -14.185 1.00 51.28 377 ILE A CA 1
ATOM 2945 C C . ILE A 1 377 ? 20.008 8.241 -15.232 1.00 51.28 377 ILE A C 1
ATOM 2947 O O . ILE A 1 377 ? 19.421 7.168 -15.093 1.00 51.28 377 ILE A O 1
ATOM 2951 N N . ALA A 1 378 ? 19.859 9.016 -16.311 1.00 48.94 378 ALA A N 1
ATOM 2952 C CA . ALA A 1 378 ? 18.935 8.711 -17.407 1.00 48.94 378 ALA A CA 1
ATOM 2953 C C . ALA A 1 378 ? 19.320 7.416 -18.150 1.00 48.94 378 ALA A C 1
ATOM 2955 O O . ALA A 1 378 ? 18.479 6.567 -18.439 1.00 48.94 378 ALA A O 1
ATOM 2956 N N . PHE A 1 379 ? 20.619 7.204 -18.394 1.00 51.84 379 PHE A N 1
ATOM 2957 C CA . PHE A 1 379 ? 21.088 6.066 -19.189 1.00 51.84 379 PHE A CA 1
ATOM 2958 C C . PHE A 1 379 ? 21.556 4.854 -18.369 1.00 51.84 379 PHE A C 1
ATOM 2960 O O . PHE A 1 379 ? 21.757 3.791 -18.955 1.00 51.84 379 PHE A O 1
ATOM 2967 N N . ALA A 1 380 ? 21.699 4.935 -17.037 1.00 51.59 380 ALA A N 1
ATOM 2968 C CA . ALA A 1 380 ? 21.999 3.745 -16.223 1.00 51.59 380 ALA A CA 1
ATOM 2969 C C . ALA A 1 380 ? 20.867 2.709 -16.254 1.00 51.59 380 ALA A C 1
ATOM 2971 O O . ALA A 1 380 ? 21.157 1.515 -16.221 1.00 51.59 380 ALA A O 1
ATOM 2972 N N . GLY A 1 381 ? 19.606 3.144 -16.358 1.00 44.66 381 GLY A N 1
ATOM 2973 C CA . GLY A 1 381 ? 18.447 2.249 -16.485 1.00 44.66 381 GLY A CA 1
ATOM 2974 C C . GLY A 1 381 ? 18.331 1.564 -17.852 1.00 44.66 381 GLY A C 1
ATOM 2975 O O . GLY A 1 381 ? 17.695 0.522 -17.962 1.00 44.66 381 GLY A O 1
ATOM 2976 N N . LEU A 1 382 ? 18.985 2.112 -18.882 1.00 45.41 382 LEU A N 1
ATOM 2977 C CA . LEU A 1 382 ? 18.981 1.589 -20.255 1.00 45.41 382 LEU A CA 1
ATOM 2978 C C . LEU A 1 382 ? 20.196 0.702 -20.570 1.00 45.41 382 LEU A C 1
ATOM 2980 O O . LEU A 1 382 ? 20.299 0.167 -21.672 1.00 45.41 382 LEU A O 1
ATOM 2984 N N . ARG A 1 383 ? 21.117 0.502 -19.616 1.00 42.00 383 ARG A N 1
ATOM 2985 C CA . ARG A 1 383 ? 22.236 -0.448 -19.749 1.00 42.00 383 ARG A CA 1
ATOM 2986 C C . ARG A 1 383 ? 21.763 -1.893 -19.564 1.00 42.00 383 ARG A C 1
ATOM 2988 O O . ARG A 1 383 ? 22.236 -2.573 -18.664 1.00 42.00 383 ARG A O 1
ATOM 2995 N N . CYS A 1 384 ? 20.823 -2.350 -20.382 1.00 36.72 384 CYS A N 1
ATOM 2996 C CA . CYS A 1 384 ? 20.472 -3.762 -20.538 1.00 36.72 384 CYS A CA 1
ATOM 2997 C C . CYS A 1 384 ? 19.851 -3.982 -21.926 1.00 36.72 384 CYS A C 1
ATOM 2999 O O . CYS A 1 384 ? 18.630 -3.969 -22.059 1.00 36.72 384 CYS A O 1
ATOM 3001 N N . VAL A 1 385 ? 20.713 -4.170 -22.933 1.00 36.66 385 VAL A N 1
ATOM 3002 C CA . VAL A 1 385 ? 20.729 -5.347 -23.826 1.00 36.66 385 VAL A CA 1
ATOM 3003 C C . VAL A 1 385 ? 22.188 -5.705 -24.072 1.00 36.66 385 VAL A C 1
ATOM 3005 O O . VAL A 1 385 ? 22.955 -4.777 -24.417 1.00 36.66 385 VAL A O 1
#

Secondary structure (DSSP, 8-state):
-PPPPBTTTBSBTT--S--------PPPHHHHHHHHHHHHHHHHHHHHTTSS--STTGGG--HHHHHHHHHTTSSTTTGGGG--HHHHHHHHHHHHTSS-SSS---TTTBHHHHHHHHHHHHHHHHHHHHHHT-HHHHHHHHHHSTT--HHHHHHHHHHHHHHHHHHHHHTT---SGGGTSS--TTSPPPPPSS-HHHHHHHHHHHHHTHHHHHHHHHHHHTTT-PPP-HHHHHHHHHHHHHHHTT---HHHHHHHHHHHHHHHHHHTT--HHHHHHHHHHHHHSPPPTTGGGS-S-SSHHHHHHHHHHHHHHHHH---HHHHTSTHHHHHHHHGGGG--GGGGGGHHHHHHHHHHHHHHHHHHS-TTS-GGGTHHHHHHTT---

Sequence (385 aa):
MSIKPHSLWGRAIGSYAYYPDFIRSSLSMDSELAGLQAMEKIAQLSTEARAPAQQHTVYGIEVSTLQSALQLSVDPLTIGHLANPSVINSCVQLMQTVGGRPGPPSPFSYEYGYLSFNLLVSALNSCLLERWNELDEARTLTTQVANATPQIVTSNTLASVVLTQFDVASSGGDCDWVLGWSSSPSGRHYAPLLSQSDISTLLNMLWDDRKFFLKAQSLTQSIHGSIGLAGLMFVFSRYLSRRRVSEKTPYEETLANKLNELVFRYILVASKYQREAAIRVIDTIPTDAKWTSTAKHVDADDSKLILASFINQLANENDPGILVKQDVTMMLRYVPLALDTDSQELLPEVLKWTLKYDWSVLVDMDEKVPIESFLPIAFAGLRCV

Organism: NCBI:txid1423351

Radius of gyration: 20.94 Å; chains: 1; bounding box: 55×52×57 Å

pLDDT: mean 83.24, std 15.37, range [36.66, 97.62]